Protein 6EM7 (pdb70)

Organism: Cricetulus griseus (NCBI:txid10029)

Structure (mmCIF, N/CA/C/O backbone):
data_6EM7
#
_entry.id   6EM7
#
_cell.length_a   64.481
_cell.length_b   80.009
_cell.length_c   84.301
_cell.angle_alpha   90.00
_cell.angle_beta   90.00
_cell.angle_gamma   90.00
#
_symmetry.space_group_name_H-M   'P 21 21 21'
#
loop_
_entity.id
_entity.type
_entity.pdbx_description
1 polymer 'cAMP-dependent protein kinase catalytic subunit alpha'
2 polymer 'UPF0418 protein FAM164A'
3 non-polymer (4S)-2-METHYL-2,4-PENTANEDIOL
4 non-polymer "ADENOSINE-5'-DIPHOSPHATE"
5 non-polymer beta-D-ribopyranose
6 water water
#
loop_
_atom_site.group_PDB
_atom_site.id
_atom_site.type_symbol
_atom_site.label_atom_id
_atom_site.label_alt_id
_atom_site.label_comp_id
_atom_site.label_asym_id
_atom_site.label_entity_id
_atom_site.label_seq_id
_atom_site.pdbx_PDB_ins_code
_atom_site.Cartn_x
_atom_site.Cartn_y
_atom_site.Cartn_z
_atom_site.occupancy
_atom_site.B_iso_or_equiv
_atom_site.auth_seq_id
_atom_site.auth_comp_id
_atom_site.auth_asym_id
_atom_site.auth_atom_id
_atom_site.pdbx_PDB_model_num
ATOM 1 N N . SER A 1 13 ? -9.146 -7.523 -13.032 1.00 38.19 10 SER A N 1
ATOM 2 C CA . SER A 1 13 ? -7.921 -7.984 -12.371 1.00 36.60 10 SER A CA 1
ATOM 3 C C . SER A 1 13 ? -8.187 -8.736 -11.052 1.00 33.78 10 SER A C 1
ATOM 4 O O . SER A 1 13 ? -9.018 -8.333 -10.203 1.00 33.10 10 SER A O 1
ATOM 7 N N . GLU A 1 14 ? -7.461 -9.847 -10.898 1.00 32.29 11 GLU A N 1
ATOM 8 C CA . GLU A 1 14 ? -7.641 -10.710 -9.741 1.00 30.21 11 GLU A CA 1
ATOM 9 C C . GLU A 1 14 ? -7.311 -9.962 -8.458 1.00 27.29 11 GLU A C 1
ATOM 10 O O . GLU A 1 14 ? -8.040 -10.068 -7.461 1.00 25.70 11 GLU A O 1
ATOM 14 N N . GLN A 1 15 ? -6.233 -9.173 -8.475 1.00 25.72 12 GLN A N 1
ATOM 15 C CA . GLN A 1 15 ? -5.816 -8.459 -7.273 1.00 24.67 12 GLN A CA 1
ATOM 16 C C . GLN A 1 15 ? -6.866 -7.433 -6.856 1.00 22.24 12 GLN A C 1
ATOM 17 O O . GLN A 1 15 ? -7.148 -7.269 -5.665 1.00 20.71 12 GLN A O 1
ATOM 21 N N . GLU A 1 16 ? -7.472 -6.738 -7.818 1.00 21.83 13 GLU A N 1
ATOM 22 C CA . GLU A 1 16 ? -8.535 -5.802 -7.466 1.00 23.07 13 GLU A CA 1
ATOM 23 C C . GLU A 1 16 ? -9.736 -6.527 -6.881 1.00 19.84 13 GLU A C 1
ATOM 24 O O . GLU A 1 16 ? -10.386 -6.021 -5.954 1.00 18.78 13 GLU A O 1
ATOM 36 N N . SER A 1 17 ? -10.046 -7.718 -7.396 1.00 18.84 14 SER A N 1
ATOM 37 C CA . SER A 1 17 ? -11.185 -8.450 -6.855 1.00 18.81 14 SER A CA 1
ATOM 38 C C . SER A 1 17 ? -10.946 -8.807 -5.400 1.00 16.36 14 SER A C 1
ATOM 39 O O . SER A 1 17 ? -11.881 -8.776 -4.593 1.00 15.99 14 SER A O 1
ATOM 47 N N . VAL A 1 18 ? -9.702 -9.148 -5.041 1.00 15.60 15 VAL A N 1
ATOM 48 C CA . VAL A 1 18 ? -9.380 -9.447 -3.642 1.00 14.59 15 VAL A CA 1
ATOM 49 C C . VAL A 1 18 ? -9.482 -8.191 -2.772 1.00 13.33 15 VAL A C 1
ATOM 50 O O . VAL A 1 18 ? -10.050 -8.222 -1.674 1.00 12.13 15 VAL A O 1
ATOM 63 N N . LYS A 1 19 ? -8.927 -7.070 -3.241 1.00 13.93 16 LYS A N 1
ATOM 64 C CA . LYS A 1 19 ? -9.057 -5.821 -2.494 1.00 14.36 16 LYS A CA 1
ATOM 65 C C . LYS A 1 19 ? -10.528 -5.478 -2.250 1.00 12.91 16 LYS A C 1
ATOM 66 O O . LYS A 1 19 ? -10.904 -5.053 -1.151 1.00 13.05 16 LYS A O 1
ATOM 76 N N . GLU A 1 20 ? -11.380 -5.646 -3.276 1.00 12.80 17 GLU A N 1
ATOM 77 C CA . GLU A 1 20 ? -12.802 -5.323 -3.128 1.00 12.55 17 GLU A CA 1
ATOM 78 C C . GLU A 1 20 ? -13.469 -6.263 -2.144 1.00 10.92 17 GLU A C 1
ATOM 79 O O . GLU A 1 20 ? -14.307 -5.830 -1.324 1.00 10.88 17 GLU A O 1
ATOM 91 N N . PHE A 1 21 ? -13.114 -7.559 -2.198 1.00 10.99 18 PHE A N 1
ATOM 92 C CA . PHE A 1 21 ? -13.657 -8.526 -1.241 1.00 10.52 18 PHE A CA 1
ATOM 93 C C . PHE A 1 21 ? -13.335 -8.068 0.170 1.00 9.42 18 PHE A C 1
ATOM 94 O O . PHE A 1 21 ? -14.197 -8.067 1.042 1.00 9.17 18 PHE A O 1
ATOM 111 N N . LEU A 1 22 ? -12.073 -7.697 0.419 1.00 9.58 19 LEU A N 1
ATOM 112 C CA . LEU A 1 22 ? -11.658 -7.381 1.778 1.00 9.64 19 LEU A CA 1
ATOM 113 C C . LEU A 1 22 ? -12.267 -6.054 2.240 1.00 9.25 19 LEU A C 1
ATOM 114 O O . LEU A 1 22 ? -12.642 -5.913 3.408 1.00 10.29 19 LEU A O 1
ATOM 130 N N . ALA A 1 23 ? -12.409 -5.087 1.338 1.00 9.54 20 ALA A N 1
ATOM 131 C CA . ALA A 1 23 ? -13.011 -3.813 1.717 1.00 10.34 20 ALA A CA 1
ATOM 132 C C . ALA A 1 23 ? -14.474 -3.994 2.136 1.00 8.95 20 ALA A C 1
ATOM 133 O O . ALA A 1 23 ? -14.921 -3.445 3.157 1.00 9.74 20 ALA A O 1
ATOM 140 N N . LYS A 1 24 ? -15.235 -4.783 1.371 1.00 8.92 21 LYS A N 1
ATOM 141 C CA . LYS A 1 24 ? -16.616 -5.045 1.745 1.00 8.73 21 LYS A CA 1
ATOM 142 C C . LYS A 1 24 ? -16.704 -5.850 3.037 1.00 8.67 21 LYS A C 1
ATOM 143 O O . LYS A 1 24 ? -17.561 -5.562 3.895 1.00 8.65 21 LYS A O 1
ATOM 162 N N . ALA A 1 25 ? -15.827 -6.861 3.196 1.00 8.44 22 ALA A N 1
ATOM 163 C CA . ALA A 1 25 ? -15.814 -7.646 4.428 1.00 8.96 22 ALA A CA 1
ATOM 164 C C . ALA A 1 25 ? -15.511 -6.769 5.650 1.00 9.06 22 ALA A C 1
ATOM 165 O O . ALA A 1 25 ? -16.025 -7.014 6.752 1.00 9.11 22 ALA A O 1
ATOM 172 N N . LYS A 1 26 ? -14.664 -5.757 5.492 1.00 9.27 23 LYS A N 1
ATOM 173 C CA . LYS A 1 26 ? -14.378 -4.849 6.600 1.00 9.49 23 LYS A CA 1
ATOM 174 C C . LYS A 1 26 ? -15.584 -3.980 6.928 1.00 9.61 23 LYS A C 1
ATOM 175 O O . LYS A 1 26 ? -15.892 -3.767 8.105 1.00 10.68 23 LYS A O 1
ATOM 194 N N . GLU A 1 27 ? -16.259 -3.453 5.909 1.00 9.36 24 GLU A N 1
ATOM 195 C CA . GLU A 1 27 ? -17.487 -2.700 6.152 1.00 10.39 24 GLU A CA 1
ATOM 196 C C . GLU A 1 27 ? -18.489 -3.538 6.950 1.00 9.19 24 GLU A C 1
ATOM 197 O O . GLU A 1 27 ? -19.099 -3.063 7.924 1.00 10.90 24 GLU A O 1
ATOM 209 N N . GLU A 1 28 ? -18.665 -4.798 6.550 1.00 9.00 25 GLU A N 1
ATOM 210 C CA . GLU A 1 28 ? -19.600 -5.695 7.221 1.00 8.53 25 GLU A CA 1
ATOM 211 C C . GLU A 1 28 ? -19.190 -5.951 8.675 1.00 8.77 25 GLU A C 1
ATOM 212 O O . GLU A 1 28 ? -20.026 -5.904 9.606 1.00 9.17 25 GLU A O 1
ATOM 224 N N . PHE A 1 29 ? -17.909 -6.251 8.879 1.00 8.50 26 PHE A N 1
ATOM 225 C CA . PHE A 1 29 ? -17.381 -6.483 10.221 1.00 9.05 26 PHE A CA 1
ATOM 226 C C . PHE A 1 29 ? -17.578 -5.265 11.113 1.00 8.96 26 PHE A C 1
ATOM 227 O O . PHE A 1 29 ? -17.983 -5.392 12.276 1.00 9.82 26 PHE A O 1
ATOM 244 N N . LEU A 1 30 ? -17.247 -4.076 10.611 1.00 9.71 27 LEU A N 1
ATOM 245 C CA . LEU A 1 30 ? -17.237 -2.903 11.478 1.00 9.87 27 LEU A CA 1
ATOM 246 C C . LEU A 1 30 ? -18.630 -2.583 11.996 1.00 10.85 27 LEU A C 1
ATOM 247 O O . LEU A 1 30 ? -18.782 -2.140 13.136 1.00 10.84 27 LEU A O 1
ATOM 263 N N A LYS A 1 31 ? -19.667 -2.811 11.191 0.54 10.09 28 LYS A N 1
ATOM 264 N N B LYS A 1 31 ? -19.668 -2.825 11.195 0.46 10.62 28 LYS A N 1
ATOM 265 C CA A LYS A 1 31 ? -21.019 -2.573 11.690 0.54 10.86 28 LYS A CA 1
ATOM 266 C CA B LYS A 1 31 ? -21.020 -2.574 11.684 0.46 11.54 28 LYS A CA 1
ATOM 267 C C A LYS A 1 31 ? -21.292 -3.425 12.924 0.54 10.85 28 LYS A C 1
ATOM 268 C C B LYS A 1 31 ? -21.329 -3.437 12.902 0.46 11.21 28 LYS A C 1
ATOM 269 O O A LYS A 1 31 ? -21.845 -2.944 13.920 0.54 11.59 28 LYS A O 1
ATOM 270 O O B LYS A 1 31 ? -21.948 -2.969 13.865 0.46 11.84 28 LYS A O 1
ATOM 289 N N . LYS A 1 32 ? -20.926 -4.708 12.869 1.00 10.26 29 LYS A N 1
ATOM 290 C CA . LYS A 1 32 ? -21.158 -5.615 14.000 1.00 9.98 29 LYS A CA 1
ATOM 291 C C . LYS A 1 32 ? -20.208 -5.330 15.162 1.00 10.50 29 LYS A C 1
ATOM 292 O O . LYS A 1 32 ? -20.603 -5.446 16.329 1.00 10.87 29 LYS A O 1
ATOM 312 N N . TRP A 1 33 ? -18.960 -4.963 14.863 1.00 9.99 30 TRP A N 1
ATOM 313 C CA . TRP A 1 33 ? -17.987 -4.601 15.891 1.00 10.22 30 TRP A CA 1
ATOM 314 C C . TRP A 1 33 ? -18.470 -3.402 16.704 1.00 10.21 30 TRP A C 1
ATOM 315 O O . TRP A 1 33 ? -18.274 -3.347 17.928 1.00 10.81 30 TRP A O 1
ATOM 336 N N . GLU A 1 34 ? -19.080 -2.422 16.041 1.00 10.76 31 GLU A N 1
ATOM 337 C CA . GLU A 1 34 ? -19.531 -1.216 16.716 1.00 11.59 31 GLU A CA 1
ATOM 338 C C . GLU A 1 34 ? -20.864 -1.380 17.431 1.00 12.99 31 GLU A C 1
ATOM 339 O O . GLU A 1 34 ? -21.140 -0.611 18.358 1.00 15.34 31 GLU A O 1
ATOM 351 N N . SER A 1 35 ? -21.685 -2.346 17.032 1.00 12.99 32 SER A N 1
ATOM 352 C CA . SER A 1 35 ? -22.990 -2.587 17.643 1.00 13.36 32 SER A CA 1
ATOM 353 C C . SER A 1 35 ? -23.153 -4.081 17.891 1.00 12.04 32 SER A C 1
ATOM 354 O O . SER A 1 35 ? -23.918 -4.761 17.198 1.00 13.37 32 SER A O 1
ATOM 362 N N . PRO A 1 36 ? -22.475 -4.625 18.904 1.00 11.83 33 PRO A N 1
ATOM 363 C CA . PRO A 1 36 ? -22.497 -6.082 19.092 1.00 12.12 33 PRO A CA 1
ATOM 364 C C . PRO A 1 36 ? -23.864 -6.601 19.514 1.00 13.13 33 PRO A C 1
ATOM 365 O O . PRO A 1 36 ? -24.623 -5.937 20.228 1.00 14.74 33 PRO A O 1
ATOM 376 N N . SER A 1 37 ? -24.163 -7.830 19.092 1.00 13.29 34 SER A N 1
ATOM 377 C CA . SER A 1 37 ? -25.335 -8.516 19.633 1.00 15.67 34 SER A CA 1
ATOM 378 C C . SER A 1 37 ? -25.089 -8.894 21.095 1.00 14.70 34 SER A C 1
ATOM 379 O O . SER A 1 37 ? -23.949 -9.063 21.543 1.00 15.72 34 SER A O 1
ATOM 387 N N . GLN A 1 38 ? -26.184 -9.040 21.836 1.00 14.98 35 GLN A N 1
ATOM 388 C CA . GLN A 1 38 ? -26.127 -9.308 23.263 1.00 16.09 35 GLN A CA 1
ATOM 389 C C . GLN A 1 38 ? -27.394 -10.042 23.654 1.00 16.13 35 GLN A C 1
ATOM 390 O O . GLN A 1 38 ? -28.476 -9.712 23.164 1.00 17.10 35 GLN A O 1
ATOM 404 N N . ASN A 1 39 ? -27.265 -11.018 24.559 1.00 15.26 36 ASN A N 1
ATOM 405 C CA . ASN A 1 39 ? -28.425 -11.606 25.246 1.00 15.99 36 ASN A CA 1
ATOM 406 C C . ASN A 1 39 ? -29.420 -12.241 24.271 1.00 16.30 36 ASN A C 1
ATOM 407 O O . ASN A 1 39 ? -30.613 -11.927 24.275 1.00 18.18 36 ASN A O 1
ATOM 418 N N . THR A 1 40 ? -28.920 -13.152 23.435 1.00 15.97 37 THR A N 1
ATOM 419 C CA . THR A 1 40 ? -29.721 -13.703 22.346 1.00 16.48 37 THR A CA 1
ATOM 420 C C . THR A 1 40 ? -30.273 -15.105 22.622 1.00 17.87 37 THR A C 1
ATOM 421 O O . THR A 1 40 ? -30.927 -15.677 21.744 1.00 19.21 37 THR A O 1
ATOM 432 N N . ALA A 1 41 ? -30.041 -15.662 23.807 1.00 17.75 38 ALA A N 1
ATOM 433 C CA . ALA A 1 41 ? -30.688 -16.900 24.251 1.00 17.97 38 ALA A CA 1
ATOM 434 C C . ALA A 1 41 ? -30.609 -16.921 25.774 1.00 18.07 38 ALA A C 1
ATOM 435 O O . ALA A 1 41 ? -30.187 -15.939 26.395 1.00 18.29 38 ALA A O 1
ATOM 442 N N . GLN A 1 42 ? -31.010 -18.035 26.382 1.00 19.64 39 GLN A N 1
ATOM 443 C CA . GLN A 1 42 ? -30.888 -18.211 27.824 1.00 20.33 39 GLN A CA 1
ATOM 444 C C . GLN A 1 42 ? -30.657 -19.691 28.114 1.00 20.65 39 GLN A C 1
ATOM 445 O O . GLN A 1 42 ? -30.881 -20.553 27.261 1.00 21.21 39 GLN A O 1
ATOM 459 N N . LEU A 1 43 ? -30.193 -19.983 29.329 1.00 21.24 40 LEU A N 1
ATOM 460 C CA . LEU A 1 43 ? -29.694 -21.328 29.613 1.00 21.92 40 LEU A CA 1
ATOM 461 C C . LEU A 1 43 ? -30.789 -22.383 29.496 1.00 22.27 40 LEU A C 1
ATOM 462 O O . LEU A 1 43 ? -30.540 -23.482 28.986 1.00 22.74 40 LEU A O 1
ATOM 478 N N . ASP A 1 44 ? -32.002 -22.075 29.950 1.00 22.74 41 ASP A N 1
ATOM 479 C CA . ASP A 1 44 ? -33.051 -23.090 29.942 1.00 23.55 41 ASP A CA 1
ATOM 480 C C . ASP A 1 44 ? -33.629 -23.349 28.555 1.00 22.91 41 ASP A C 1
ATOM 481 O O . ASP A 1 44 ? -34.543 -24.177 28.420 1.00 24.41 41 ASP A O 1
ATOM 490 N N . HIS A 1 45 ? -33.102 -22.690 27.524 1.00 22.95 42 HIS A N 1
ATOM 491 C CA . HIS A 1 45 ? -33.426 -23.056 26.159 1.00 23.31 42 HIS A CA 1
ATOM 492 C C . HIS A 1 45 ? -32.721 -24.334 25.715 1.00 22.99 42 HIS A C 1
ATOM 493 O O . HIS A 1 45 ? -33.024 -24.840 24.629 1.00 23.63 42 HIS A O 1
ATOM 507 N N . PHE A 1 46 ? -31.795 -24.861 26.513 1.00 22.83 43 PHE A N 1
ATOM 508 C CA . PHE A 1 46 ? -30.919 -25.945 26.080 1.00 22.97 43 PHE A CA 1
ATOM 509 C C . PHE A 1 46 ? -30.865 -27.023 27.150 1.00 24.53 43 PHE A C 1
ATOM 510 O O . PHE A 1 46 ? -30.935 -26.738 28.346 1.00 26.16 43 PHE A O 1
ATOM 527 N N . ASP A 1 47 ? -30.722 -28.266 26.707 1.00 24.43 44 ASP A N 1
ATOM 528 C CA . ASP A 1 47 ? -30.308 -29.359 27.574 1.00 25.58 44 ASP A CA 1
ATOM 529 C C . ASP A 1 47 ? -28.827 -29.627 27.373 1.00 24.80 44 ASP A C 1
ATOM 530 O O . ASP A 1 47 ? -28.355 -29.722 26.233 1.00 25.10 44 ASP A O 1
ATOM 539 N N . ARG A 1 48 ? -28.102 -29.761 28.480 1.00 25.93 45 ARG A N 1
ATOM 540 C CA . ARG A 1 48 ? -26.675 -30.036 28.428 1.00 26.96 45 ARG A CA 1
ATOM 541 C C . ARG A 1 48 ? -26.445 -31.540 28.351 1.00 26.29 45 ARG A C 1
ATOM 542 O O . ARG A 1 48 ? -27.033 -32.309 29.118 1.00 28.69 45 ARG A O 1
ATOM 563 N N A ILE A 1 49 ? -25.598 -31.958 27.415 0.49 25.05 46 ILE A N 1
ATOM 564 N N B ILE A 1 49 ? -25.604 -31.959 27.412 0.51 24.98 46 ILE A N 1
ATOM 565 C CA A ILE A 1 49 ? -25.412 -33.373 27.099 0.49 25.10 46 ILE A CA 1
ATOM 566 C CA B ILE A 1 49 ? -25.409 -33.376 27.106 0.51 25.14 46 ILE A CA 1
ATOM 567 C C A ILE A 1 49 ? -24.088 -33.904 27.637 0.49 25.54 46 ILE A C 1
ATOM 568 C C B ILE A 1 49 ? -24.086 -33.894 27.655 0.51 25.60 46 ILE A C 1
ATOM 569 O O A ILE A 1 49 ? -24.062 -34.877 28.389 0.49 26.50 46 ILE A O 1
ATOM 570 O O B ILE A 1 49 ? -24.059 -34.844 28.435 0.51 26.62 46 ILE A O 1
ATOM 601 N N . LYS A 1 50 ? -22.972 -33.289 27.247 1.00 24.18 47 LYS A N 1
ATOM 602 C CA . LYS A 1 50 ? -21.663 -33.881 27.489 1.00 24.36 47 LYS A CA 1
ATOM 603 C C . LYS A 1 50 ? -20.589 -32.844 27.195 1.00 21.75 47 LYS A C 1
ATOM 604 O O . LYS A 1 50 ? -20.765 -31.998 26.319 1.00 23.34 47 LYS A O 1
ATOM 624 N N . THR A 1 51 ? -19.463 -32.934 27.902 1.00 21.16 48 THR A N 1
ATOM 625 C CA . THR A 1 51 ? -18.311 -32.074 27.624 1.00 20.17 48 THR A CA 1
ATOM 626 C C . THR A 1 51 ? -17.541 -32.558 26.395 1.00 18.20 48 THR A C 1
ATOM 627 O O . THR A 1 51 ? -17.145 -33.730 26.312 1.00 18.89 48 THR A O 1
ATOM 638 N N . LEU A 1 52 ? -17.309 -31.631 25.462 1.00 16.91 49 LEU A N 1
ATOM 639 C CA . LEU A 1 52 ? -16.549 -31.870 24.232 1.00 15.63 49 LEU A CA 1
ATOM 640 C C . LEU A 1 52 ? -15.061 -31.605 24.365 1.00 16.03 49 LEU A C 1
ATOM 641 O O . LEU A 1 52 ? -14.270 -32.259 23.679 1.00 16.51 49 LEU A O 1
ATOM 657 N N . GLY A 1 53 ? -14.657 -30.645 25.189 1.00 15.56 50 GLY A N 1
ATOM 658 C CA . GLY A 1 53 ? -13.244 -30.330 25.332 1.00 16.26 50 GLY A CA 1
ATOM 659 C C . GLY A 1 53 ? -13.073 -29.227 26.344 1.00 17.02 50 GLY A C 1
ATOM 660 O O . GLY A 1 53 ? -14.037 -28.581 26.763 1.00 16.88 50 GLY A O 1
ATOM 664 N N . THR A 1 54 ? -11.814 -28.998 26.701 1.00 18.79 51 THR A N 1
ATOM 665 C CA . THR A 1 54 ? -11.442 -28.060 27.744 1.00 20.79 51 THR A CA 1
ATOM 666 C C . THR A 1 54 ? -10.321 -27.155 27.250 1.00 21.20 51 THR A C 1
ATOM 667 O O . THR A 1 54 ? -9.552 -27.488 26.341 1.00 19.53 51 THR A O 1
ATOM 678 N N . GLY A 1 55 ? -10.219 -26.007 27.893 1.00 23.51 52 GLY A N 1
ATOM 679 C CA . GLY A 1 55 ? -9.067 -25.147 27.740 1.00 25.22 52 GLY A CA 1
ATOM 680 C C . GLY A 1 55 ? -8.680 -24.584 29.091 1.00 27.36 52 GLY A C 1
ATOM 681 O O . GLY A 1 55 ? -9.268 -24.948 30.112 1.00 28.05 52 GLY A O 1
ATOM 685 N N A SER A 1 56 ? -7.707 -23.671 29.095 0.46 29.34 53 SER A N 1
ATOM 686 N N B SER A 1 56 ? -7.694 -23.689 29.123 0.54 28.75 53 SER A N 1
ATOM 687 C CA A SER A 1 56 ? -7.181 -23.128 30.341 0.46 30.82 53 SER A CA 1
ATOM 688 C CA B SER A 1 56 ? -7.212 -23.178 30.400 0.54 29.63 53 SER A CA 1
ATOM 689 C C A SER A 1 56 ? -8.216 -22.330 31.118 0.46 31.66 53 SER A C 1
ATOM 690 C C B SER A 1 56 ? -8.279 -22.407 31.159 0.54 30.92 53 SER A C 1
ATOM 691 O O A SER A 1 56 ? -8.033 -22.112 32.320 0.46 33.42 53 SER A O 1
ATOM 692 O O B SER A 1 56 ? -8.189 -22.292 32.387 0.54 32.55 53 SER A O 1
ATOM 707 N N . PHE A 1 57 ? -9.294 -21.888 30.467 1.00 31.09 54 PHE A N 1
ATOM 708 C CA . PHE A 1 57 ? -10.243 -20.972 31.082 1.00 32.70 54 PHE A CA 1
ATOM 709 C C . PHE A 1 57 ? -11.630 -21.553 31.299 1.00 32.50 54 PHE A C 1
ATOM 710 O O . PHE A 1 57 ? -12.407 -20.970 32.058 1.00 34.82 54 PHE A O 1
ATOM 715 N N . GLY A 1 58 ? -11.971 -22.653 30.653 1.00 30.38 55 GLY A N 1
ATOM 716 C CA . GLY A 1 58 ? -13.324 -23.156 30.754 1.00 28.36 55 GLY A CA 1
ATOM 717 C C . GLY A 1 58 ? -13.493 -24.457 30.010 1.00 26.53 55 GLY A C 1
ATOM 718 O O . GLY A 1 58 ? -12.520 -25.145 29.683 1.00 25.64 55 GLY A O 1
ATOM 722 N N . ARG A 1 59 ? -14.753 -24.781 29.741 1.00 24.88 56 ARG A N 1
ATOM 723 C CA . ARG A 1 59 ? -15.112 -25.999 29.037 1.00 22.57 56 ARG A CA 1
ATOM 724 C C . ARG A 1 59 ? -16.134 -25.677 27.965 1.00 18.93 56 ARG A C 1
ATOM 725 O O . ARG A 1 59 ? -16.816 -24.649 28.005 1.00 19.60 56 ARG A O 1
ATOM 729 N N . VAL A 1 60 ? -16.230 -26.588 27.007 1.00 16.75 57 VAL A N 1
ATOM 730 C CA . VAL A 1 60 ? -17.183 -26.509 25.915 1.00 16.13 57 VAL A CA 1
ATOM 731 C C . VAL A 1 60 ? -18.033 -27.772 25.961 1.00 16.05 57 VAL A C 1
ATOM 732 O O . VAL A 1 60 ? -17.497 -28.891 25.966 1.00 16.60 57 VAL A O 1
ATOM 745 N N . MET A 1 61 ? -19.349 -27.590 26.029 1.00 17.28 58 MET A N 1
ATOM 746 C CA . MET A 1 61 ? -20.300 -28.680 26.171 1.00 18.34 58 MET A CA 1
ATOM 747 C C . MET A 1 61 ? -21.170 -28.844 24.931 1.00 17.29 58 MET A C 1
ATOM 748 O O . MET A 1 61 ? -21.645 -27.864 24.351 1.00 19.04 58 MET A O 1
ATOM 762 N N . LEU A 1 62 ? -21.437 -30.093 24.566 1.00 17.58 59 LEU A N 1
ATOM 763 C CA . LEU A 1 62 ? -22.513 -30.373 23.623 1.00 18.07 59 LEU A CA 1
ATOM 764 C C . LEU A 1 62 ? -23.845 -30.113 24.305 1.00 18.56 59 LEU A C 1
ATOM 765 O O . LEU A 1 62 ? -24.082 -30.602 25.413 1.00 20.25 59 LEU A O 1
ATOM 781 N N . VAL A 1 63 ? -24.705 -29.337 23.641 1.00 18.25 60 VAL A N 1
ATOM 782 C CA . VAL A 1 63 ? -26.042 -29.023 24.131 1.00 18.59 60 VAL A CA 1
ATOM 783 C C . VAL A 1 63 ? -27.046 -29.238 23.010 1.00 19.97 60 VAL A C 1
ATOM 784 O O . VAL A 1 63 ? -26.710 -29.219 21.825 1.00 19.48 60 VAL A O 1
ATOM 797 N N . LYS A 1 64 ? -28.307 -29.437 23.407 1.00 20.79 61 LYS A N 1
ATOM 798 C CA . LYS A 1 64 ? -29.411 -29.603 22.475 1.00 22.60 61 LYS A CA 1
ATOM 799 C C . LYS A 1 64 ? -30.446 -28.521 22.740 1.00 24.01 61 LYS A C 1
ATOM 800 O O . LYS A 1 64 ? -30.893 -28.348 23.878 1.00 24.63 61 LYS A O 1
ATOM 810 N N . HIS A 1 65 ? -30.789 -27.778 21.694 1.00 26.01 62 HIS A N 1
ATOM 811 C CA . HIS A 1 65 ? -31.806 -26.743 21.792 1.00 29.59 62 HIS A CA 1
ATOM 812 C C . HIS A 1 65 ? -33.181 -27.397 21.896 1.00 30.00 62 HIS A C 1
ATOM 813 O O . HIS A 1 65 ? -33.555 -28.213 21.049 1.00 31.12 62 HIS A O 1
ATOM 827 N N . LYS A 1 66 ? -33.932 -27.044 22.945 1.00 29.90 63 LYS A N 1
ATOM 828 C CA . LYS A 1 66 ? -35.167 -27.771 23.244 1.00 32.48 63 LYS A CA 1
ATOM 829 C C . LYS A 1 66 ? -36.204 -27.594 22.145 1.00 35.81 63 LYS A C 1
ATOM 830 O O . LYS A 1 66 ? -36.875 -28.558 21.766 1.00 38.04 63 LYS A O 1
ATOM 849 N N . GLU A 1 67 ? -36.350 -26.380 21.615 1.00 38.29 64 GLU A N 1
ATOM 850 C CA . GLU A 1 67 ? -37.448 -26.128 20.687 1.00 41.83 64 GLU A CA 1
ATOM 851 C C . GLU A 1 67 ? -37.162 -26.704 19.304 1.00 43.35 64 GLU A C 1
ATOM 852 O O . GLU A 1 67 ? -38.042 -27.322 18.696 1.00 44.76 64 GLU A O 1
ATOM 856 N N . THR A 1 68 ? -35.939 -26.540 18.798 1.00 42.93 65 THR A N 1
ATOM 857 C CA . THR A 1 68 ? -35.623 -26.993 17.450 1.00 42.78 65 THR A CA 1
ATOM 858 C C . THR A 1 68 ? -35.012 -28.384 17.408 1.00 41.04 65 THR A C 1
ATOM 859 O O . THR A 1 68 ? -35.065 -29.034 16.360 1.00 41.47 65 THR A O 1
ATOM 865 N N . GLY A 1 69 ? -34.450 -28.865 18.510 1.00 38.40 66 GLY A N 1
ATOM 866 C CA . GLY A 1 69 ? -33.705 -30.105 18.489 1.00 36.49 66 GLY A CA 1
ATOM 867 C C . GLY A 1 69 ? -32.303 -30.007 17.921 1.00 33.62 66 GLY A C 1
ATOM 868 O O . GLY A 1 69 ? -31.601 -31.026 17.877 1.00 33.62 66 GLY A O 1
ATOM 872 N N . ASN A 1 70 ? -31.865 -28.824 17.491 1.00 31.04 67 ASN A N 1
ATOM 873 C CA . ASN A 1 70 ? -30.519 -28.675 16.955 1.00 29.47 67 ASN A CA 1
ATOM 874 C C . ASN A 1 70 ? -29.482 -28.826 18.059 1.00 25.97 67 ASN A C 1
ATOM 875 O O . ASN A 1 70 ? -29.686 -28.382 19.191 1.00 25.79 67 ASN A O 1
ATOM 886 N N . HIS A 1 71 ? -28.348 -29.429 17.720 1.00 23.17 68 HIS A N 1
ATOM 887 C CA . HIS A 1 71 ? -27.222 -29.469 18.641 1.00 21.23 68 HIS A CA 1
ATOM 888 C C . HIS A 1 71 ? -26.294 -28.289 18.396 1.00 19.61 68 HIS A C 1
ATOM 889 O O . HIS A 1 71 ? -26.160 -27.810 17.266 1.00 20.85 68 HIS A O 1
ATOM 903 N N . TYR A 1 72 ? -25.644 -27.834 19.475 1.00 17.61 69 TYR A N 1
ATOM 904 C CA . TYR A 1 72 ? -24.675 -26.740 19.457 1.00 16.14 69 TYR A CA 1
ATOM 905 C C . TYR A 1 72 ? -23.542 -27.070 20.426 1.00 15.81 69 TYR A C 1
ATOM 906 O O . TYR A 1 72 ? -23.637 -28.004 21.225 1.00 16.90 69 TYR A O 1
ATOM 924 N N . ALA A 1 73 ? -22.458 -26.289 20.353 1.00 15.17 70 ALA A N 1
ATOM 925 C CA . ALA A 1 73 ? -21.334 -26.389 21.286 1.00 14.90 70 ALA A CA 1
ATOM 926 C C . ALA A 1 73 ? -21.278 -25.116 22.129 1.00 15.14 70 ALA A C 1
ATOM 927 O O . ALA A 1 73 ? -21.082 -24.019 21.594 1.00 15.86 70 ALA A O 1
ATOM 934 N N . MET A 1 74 ? -21.432 -25.262 23.443 1.00 14.98 71 MET A N 1
ATOM 935 C CA . MET A 1 74 ? -21.588 -24.135 24.355 1.00 15.72 71 MET A CA 1
ATOM 936 C C . MET A 1 74 ? -20.332 -23.995 25.209 1.00 14.75 71 MET A C 1
ATOM 937 O O . MET A 1 74 ? -20.043 -24.862 26.036 1.00 15.26 71 MET A O 1
ATOM 951 N N . LYS A 1 75 ? -19.604 -22.895 25.014 1.00 14.72 72 LYS A N 1
ATOM 952 C CA . LYS A 1 75 ? -18.488 -22.534 25.874 1.00 15.02 72 LYS A CA 1
ATOM 953 C C . LYS A 1 75 ? -19.014 -21.830 27.119 1.00 15.29 72 LYS A C 1
ATOM 954 O O . LYS A 1 75 ? -19.810 -20.885 27.030 1.00 15.48 72 LYS A O 1
ATOM 973 N N . ILE A 1 76 ? -18.576 -22.303 28.282 1.00 16.75 73 ILE A N 1
ATOM 974 C CA . ILE A 1 76 ? -19.030 -21.800 29.574 1.00 17.01 73 ILE A CA 1
ATOM 975 C C . ILE A 1 76 ? -17.817 -21.261 30.318 1.00 17.45 73 ILE A C 1
ATOM 976 O O . ILE A 1 76 ? -16.822 -21.977 30.476 1.00 18.41 73 ILE A O 1
ATOM 992 N N . LEU A 1 77 ? -17.905 -20.015 30.790 1.00 17.97 74 LEU A N 1
ATOM 993 C CA . LEU A 1 77 ? -16.868 -19.399 31.611 1.00 18.32 74 LEU A CA 1
ATOM 994 C C . LEU A 1 77 ? -17.462 -18.936 32.934 1.00 20.07 74 LEU A C 1
ATOM 995 O O . LEU A 1 77 ? -18.511 -18.282 32.951 1.00 21.08 74 LEU A O 1
ATOM 1011 N N . ASP A 1 78 ? -16.781 -19.261 34.031 1.00 21.46 75 ASP A N 1
ATOM 1012 C CA . ASP A 1 78 ? -17.148 -18.800 35.366 1.00 22.79 75 ASP A CA 1
ATOM 1013 C C . ASP A 1 78 ? -16.608 -17.382 35.554 1.00 22.19 75 ASP A C 1
ATOM 1014 O O . ASP A 1 78 ? -15.392 -17.173 35.520 1.00 21.95 75 ASP A O 1
ATOM 1023 N N . LYS A 1 79 ? -17.505 -16.405 35.762 1.00 22.98 76 LYS A N 1
ATOM 1024 C CA . LYS A 1 79 ? -17.079 -15.004 35.835 1.00 23.53 76 LYS A CA 1
ATOM 1025 C C . LYS A 1 79 ? -16.045 -14.780 36.934 1.00 24.95 76 LYS A C 1
ATOM 1026 O O . LYS A 1 79 ? -15.086 -14.021 36.749 1.00 25.22 76 LYS A O 1
ATOM 1045 N N . GLN A 1 80 ? -16.216 -15.424 38.084 1.00 25.71 77 GLN A N 1
ATOM 1046 C CA . GLN A 1 80 ? -15.278 -15.206 39.180 1.00 28.29 77 GLN A CA 1
ATOM 1047 C C . GLN A 1 80 ? -13.899 -15.765 38.849 1.00 28.69 77 GLN A C 1
ATOM 1048 O O . GLN A 1 80 ? -12.877 -15.169 39.210 1.00 30.02 77 GLN A O 1
ATOM 1062 N N . LYS A 1 81 ? -13.846 -16.902 38.154 1.00 28.90 78 LYS A N 1
ATOM 1063 C CA . LYS A 1 81 ? -12.560 -17.442 37.729 1.00 28.53 78 LYS A CA 1
ATOM 1064 C C . LYS A 1 81 ? -11.904 -16.539 36.692 1.00 26.20 78 LYS A C 1
ATOM 1065 O O . LYS A 1 81 ? -10.704 -16.275 36.774 1.00 27.44 78 LYS A O 1
ATOM 1069 N N . VAL A 1 82 ? -12.674 -16.047 35.713 1.00 24.01 79 VAL A N 1
ATOM 1070 C CA . VAL A 1 82 ? -12.131 -15.115 34.719 1.00 23.51 79 VAL A CA 1
ATOM 1071 C C . VAL A 1 82 ? -11.491 -13.917 35.409 1.00 24.96 79 VAL A C 1
ATOM 1072 O O . VAL A 1 82 ? -10.378 -13.499 35.065 1.00 24.85 79 VAL A O 1
ATOM 1085 N N . VAL A 1 83 ? -12.179 -13.358 36.412 1.00 26.33 80 VAL A N 1
ATOM 1086 C CA . VAL A 1 83 ? -11.643 -12.212 37.147 1.00 27.55 80 VAL A CA 1
ATOM 1087 C C . VAL A 1 83 ? -10.364 -12.598 37.876 1.00 29.44 80 VAL A C 1
ATOM 1088 O O . VAL A 1 83 ? -9.348 -11.900 37.792 1.00 30.25 80 VAL A O 1
ATOM 1101 N N . LYS A 1 84 ? -10.402 -13.716 38.611 1.00 30.77 81 LYS A N 1
ATOM 1102 C CA . LYS A 1 84 ? -9.236 -14.164 39.365 1.00 32.57 81 LYS A CA 1
ATOM 1103 C C . LYS A 1 84 ? -8.026 -14.380 38.459 1.00 32.73 81 LYS A C 1
ATOM 1104 O O . LYS A 1 84 ? -6.888 -14.086 38.848 1.00 34.34 81 LYS A O 1
ATOM 1108 N N . LEU A 1 85 ? -8.245 -14.896 37.252 1.00 32.27 82 LEU A N 1
ATOM 1109 C CA . LEU A 1 85 ? -7.161 -15.168 36.318 1.00 32.15 82 LEU A CA 1
ATOM 1110 C C . LEU A 1 85 ? -6.817 -13.974 35.440 1.00 30.92 82 LEU A C 1
ATOM 1111 O O . LEU A 1 85 ? -6.004 -14.118 34.524 1.00 31.79 82 LEU A O 1
ATOM 1127 N N . LYS A 1 86 ? -7.409 -12.806 35.701 1.00 29.67 83 LYS A N 1
ATOM 1128 C CA . LYS A 1 86 ? -7.083 -11.571 34.980 1.00 28.16 83 LYS A CA 1
ATOM 1129 C C . LYS A 1 86 ? -7.349 -11.696 33.473 1.00 25.45 83 LYS A C 1
ATOM 1130 O O . LYS A 1 86 ? -6.591 -11.198 32.637 1.00 26.52 83 LYS A O 1
ATOM 1137 N N . GLN A 1 87 ? -8.456 -12.352 33.123 1.00 21.71 84 GLN A N 1
ATOM 1138 C CA . GLN A 1 87 ? -8.836 -12.563 31.733 1.00 19.47 84 GLN A CA 1
ATOM 1139 C C . GLN A 1 87 ? -10.088 -11.784 31.337 1.00 16.70 84 GLN A C 1
ATOM 1140 O O . GLN A 1 87 ? -10.746 -12.138 30.346 1.00 15.68 84 GLN A O 1
ATOM 1154 N N . ILE A 1 88 ? -10.450 -10.738 32.082 1.00 17.32 85 ILE A N 1
ATOM 1155 C CA . ILE A 1 88 ? -11.693 -10.025 31.783 1.00 16.42 85 ILE A CA 1
ATOM 1156 C C . ILE A 1 88 ? -11.653 -9.455 30.371 1.00 14.76 85 ILE A C 1
ATOM 1157 O O . ILE A 1 88 ? -12.528 -9.734 29.540 1.00 14.08 85 ILE A O 1
ATOM 1173 N N . GLU A 1 89 ? -10.645 -8.629 30.078 1.00 13.88 86 GLU A N 1
ATOM 1174 C CA . GLU A 1 89 ? -10.611 -7.965 28.779 1.00 13.06 86 GLU A CA 1
ATOM 1175 C C . GLU A 1 89 ? -10.475 -8.975 27.636 1.00 11.87 86 GLU A C 1
ATOM 1176 O O . GLU A 1 89 ? -11.073 -8.806 26.569 1.00 11.39 86 GLU A O 1
ATOM 1188 N N . HIS A 1 90 ? -9.698 -10.035 27.848 1.00 11.27 87 HIS A N 1
ATOM 1189 C CA . HIS A 1 90 ? -9.563 -11.071 26.821 1.00 10.90 87 HIS A CA 1
ATOM 1190 C C . HIS A 1 90 ? -10.901 -11.733 26.523 1.00 10.37 87 HIS A C 1
ATOM 1191 O O . HIS A 1 90 ? -11.210 -12.021 25.360 1.00 10.73 87 HIS A O 1
ATOM 1206 N N . THR A 1 91 ? -11.714 -11.968 27.560 1.00 11.31 88 THR A N 1
ATOM 1207 C CA . THR A 1 91 ? -13.012 -12.595 27.342 1.00 11.77 88 THR A CA 1
ATOM 1208 C C . THR A 1 91 ? -13.975 -11.646 26.621 1.00 10.90 88 THR A C 1
ATOM 1209 O O . THR A 1 91 ? -14.764 -12.080 25.776 1.00 10.85 88 THR A O 1
ATOM 1220 N N . LEU A 1 92 ? -13.941 -10.357 26.959 1.00 10.22 89 LEU A N 1
ATOM 1221 C CA . LEU A 1 92 ? -14.732 -9.369 26.217 1.00 10.18 89 LEU A CA 1
ATOM 1222 C C . LEU A 1 92 ? -14.286 -9.299 24.756 1.00 10.04 89 LEU A C 1
ATOM 1223 O O . LEU A 1 92 ? -15.119 -9.197 23.841 1.00 10.33 89 LEU A O 1
ATOM 1239 N N . ASN A 1 93 ? -12.971 -9.343 24.518 1.00 10.20 90 ASN A N 1
ATOM 1240 C CA . ASN A 1 93 ? -12.458 -9.428 23.148 1.00 9.41 90 ASN A CA 1
ATOM 1241 C C . ASN A 1 93 ? -13.047 -10.629 22.413 1.00 9.47 90 ASN A C 1
ATOM 1242 O O . ASN A 1 93 ? -13.500 -10.523 21.269 1.00 9.35 90 ASN A O 1
ATOM 1253 N N . GLU A 1 94 ? -12.952 -11.806 23.033 1.00 9.60 91 GLU A N 1
ATOM 1254 C CA . GLU A 1 94 ? -13.368 -13.050 22.392 1.00 9.25 91 GLU A CA 1
ATOM 1255 C C . GLU A 1 94 ? -14.793 -12.935 21.865 1.00 9.32 91 GLU A C 1
ATOM 1256 O O . GLU A 1 94 ? -15.071 -13.229 20.698 1.00 9.98 91 GLU A O 1
ATOM 1268 N N . LYS A 1 95 ? -15.712 -12.522 22.729 1.00 9.80 92 LYS A N 1
ATOM 1269 C CA . LYS A 1 95 ? -17.112 -12.482 22.344 1.00 10.49 92 LYS A CA 1
ATOM 1270 C C . LYS A 1 95 ? -17.386 -11.357 21.348 1.00 9.70 92 LYS A C 1
ATOM 1271 O O . LYS A 1 95 ? -18.137 -11.545 20.385 1.00 10.14 92 LYS A O 1
ATOM 1290 N N . ARG A 1 96 ? -16.791 -10.176 21.539 1.00 9.39 93 ARG A N 1
ATOM 1291 C CA . ARG A 1 96 ? -17.049 -9.059 20.627 1.00 9.13 93 ARG A CA 1
ATOM 1292 C C . ARG A 1 96 ? -16.550 -9.383 19.220 1.00 9.03 93 ARG A C 1
ATOM 1293 O O . ARG A 1 96 ? -17.186 -9.034 18.211 1.00 9.59 93 ARG A O 1
ATOM 1314 N N . ILE A 1 97 ? -15.386 -10.023 19.134 1.00 8.66 94 ILE A N 1
ATOM 1315 C CA . ILE A 1 97 ? -14.828 -10.390 17.833 1.00 9.09 94 ILE A CA 1
ATOM 1316 C C . ILE A 1 97 ? -15.647 -11.508 17.186 1.00 9.18 94 ILE A C 1
ATOM 1317 O O . ILE A 1 97 ? -16.021 -11.424 16.004 1.00 9.11 94 ILE A O 1
ATOM 1333 N N A LEU A 1 98 ? -15.916 -12.582 17.928 0.56 9.21 95 LEU A N 1
ATOM 1334 N N B LEU A 1 98 ? -15.895 -12.591 17.925 0.44 9.99 95 LEU A N 1
ATOM 1335 C CA A LEU A 1 98 ? -16.566 -13.733 17.306 0.56 10.10 95 LEU A CA 1
ATOM 1336 C CA B LEU A 1 98 ? -16.599 -13.729 17.338 0.44 11.43 95 LEU A CA 1
ATOM 1337 C C A LEU A 1 98 ? -17.982 -13.411 16.831 0.56 10.60 95 LEU A C 1
ATOM 1338 C C B LEU A 1 98 ? -17.948 -13.321 16.775 0.44 10.66 95 LEU A C 1
ATOM 1339 O O A LEU A 1 98 ? -18.424 -13.964 15.823 0.56 11.58 95 LEU A O 1
ATOM 1340 O O B LEU A 1 98 ? -18.316 -13.735 15.674 0.44 10.28 95 LEU A O 1
ATOM 1371 N N . GLN A 1 99 ? -18.703 -12.515 17.510 1.00 10.48 96 GLN A N 1
ATOM 1372 C CA . GLN A 1 99 ? -20.027 -12.146 17.009 1.00 10.83 96 GLN A CA 1
ATOM 1373 C C . GLN A 1 99 ? -19.953 -11.262 15.770 1.00 10.17 96 GLN A C 1
ATOM 1374 O O . GLN A 1 99 ? -20.965 -11.129 15.073 1.00 11.82 96 GLN A O 1
ATOM 1389 N N . ALA A 1 100 ? -18.790 -10.687 15.457 1.00 9.44 97 ALA A N 1
ATOM 1390 C CA . ALA A 1 100 ? -18.661 -9.769 14.325 1.00 9.91 97 ALA A CA 1
ATOM 1391 C C . ALA A 1 100 ? -18.059 -10.371 13.058 1.00 9.58 97 ALA A C 1
ATOM 1392 O O . ALA A 1 100 ? -18.181 -9.753 11.999 1.00 10.46 97 A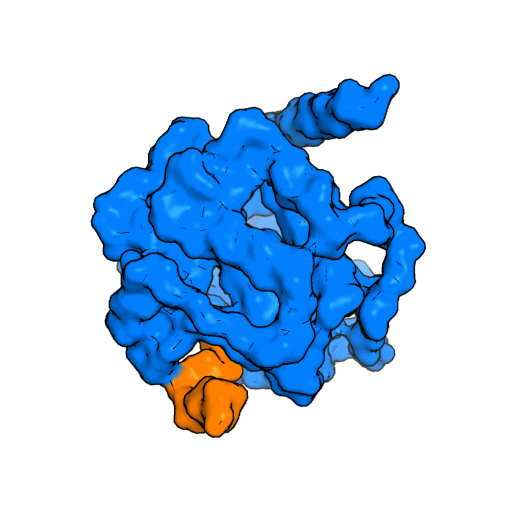LA A O 1
ATOM 1399 N N . VAL A 1 101 ? -17.405 -11.525 13.130 1.00 9.17 98 VAL A N 1
ATOM 1400 C CA . VAL A 1 101 ? -16.725 -12.101 11.980 1.00 8.38 98 VAL A CA 1
ATOM 1401 C C . VAL A 1 101 ? -17.652 -13.015 11.179 1.00 8.70 98 VAL A C 1
ATOM 1402 O O . VAL A 1 101 ? -18.676 -13.505 11.663 1.00 9.84 98 VAL A O 1
ATOM 1415 N N . ASN A 1 102 ? -17.248 -13.295 9.939 1.00 8.08 99 ASN A N 1
ATOM 1416 C CA . ASN A 1 102 ? -18.015 -14.131 9.005 1.00 8.59 99 ASN A CA 1
ATOM 1417 C C . ASN A 1 102 ? -17.018 -14.653 7.968 1.00 8.65 99 ASN A C 1
ATOM 1418 O O . ASN A 1 102 ? -16.568 -13.890 7.117 1.00 9.83 99 ASN A O 1
ATOM 1429 N N . PHE A 1 103 ? -16.631 -15.917 8.072 1.00 8.74 100 PHE A N 1
ATOM 1430 C CA . PHE A 1 103 ? -15.642 -16.472 7.146 1.00 8.73 100 PHE A CA 1
ATOM 1431 C C . PHE A 1 103 ? -15.852 -17.977 7.037 1.00 8.50 100 PHE A C 1
ATOM 1432 O O . PHE A 1 103 ? -16.250 -18.608 8.021 1.00 9.87 100 PHE A O 1
ATOM 1449 N N . PRO A 1 104 ? -15.547 -18.598 5.890 1.00 8.96 101 PRO A N 1
ATOM 1450 C CA . PRO A 1 104 ? -15.864 -20.031 5.763 1.00 9.26 101 PRO A CA 1
ATOM 1451 C C . PRO A 1 104 ? -15.176 -20.915 6.781 1.00 9.39 101 PRO A C 1
ATOM 1452 O O . PRO A 1 104 ? -15.689 -21.989 7.075 1.00 13.34 101 PRO A O 1
ATOM 1463 N N . PHE A 1 105 ? -14.017 -20.514 7.302 1.00 8.41 102 PHE A N 1
ATOM 1464 C CA . PHE A 1 105 ? -13.198 -21.362 8.158 1.00 8.69 102 PHE A CA 1
ATOM 1465 C C . PHE A 1 105 ? -13.184 -20.886 9.608 1.00 8.78 102 PHE A C 1
ATOM 1466 O O . PHE A 1 105 ? -12.340 -21.332 10.389 1.00 9.32 102 PHE A O 1
ATOM 1483 N N . LEU A 1 106 ? -14.117 -20.004 9.987 1.00 8.57 103 LEU A N 1
ATOM 1484 C CA . LEU A 1 106 ? -14.276 -19.580 11.374 1.00 9.37 103 LEU A CA 1
ATOM 1485 C C . LEU A 1 106 ? -15.577 -20.141 11.913 1.00 10.50 103 LEU A C 1
ATOM 1486 O O . LEU A 1 106 ? -16.627 -20.010 11.275 1.00 11.76 103 LEU A O 1
ATOM 1502 N N . VAL A 1 107 ? -15.535 -20.724 13.112 1.00 10.57 104 VAL A N 1
ATOM 1503 C CA . VAL A 1 107 ? -16.767 -21.240 13.702 1.00 11.53 104 VAL A CA 1
ATOM 1504 C C . VAL A 1 107 ? -17.779 -20.125 13.900 1.00 11.41 104 VAL A C 1
ATOM 1505 O O . VAL A 1 107 ? -17.428 -19.003 14.259 1.00 12.65 104 VAL A O 1
ATOM 1518 N N . LYS A 1 108 ? -19.049 -20.450 13.696 1.00 12.80 105 LYS A N 1
ATOM 1519 C CA . LYS A 1 108 ? -20.154 -19.505 13.840 1.00 13.57 105 LYS A CA 1
ATOM 1520 C C . LYS A 1 108 ? -20.617 -19.423 15.288 1.00 12.15 105 LYS A C 1
ATOM 1521 O O . LYS A 1 108 ? -20.986 -20.438 15.892 1.00 14.55 105 LYS A O 1
ATOM 1528 N N . LEU A 1 109 ? -20.632 -18.219 15.832 1.00 12.37 106 LEU A N 1
ATOM 1529 C CA . LEU A 1 109 ? -21.317 -17.967 17.095 1.00 12.29 106 LEU A CA 1
ATOM 1530 C C . LEU A 1 109 ? -22.806 -17.753 16.836 1.00 13.45 106 LEU A C 1
ATOM 1531 O O . LEU A 1 109 ? -23.196 -16.815 16.136 1.00 16.98 106 LEU A O 1
ATOM 1547 N N . GLU A 1 110 ? -23.625 -18.651 17.362 1.00 12.54 107 GLU A N 1
ATOM 1548 C CA . GLU A 1 110 ? -25.067 -18.588 17.147 1.00 13.21 107 GLU A CA 1
ATOM 1549 C C . GLU A 1 110 ? -25.785 -17.752 18.201 1.00 13.82 107 GLU A C 1
ATOM 1550 O O . GLU A 1 110 ? -26.719 -17.018 17.864 1.00 16.09 107 GLU A O 1
ATOM 1562 N N . PHE A 1 111 ? -25.390 -17.857 19.467 1.00 12.93 108 PHE A N 1
ATOM 1563 C CA . PHE A 1 111 ? -26.041 -17.116 20.550 1.00 13.22 108 PHE A CA 1
ATOM 1564 C C . PHE A 1 111 ? -25.003 -16.781 21.618 1.00 12.58 108 PHE A C 1
ATOM 1565 O O . PHE A 1 111 ? -23.990 -17.470 21.750 1.00 13.34 108 PHE A O 1
ATOM 1582 N N . SER A 1 112 ? -25.288 -15.760 22.431 1.00 13.02 109 SER A N 1
ATOM 1583 C CA . SER A 1 112 ? -24.488 -15.527 23.625 1.00 13.08 109 SER A CA 1
ATOM 1584 C C . SER A 1 112 ? -25.382 -14.938 24.703 1.00 14.23 109 SER A C 1
ATOM 1585 O O . SER A 1 112 ? -26.401 -14.302 24.404 1.00 14.49 109 SER A O 1
ATOM 1593 N N . PHE A 1 113 ? -24.998 -15.153 25.964 1.00 13.93 110 PHE A N 1
ATOM 1594 C CA . PHE A 1 113 ? -25.756 -14.630 27.106 1.00 14.15 110 PHE A CA 1
ATOM 1595 C C . PHE A 1 113 ? -24.946 -14.856 28.377 1.00 14.45 110 PHE A C 1
ATOM 1596 O O . PHE A 1 113 ? -23.896 -15.512 28.353 1.00 15.14 110 PHE A O 1
ATOM 1613 N N . LYS A 1 114 ? -25.427 -14.295 29.487 1.00 16.20 111 LYS A N 1
ATOM 1614 C CA . LYS A 1 114 ? -24.774 -14.475 30.774 1.00 17.13 111 LYS A CA 1
ATOM 1615 C C . LYS A 1 114 ? -25.845 -14.632 31.844 1.00 17.97 111 LYS A C 1
ATOM 1616 O O . LYS A 1 114 ? -27.009 -14.276 31.640 1.00 18.36 111 LYS A O 1
ATOM 1635 N N . ASP A 1 115 ? -25.444 -15.157 33.001 1.00 20.02 112 ASP A N 1
ATOM 1636 C CA . ASP A 1 115 ? -26.347 -15.200 34.150 1.00 21.76 112 ASP A CA 1
ATOM 1637 C C . ASP A 1 115 ? -25.600 -14.751 35.404 1.00 22.96 112 ASP A C 1
ATOM 1638 O O . ASP A 1 115 ? -24.532 -14.145 35.305 1.00 21.97 112 ASP A O 1
ATOM 1647 N N . ASN A 1 116 ? -26.137 -15.025 36.591 1.00 24.32 113 ASN A N 1
ATOM 1648 C CA . ASN A 1 116 ? -25.474 -14.543 37.795 1.00 25.87 113 ASN A CA 1
ATOM 1649 C C . ASN A 1 116 ? -24.037 -15.031 37.903 1.00 25.19 113 ASN A C 1
ATOM 1650 O O . ASN A 1 116 ? -23.185 -14.307 38.422 1.00 25.90 113 ASN A O 1
ATOM 1661 N N . SER A 1 117 ? -23.741 -16.240 37.427 1.00 24.36 114 SER A N 1
ATOM 1662 C CA . SER A 1 117 ? -22.437 -16.863 37.653 1.00 24.94 114 SER A CA 1
ATOM 1663 C C . SER A 1 117 ? -21.542 -16.934 36.426 1.00 23.55 114 SER A C 1
ATOM 1664 O O . SER A 1 117 ? -20.325 -16.804 36.566 1.00 23.94 114 SER A O 1
ATOM 1672 N N . ASN A 1 118 ? -22.093 -17.153 35.232 1.00 22.18 115 ASN A N 1
ATOM 1673 C CA . ASN A 1 118 ? -21.313 -17.592 34.082 1.00 21.31 115 ASN A CA 1
ATOM 1674 C C . ASN A 1 118 ? -21.602 -16.757 32.842 1.00 18.51 115 ASN A C 1
ATOM 1675 O O . ASN A 1 118 ? -22.616 -16.054 32.740 1.00 18.51 115 ASN A O 1
ATOM 1686 N N . LEU A 1 119 ? -20.672 -16.873 31.894 1.00 17.02 116 LEU A N 1
ATOM 1687 C CA . LEU A 1 119 ? -20.792 -16.357 30.540 1.00 15.55 116 LEU A CA 1
ATOM 1688 C C . LEU A 1 119 ? -20.933 -17.548 29.602 1.00 15.87 116 LEU A C 1
ATOM 1689 O O . LEU A 1 119 ? -20.311 -18.592 29.824 1.00 16.48 116 LEU A O 1
ATOM 1705 N N . TYR A 1 120 ? -21.719 -17.388 28.541 1.00 14.71 117 TYR A N 1
ATOM 1706 C CA . TYR A 1 120 ? -22.018 -18.488 27.627 1.00 14.44 117 TYR A CA 1
ATOM 1707 C C . TYR A 1 120 ? -21.880 -18.029 26.182 1.00 13.97 117 TYR A C 1
ATOM 1708 O O . TYR A 1 120 ? -22.472 -17.019 25.787 1.00 14.03 117 TYR A O 1
ATOM 1726 N N . MET A 1 121 ? -21.129 -18.799 25.390 1.00 13.34 118 MET A N 1
ATOM 1727 C CA . MET A 1 121 ? -21.032 -18.589 23.943 1.00 13.83 118 MET A CA 1
ATOM 1728 C C . MET A 1 121 ? -21.474 -19.877 23.243 1.00 13.44 118 MET A C 1
ATOM 1729 O O . MET A 1 121 ? -20.803 -20.914 23.362 1.00 14.14 118 MET A O 1
ATOM 1743 N N . VAL A 1 122 ? -22.605 -19.824 22.528 1.00 13.54 119 VAL A N 1
ATOM 1744 C CA . VAL A 1 122 ? -23.187 -20.998 21.879 1.00 14.18 119 VAL A CA 1
ATOM 1745 C C . VAL A 1 122 ? -22.799 -20.977 20.403 1.00 13.29 119 VAL A C 1
ATOM 1746 O O . VAL A 1 122 ? -23.290 -20.146 19.639 1.00 13.38 119 VAL A O 1
ATOM 1759 N N . MET A 1 123 ? -21.946 -21.918 20.000 1.00 13.45 120 MET A N 1
ATOM 1760 C CA . MET A 1 123 ? -21.425 -22.033 18.646 1.00 12.86 120 MET A CA 1
ATOM 1761 C C . MET A 1 123 ? -22.119 -23.167 17.890 1.00 13.12 120 MET A C 1
ATOM 1762 O O . MET A 1 123 ? -22.665 -24.103 18.489 1.00 14.75 120 MET A O 1
ATOM 1776 N N . GLU A 1 124 ? -22.011 -23.132 16.554 1.00 13.02 121 GLU A N 1
ATOM 1777 C CA . GLU A 1 124 ? -22.304 -24.327 15.757 1.00 13.42 121 GLU A CA 1
ATOM 1778 C C . GLU A 1 124 ? -21.446 -25.489 16.256 1.00 13.96 121 GLU A C 1
ATOM 1779 O O . GLU A 1 124 ? -20.258 -25.324 16.543 1.00 13.92 121 GLU A O 1
ATOM 1791 N N . TYR A 1 125 ? -22.048 -26.667 16.389 1.00 14.10 122 TYR A N 1
ATOM 1792 C CA . TYR A 1 125 ? -21.311 -27.862 16.799 1.00 14.10 122 TYR A CA 1
ATOM 1793 C C . TYR A 1 125 ? -20.566 -28.421 15.589 1.00 13.92 122 TYR A C 1
ATOM 1794 O O . TYR A 1 125 ? -21.181 -28.705 14.549 1.00 14.74 122 TYR A O 1
ATOM 1812 N N . VAL A 1 126 ? -19.246 -28.542 15.700 1.00 13.02 123 VAL A N 1
ATOM 1813 C CA . VAL A 1 126 ? -18.422 -29.049 14.605 1.00 13.73 123 VAL A CA 1
ATOM 1814 C C . VAL A 1 126 ? -18.097 -30.505 14.930 1.00 14.15 123 VAL A C 1
ATOM 1815 O O . VAL A 1 126 ? -17.317 -30.761 15.866 1.00 14.87 123 VAL A O 1
ATOM 1828 N N . PRO A 1 127 ? -18.685 -31.478 14.229 1.00 15.47 124 PRO A N 1
ATOM 1829 C CA . PRO A 1 127 ? -18.744 -32.843 14.777 1.00 14.98 124 PRO A CA 1
ATOM 1830 C C . PRO A 1 127 ? -17.526 -33.719 14.496 1.00 14.74 124 PRO A C 1
ATOM 1831 O O . PRO A 1 127 ? -17.445 -34.826 15.051 1.00 15.83 124 PRO A O 1
ATOM 1842 N N . GLY A 1 128 ? -16.622 -33.303 13.622 1.00 14.42 125 GLY A N 1
ATOM 1843 C CA . GLY A 1 128 ? -15.566 -34.199 13.205 1.00 14.15 125 GLY A CA 1
ATOM 1844 C C . GLY A 1 128 ? -14.369 -34.270 14.119 1.00 13.17 125 GLY A C 1
ATOM 1845 O O . GLY A 1 128 ? -13.446 -35.030 13.826 1.00 13.56 125 GLY A O 1
ATOM 1849 N N . GLY A 1 129 ? -14.371 -33.534 15.232 1.00 12.09 126 GLY A N 1
ATOM 1850 C CA . GLY A 1 129 ? -13.284 -33.576 16.194 1.00 11.40 126 GLY A CA 1
ATOM 1851 C C . GLY A 1 129 ? -12.186 -32.566 15.887 1.00 10.53 126 GLY A C 1
ATOM 1852 O O . GLY A 1 129 ? -12.204 -31.854 14.886 1.00 11.26 126 GLY A O 1
ATOM 1856 N N . GLU A 1 130 ? -11.216 -32.506 16.794 1.00 10.14 127 GLU A N 1
ATOM 1857 C CA . GLU A 1 130 ? -10.036 -31.659 16.620 1.00 9.49 127 GLU A CA 1
ATOM 1858 C C . GLU A 1 130 ? -9.116 -32.255 15.563 1.00 9.46 127 GLU A C 1
ATOM 1859 O O . GLU A 1 130 ? -8.888 -33.465 15.533 1.00 9.90 127 GLU A O 1
ATOM 1871 N N . MET A 1 131 ? -8.513 -31.401 14.739 1.00 10.02 128 MET A N 1
ATOM 1872 C CA . MET A 1 131 ? -7.433 -31.871 13.883 1.00 9.08 128 MET A CA 1
ATOM 1873 C C . MET A 1 131 ? -6.409 -32.635 14.692 1.00 9.33 128 MET A C 1
ATOM 1874 O O . MET A 1 131 ? -5.880 -33.648 14.231 1.00 9.57 128 MET A O 1
ATOM 1888 N N . PHE A 1 132 ? -6.131 -32.151 15.904 1.00 9.20 129 PHE A N 1
ATOM 1889 C CA . PHE A 1 132 ? -5.168 -32.765 16.815 1.00 9.53 129 PHE A CA 1
ATOM 1890 C C . PHE A 1 132 ? -5.339 -34.279 16.908 1.00 9.27 129 PHE A C 1
ATOM 1891 O O . PHE A 1 132 ? -4.370 -35.037 16.837 1.00 9.85 129 PHE A O 1
ATOM 1908 N N A SER A 1 133 ? -6.568 -34.729 17.146 0.71 10.01 130 SER A N 1
ATOM 1909 N N B SER A 1 133 ? -6.565 -34.752 17.121 0.29 9.92 130 SER A N 1
ATOM 1910 C CA A SER A 1 133 ? -6.829 -36.149 17.346 0.71 10.07 130 SER A CA 1
ATOM 1911 C CA B SER A 1 133 ? -6.731 -36.181 17.371 0.29 10.49 130 SER A CA 1
ATOM 1912 C C A SER A 1 133 ? -6.452 -36.954 16.111 0.71 9.96 130 SER A C 1
ATOM 1913 C C B SER A 1 133 ? -6.492 -37.004 16.106 0.29 10.33 130 SER A C 1
ATOM 1914 O O A SER A 1 133 ? -5.821 -38.017 16.205 0.71 10.93 130 SER A O 1
ATOM 1915 O O B SER A 1 133 ? -5.968 -38.120 16.177 0.29 10.41 130 SER A O 1
ATOM 1930 N N . HIS A 1 134 ? -6.874 -36.476 14.940 1.00 10.79 131 HIS A N 1
ATOM 1931 C CA . HIS A 1 134 ? -6.617 -37.174 13.687 1.00 10.27 131 HIS A CA 1
ATOM 1932 C C . HIS A 1 134 ? -5.136 -37.186 13.365 1.00 10.16 131 HIS A C 1
ATOM 1933 O O . HIS A 1 134 ? -4.612 -38.196 12.885 1.00 10.29 131 HIS A O 1
ATOM 1948 N N . LEU A 1 135 ? -4.453 -36.068 13.619 1.00 9.89 132 LEU A N 1
ATOM 1949 C CA . LEU A 1 135 ? -3.025 -35.939 13.337 1.00 9.35 132 LEU A CA 1
ATOM 1950 C C . LEU A 1 135 ? -2.203 -36.873 14.217 1.00 9.40 132 LEU A C 1
ATOM 1951 O O . LEU A 1 135 ? -1.312 -37.586 13.730 1.00 10.12 132 LEU A O 1
ATOM 1967 N N . ARG A 1 136 ? -2.499 -36.906 15.515 1.00 9.56 133 ARG A N 1
ATOM 1968 C CA . ARG A 1 136 ? -1.776 -37.814 16.396 1.00 9.41 133 ARG A CA 1
ATOM 1969 C C . ARG A 1 136 ? -2.016 -39.263 15.985 1.00 9.99 133 ARG A C 1
ATOM 1970 O O . ARG A 1 136 ? -1.080 -40.068 15.934 1.00 11.06 133 ARG A O 1
ATOM 1991 N N . ARG A 1 137 ? -3.265 -39.625 15.695 1.00 9.94 134 ARG A N 1
ATOM 1992 C CA . ARG A 1 137 ? -3.558 -41.016 15.362 1.00 10.10 134 ARG A CA 1
ATOM 1993 C C . ARG A 1 137 ? -2.862 -41.468 14.078 1.00 10.40 134 ARG A C 1
ATOM 1994 O O . ARG A 1 137 ? -2.266 -42.551 14.040 1.00 11.32 134 ARG A O 1
ATOM 2015 N N . ILE A 1 138 ? -2.942 -40.669 13.004 1.00 10.30 135 ILE A N 1
ATOM 2016 C CA . ILE A 1 138 ? -2.337 -41.069 11.731 1.00 12.17 135 ILE A CA 1
ATOM 2017 C C . ILE A 1 138 ? -0.828 -40.893 11.725 1.00 12.40 135 ILE A C 1
ATOM 2018 O O . ILE A 1 138 ? -0.150 -41.478 10.873 1.00 15.38 135 ILE A O 1
ATOM 2034 N N . GLY A 1 139 ? -0.280 -40.138 12.664 1.00 11.43 136 GLY A N 1
ATOM 2035 C CA . GLY A 1 139 ? 1.150 -39.895 12.748 1.00 11.74 136 GLY A CA 1
ATOM 2036 C C . GLY A 1 139 ? 1.528 -38.568 12.119 1.00 10.31 136 GLY A C 1
ATOM 2037 O O . GLY A 1 139 ? 1.929 -37.638 12.818 1.00 12.97 136 GLY A O 1
ATOM 2041 N N . ARG A 1 140 ? 1.424 -38.480 10.801 1.00 10.09 137 ARG A N 1
ATOM 2042 C CA . ARG A 1 140 ? 1.672 -37.254 10.052 1.00 9.54 137 ARG A CA 1
ATOM 2043 C C . ARG A 1 140 ? 0.763 -37.242 8.833 1.00 9.58 137 ARG A C 1
ATOM 2044 O O . ARG A 1 140 ? 0.283 -38.285 8.377 1.00 10.98 137 ARG A O 1
ATOM 2065 N N . PHE A 1 141 ? 0.529 -36.039 8.306 1.00 9.07 138 PHE A N 1
ATOM 2066 C CA . PHE A 1 141 ? -0.193 -35.845 7.055 1.00 8.45 138 PHE A CA 1
ATOM 2067 C C . PHE A 1 141 ? 0.765 -35.789 5.877 1.00 8.01 138 PHE A C 1
ATOM 2068 O O . PHE A 1 141 ? 1.872 -35.284 6.010 1.00 9.27 138 PHE A O 1
ATOM 2099 N N . GLU A 1 143 ? 2.136 -34.229 2.354 1.00 7.97 140 GLU A N 1
ATOM 2100 C CA . GLU A 1 143 ? 2.252 -32.807 1.982 1.00 7.87 140 GLU A CA 1
ATOM 2101 C C . GLU A 1 143 ? 0.975 -32.292 1.277 1.00 7.53 140 GLU A C 1
ATOM 2102 O O . GLU A 1 143 ? 0.532 -31.190 1.619 1.00 8.17 140 GLU A O 1
ATOM 2114 N N . PRO A 1 144 ? 0.362 -33.038 0.339 1.00 8.12 141 PRO A N 1
ATOM 2115 C CA . PRO A 1 144 ? -0.892 -32.506 -0.235 1.00 8.80 141 PRO A CA 1
ATOM 2116 C C . PRO A 1 144 ? -1.967 -32.283 0.818 1.00 7.93 141 PRO A C 1
ATOM 2117 O O . PRO A 1 144 ? -2.749 -31.325 0.734 1.00 9.05 141 PRO A O 1
ATOM 2128 N N . HIS A 1 145 ? -2.078 -33.189 1.776 1.00 8.59 142 HIS A N 1
ATOM 2129 C CA . HIS A 1 145 ? -3.093 -33.034 2.819 1.00 9.10 142 HIS A CA 1
ATOM 2130 C C . HIS A 1 145 ? -2.780 -31.870 3.754 1.00 8.04 142 HIS A C 1
ATOM 2131 O O . HIS A 1 145 ? -3.661 -31.054 4.061 1.00 8.30 142 HIS A O 1
ATOM 2145 N N . ALA A 1 146 ? -1.520 -31.744 4.172 1.00 7.86 143 ALA A N 1
ATOM 2146 C CA . ALA A 1 146 ? -1.107 -30.593 4.959 1.00 7.46 143 ALA A CA 1
ATOM 2147 C C . ALA A 1 146 ? -1.371 -29.289 4.204 1.00 7.22 143 ALA A C 1
ATOM 2148 O O . ALA A 1 146 ? -1.783 -28.289 4.805 1.00 7.98 143 ALA A O 1
ATOM 2155 N N . ARG A 1 147 ? -1.116 -29.279 2.890 1.00 7.12 144 ARG A N 1
ATOM 2156 C CA . ARG A 1 147 ? -1.307 -28.086 2.071 1.00 7.20 144 ARG A CA 1
ATOM 2157 C C . ARG A 1 147 ? -2.780 -27.668 2.013 1.00 7.03 144 ARG A C 1
ATOM 2158 O O . ARG A 1 147 ? -3.092 -26.471 2.071 1.00 7.88 144 ARG A O 1
ATOM 2179 N N . PHE A 1 148 ? -3.691 -28.640 1.868 1.00 7.35 145 PHE A N 1
ATOM 2180 C CA . PHE A 1 148 ? -5.134 -28.387 1.890 1.00 7.80 145 PHE A CA 1
ATOM 2181 C C . PHE A 1 148 ? -5.537 -27.635 3.157 1.00 7.45 145 PHE A C 1
ATOM 2182 O O . PHE A 1 148 ? -6.256 -26.634 3.092 1.00 7.55 145 PHE A O 1
ATOM 2199 N N . TYR A 1 149 ? -5.100 -28.114 4.322 1.00 7.48 146 TYR A N 1
ATOM 2200 C CA . TYR A 1 149 ? -5.425 -27.446 5.585 1.00 7.35 146 TYR A CA 1
ATOM 2201 C C . TYR A 1 149 ? -4.728 -26.090 5.692 1.00 7.11 146 TYR A C 1
ATOM 2202 O O . TYR A 1 149 ? -5.333 -25.090 6.118 1.00 7.62 146 TYR A O 1
ATOM 2220 N N . ALA A 1 150 ? -3.441 -26.041 5.330 1.00 6.80 147 ALA A N 1
ATOM 2221 C CA . ALA A 1 150 ? -2.672 -24.811 5.442 1.00 6.75 147 ALA A CA 1
ATOM 2222 C C . ALA A 1 150 ? -3.303 -23.703 4.629 1.00 7.00 147 ALA A C 1
ATOM 2223 O O . ALA A 1 150 ? -3.324 -22.544 5.067 1.00 7.23 147 ALA A O 1
ATOM 2230 N N . ALA A 1 151 ? -3.787 -24.027 3.421 1.00 7.08 148 ALA A N 1
ATOM 2231 C CA . ALA A 1 151 ? -4.366 -22.989 2.569 1.00 6.94 148 ALA A CA 1
ATOM 2232 C C . ALA A 1 151 ? -5.552 -22.307 3.256 1.00 6.83 148 ALA A C 1
ATOM 2233 O O . ALA A 1 151 ? -5.759 -21.092 3.105 1.00 7.01 148 ALA A O 1
ATOM 2240 N N . GLN A 1 152 ? -6.350 -23.079 4.000 1.00 6.85 149 GLN A N 1
ATOM 2241 C CA . GLN A 1 152 ? -7.493 -22.518 4.714 1.00 7.08 149 GLN A CA 1
ATOM 2242 C C . GLN A 1 152 ? -7.030 -21.539 5.781 1.00 7.60 149 GLN A C 1
ATOM 2243 O O . GLN A 1 152 ? -7.657 -20.488 5.988 1.00 7.72 149 GLN A O 1
ATOM 2257 N N . ILE A 1 153 ? -5.944 -21.867 6.487 1.00 6.98 150 ILE A N 1
ATOM 2258 C CA . ILE A 1 153 ? -5.405 -20.952 7.495 1.00 6.75 150 ILE A CA 1
ATOM 2259 C C . ILE A 1 153 ? -4.827 -19.696 6.867 1.00 6.59 150 ILE A C 1
ATOM 2260 O O . ILE A 1 153 ? -5.014 -18.600 7.396 1.00 7.09 150 ILE A O 1
ATOM 2276 N N . VAL A 1 154 ? -4.133 -19.825 5.731 1.00 6.74 151 VAL A N 1
ATOM 2277 C CA . VAL A 1 154 ? -3.619 -18.642 5.032 1.00 6.67 151 VAL A CA 1
ATOM 2278 C C . VAL A 1 154 ? -4.745 -17.672 4.714 1.00 6.74 151 VAL A C 1
ATOM 2279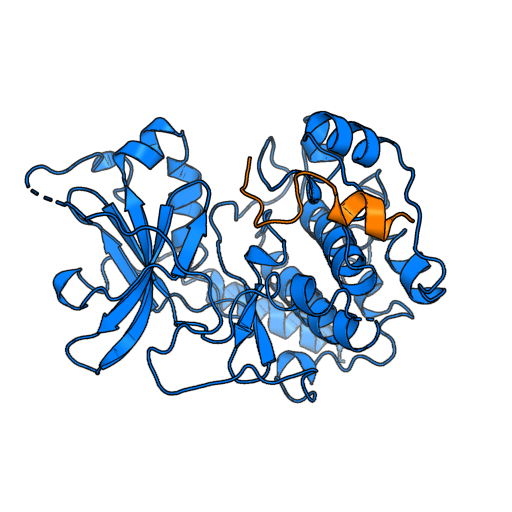 O O . VAL A 1 154 ? -4.639 -16.473 4.969 1.00 6.87 151 VAL A O 1
ATOM 2292 N N . LEU A 1 155 ? -5.842 -18.182 4.141 1.00 6.90 152 LEU A N 1
ATOM 2293 C CA . LEU A 1 155 ? -6.990 -17.322 3.811 1.00 6.90 152 LEU A CA 1
ATOM 2294 C C . LEU A 1 155 ? -7.617 -16.723 5.059 1.00 6.98 152 LEU A C 1
ATOM 2295 O O . LEU A 1 155 ? -8.028 -15.549 5.068 1.00 7.40 152 LEU A O 1
ATOM 2311 N N . THR A 1 156 ? -7.718 -17.518 6.120 1.00 6.68 153 THR A N 1
ATOM 2312 C CA . THR A 1 156 ? -8.309 -17.042 7.373 1.00 7.28 153 THR A CA 1
ATOM 2313 C C . THR A 1 156 ? -7.493 -15.902 7.971 1.00 7.11 153 THR A C 1
ATOM 2314 O O . THR A 1 156 ? -8.066 -14.915 8.446 1.00 7.40 153 THR A O 1
ATOM 2325 N N . PHE A 1 157 ? -6.167 -16.036 7.991 1.00 6.74 154 PHE A N 1
ATOM 2326 C CA . PHE A 1 157 ? -5.323 -14.968 8.503 1.00 7.19 154 PHE A CA 1
ATOM 2327 C C . PHE A 1 157 ? -5.336 -13.750 7.574 1.00 7.18 154 PHE A C 1
ATOM 2328 O O . PHE A 1 157 ? -5.290 -12.609 8.054 1.00 7.90 154 PHE A O 1
ATOM 2345 N N . GLU A 1 158 ? -5.397 -13.943 6.254 1.00 7.13 155 GLU A N 1
ATOM 2346 C CA . GLU A 1 158 ? -5.561 -12.801 5.353 1.00 7.60 155 GLU A CA 1
ATOM 2347 C C . GLU A 1 158 ? -6.800 -12.000 5.753 1.00 7.57 155 GLU A C 1
ATOM 2348 O O . GLU A 1 158 ? -6.757 -10.765 5.876 1.00 8.28 155 GLU A O 1
ATOM 2360 N N . TYR A 1 159 ? -7.927 -12.697 5.956 1.00 7.45 156 TYR A N 1
ATOM 2361 C CA . TYR A 1 159 ? -9.166 -12.072 6.403 1.00 7.67 156 TYR A CA 1
ATOM 2362 C C . TYR A 1 159 ? -9.007 -11.387 7.764 1.00 7.50 156 TYR A C 1
ATOM 2363 O O . TYR A 1 159 ? -9.281 -10.181 7.891 1.00 8.02 156 TYR A O 1
ATOM 2381 N N . LEU A 1 160 ? -8.582 -12.137 8.792 1.00 7.27 157 LEU A N 1
ATOM 2382 C CA . LEU A 1 160 ? -8.496 -11.570 10.130 1.00 7.65 157 LEU A CA 1
ATOM 2383 C C . LEU A 1 160 ? -7.564 -10.363 10.174 1.00 7.19 157 LEU A C 1
ATOM 2384 O O . LEU A 1 160 ? -7.902 -9.314 10.748 1.00 7.82 157 LEU A O 1
ATOM 2400 N N . HIS A 1 161 ? -6.367 -10.489 9.607 1.00 7.63 158 HIS A N 1
ATOM 2401 C CA . HIS A 1 161 ? -5.398 -9.411 9.671 1.00 7.81 158 HIS A CA 1
ATOM 2402 C C . HIS A 1 161 ? -5.903 -8.169 8.962 1.00 7.92 158 HIS A C 1
ATOM 2403 O O . HIS A 1 161 ? -5.610 -7.046 9.395 1.00 8.65 158 HIS A O 1
ATOM 2417 N N A SER A 1 162 ? -6.672 -8.335 7.877 0.73 7.72 159 SER A N 1
ATOM 2418 N N B SER A 1 162 ? -6.673 -8.339 7.885 0.27 8.75 159 SER A N 1
ATOM 2419 C CA A SER A 1 162 ? -7.231 -7.183 7.164 0.73 7.95 159 SER A CA 1
ATOM 2420 C CA B SER A 1 162 ? -7.228 -7.191 7.175 0.27 9.47 159 SER A CA 1
ATOM 2421 C C A SER A 1 162 ? -8.224 -6.408 8.020 0.73 8.25 159 SER A C 1
ATOM 2422 C C B SER A 1 162 ? -8.183 -6.395 8.059 0.27 9.19 159 SER A C 1
ATOM 2423 O O A SER A 1 162 ? -8.447 -5.218 7.753 0.73 9.30 159 SER A O 1
ATOM 2424 O O B SER A 1 162 ? -8.342 -5.184 7.869 0.27 9.62 159 SER A O 1
ATOM 2439 N N . LEU A 1 163 ? -8.819 -7.057 9.022 1.00 8.72 160 LEU A N 1
ATOM 2440 C CA . LEU A 1 163 ? -9.734 -6.439 9.981 1.00 8.98 160 LEU A CA 1
ATOM 2441 C C . LEU A 1 163 ? -9.014 -5.929 11.222 1.00 8.97 160 LEU A C 1
ATOM 2442 O O . LEU A 1 163 ? -9.667 -5.545 12.196 1.00 10.02 160 LEU A O 1
ATOM 2459 N N . ASP A 1 164 ? -7.695 -5.957 11.204 1.00 8.97 161 ASP A N 1
ATOM 2460 C CA . ASP A 1 164 ? -6.841 -5.560 12.329 1.00 9.36 161 ASP A CA 1
ATOM 2461 C C . ASP A 1 164 ? -6.876 -6.559 13.480 1.00 8.78 161 ASP A C 1
ATOM 2462 O O . ASP A 1 164 ? -6.551 -6.199 14.622 1.00 10.74 161 ASP A O 1
ATOM 2471 N N . LEU A 1 165 ? -7.267 -7.807 13.201 1.00 8.34 162 LEU A N 1
ATOM 2472 C CA . LEU A 1 165 ? -7.375 -8.837 14.227 1.00 8.85 162 LEU A CA 1
ATOM 2473 C C . LEU A 1 165 ? -6.162 -9.750 14.198 1.00 9.59 162 LEU A C 1
ATOM 2474 O O . LEU A 1 165 ? -5.764 -10.212 13.126 1.00 12.18 162 LEU A O 1
ATOM 2490 N N A ILE A 1 166 ? -5.608 -10.032 15.370 0.57 9.10 163 ILE A N 1
ATOM 2491 N N B ILE A 1 166 ? -5.568 -9.982 15.382 0.43 8.78 163 ILE A N 1
ATOM 2492 C CA A ILE A 1 166 ? -4.579 -11.053 15.539 0.57 9.51 163 ILE A CA 1
ATOM 2493 C CA B ILE A 1 166 ? -4.561 -11.022 15.616 0.43 8.85 163 ILE A CA 1
ATOM 2494 C C A ILE A 1 166 ? -5.163 -12.180 16.378 0.57 9.12 163 ILE A C 1
ATOM 2495 C C B ILE A 1 166 ? -5.256 -12.181 16.324 0.43 8.53 163 ILE A C 1
ATOM 2496 O O A ILE A 1 166 ? -5.867 -11.937 17.363 0.57 9.71 163 ILE A O 1
ATOM 2497 O O B ILE A 1 166 ? -6.131 -11.967 17.171 0.43 8.58 163 ILE A O 1
ATOM 2516 N N . TYR A 1 167 ? -4.886 -13.411 15.971 1.00 8.45 164 TYR A N 1
ATOM 2517 C CA . TYR A 1 167 ? -5.561 -14.590 16.511 1.00 8.47 164 TYR A CA 1
ATOM 2518 C C . TYR A 1 167 ? -4.869 -15.155 17.757 1.00 8.49 164 TYR A C 1
ATOM 2519 O O . TYR A 1 167 ? -5.515 -15.363 18.798 1.00 9.27 164 TYR A O 1
ATOM 2538 N N . ARG A 1 168 ? -3.568 -15.443 17.661 1.00 8.34 165 ARG A N 1
ATOM 2539 C CA . ARG A 1 168 ? -2.683 -15.694 18.822 1.00 9.06 165 ARG A CA 1
ATOM 2540 C C . ARG A 1 168 ? -2.870 -17.053 19.491 1.00 9.99 165 ARG A C 1
ATOM 2541 O O . ARG A 1 168 ? -2.318 -17.256 20.578 1.00 12.51 165 ARG A O 1
ATOM 2562 N N . ASP A 1 169 ? -3.617 -17.998 18.930 1.00 9.05 166 ASP A N 1
ATOM 2563 C CA . ASP A 1 169 ? -3.651 -19.325 19.541 1.00 9.89 166 ASP A CA 1
ATOM 2564 C C . ASP A 1 169 ? -3.795 -20.432 18.503 1.00 8.26 166 ASP A C 1
ATOM 2565 O O . ASP A 1 169 ? -4.491 -21.425 18.732 1.00 9.50 166 ASP A O 1
ATOM 2574 N N . LEU A 1 170 ? -3.096 -20.315 17.379 1.00 8.15 167 LEU A N 1
ATOM 2575 C CA . LEU A 1 170 ? -3.146 -21.378 16.389 1.00 7.85 167 LEU A CA 1
ATOM 2576 C C . LEU A 1 170 ? -2.495 -22.647 16.924 1.00 8.38 167 LEU A C 1
ATOM 2577 O O . LEU A 1 170 ? -1.368 -22.619 17.407 1.00 10.16 167 LEU A O 1
ATOM 2593 N N . LYS A 1 171 ? -3.188 -23.765 16.772 1.00 8.33 168 LYS A N 1
ATOM 2594 C CA . LYS A 1 171 ? -2.684 -25.097 17.105 1.00 8.07 168 LYS A CA 1
ATOM 2595 C C . LYS A 1 171 ? -3.742 -26.112 16.667 1.00 8.15 168 LYS A C 1
ATOM 2596 O O . LYS A 1 171 ? -4.932 -25.755 16.576 1.00 8.49 168 LYS A O 1
ATOM 2615 N N . PRO A 1 172 ? -3.352 -27.381 16.437 1.00 8.45 169 PRO A N 1
ATOM 2616 C CA . PRO A 1 172 ? -4.337 -28.381 15.976 1.00 8.24 169 PRO A CA 1
ATOM 2617 C C . PRO A 1 172 ? -5.523 -28.581 16.905 1.00 8.60 169 PRO A C 1
ATOM 2618 O O . PRO A 1 172 ? -6.604 -28.993 16.447 1.00 9.52 169 PRO A O 1
ATOM 2629 N N . GLU A 1 173 ? -5.336 -28.349 18.208 1.00 8.74 170 GLU A N 1
ATOM 2630 C CA . GLU A 1 173 ? -6.418 -28.495 19.183 1.00 9.61 170 GLU A CA 1
ATOM 2631 C C . GLU A 1 173 ? -7.567 -27.522 18.932 1.00 10.05 170 GLU A C 1
ATOM 2632 O O . GLU A 1 173 ? -8.694 -27.779 19.372 1.00 10.88 170 GLU A O 1
ATOM 2644 N N . ASN A 1 174 ? -7.297 -26.413 18.251 1.00 9.78 171 ASN A N 1
ATOM 2645 C CA . ASN A 1 174 ? -8.267 -25.360 17.973 1.00 9.79 171 ASN A CA 1
ATOM 2646 C C . ASN A 1 174 ? -8.800 -25.411 16.549 1.00 9.46 171 ASN A C 1
ATOM 2647 O O . ASN A 1 174 ? -9.568 -24.515 16.154 1.00 11.06 171 ASN A O 1
ATOM 2658 N N . LEU A 1 175 ? -8.418 -26.415 15.766 1.00 9.26 172 LEU A N 1
ATOM 2659 C CA . LEU A 1 175 ? -8.847 -26.519 14.364 1.00 10.03 172 LEU A CA 1
ATOM 2660 C C . LEU A 1 175 ? -9.785 -27.715 14.259 1.00 10.00 172 LEU A C 1
ATOM 2661 O O . LEU A 1 175 ? -9.343 -28.867 14.254 1.00 13.10 172 LEU A O 1
ATOM 2677 N N . LEU A 1 176 ? -11.079 -27.471 14.181 1.00 9.38 173 LEU A N 1
ATOM 2678 C CA . LEU A 1 176 ? -12.069 -28.539 14.151 1.00 9.50 173 LEU A CA 1
ATOM 2679 C C . LEU A 1 176 ? -12.362 -28.931 12.713 1.00 9.63 173 LEU A C 1
ATOM 2680 O O . LEU A 1 176 ? -12.317 -28.090 11.821 1.00 10.85 173 LEU A O 1
ATOM 2696 N N . ILE A 1 177 ? -12.643 -30.213 12.492 1.00 10.01 174 ILE A N 1
ATOM 2697 C CA . ILE A 1 177 ? -12.925 -30.725 11.152 1.00 9.89 174 ILE A CA 1
ATOM 2698 C C . ILE A 1 177 ? -14.435 -30.877 10.993 1.00 10.18 174 ILE A C 1
ATOM 2699 O O . ILE A 1 177 ? -15.077 -31.586 11.779 1.00 11.60 174 ILE A O 1
ATOM 2715 N N . ASP A 1 178 ? -15.000 -30.235 9.972 1.00 10.34 175 ASP A N 1
ATOM 2716 C CA . ASP A 1 178 ? -16.438 -30.264 9.735 1.00 10.67 175 ASP A CA 1
ATOM 2717 C C . ASP A 1 178 ? -16.841 -31.472 8.886 1.00 11.95 175 ASP A C 1
ATOM 2718 O O . ASP A 1 178 ? -16.008 -32.281 8.481 1.00 12.20 175 ASP A O 1
ATOM 2727 N N . GLN A 1 179 ? -18.146 -31.600 8.632 1.00 12.59 176 GLN A N 1
ATOM 2728 C CA . GLN A 1 179 ? -18.643 -32.775 7.929 1.00 14.79 176 GLN A CA 1
ATOM 2729 C C . GLN A 1 179 ? -18.231 -32.824 6.459 1.00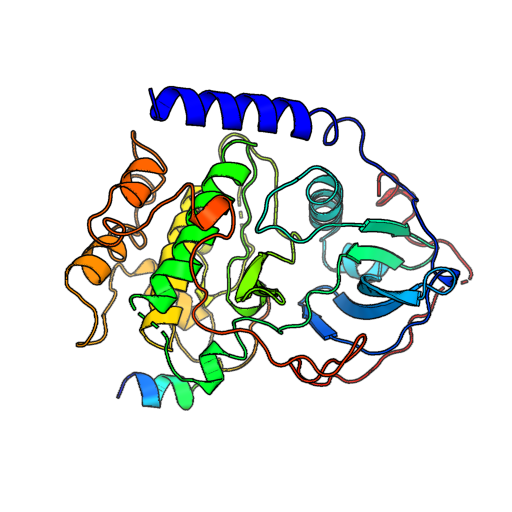 15.43 176 GLN A C 1
ATOM 2730 O O . GLN A 1 179 ? -18.384 -33.868 5.822 1.00 19.05 176 GLN A O 1
ATOM 2737 N N . GLN A 1 180 ? -17.713 -31.734 5.905 1.00 12.94 177 GLN A N 1
ATOM 2738 C CA . GLN A 1 180 ? -17.149 -31.716 4.565 1.00 14.40 177 GLN A CA 1
ATOM 2739 C C . GLN A 1 180 ? -15.636 -31.879 4.579 1.00 12.72 177 GLN A C 1
ATOM 2740 O O . GLN A 1 180 ? -15.009 -31.829 3.516 1.00 12.97 177 GLN A O 1
ATOM 2754 N N . GLY A 1 181 ? -15.036 -32.086 5.755 1.00 11.35 178 GLY A N 1
ATOM 2755 C CA . GLY A 1 181 ? -13.590 -32.247 5.854 1.00 10.33 178 GLY A CA 1
ATOM 2756 C C . GLY A 1 181 ? -12.799 -30.956 5.879 1.00 9.17 178 GLY A C 1
ATOM 2757 O O . GLY A 1 181 ? -11.566 -30.991 5.766 1.00 10.04 178 GLY A O 1
ATOM 2761 N N . TYR A 1 182 ? -13.465 -29.810 5.981 1.00 9.14 179 TYR A N 1
ATOM 2762 C CA . TYR A 1 182 ? -12.822 -28.501 6.066 1.00 9.02 179 TYR A CA 1
ATOM 2763 C C . TYR A 1 182 ? -12.672 -28.050 7.524 1.00 9.57 179 TYR A C 1
ATOM 2764 O O . TYR A 1 182 ? -13.281 -28.603 8.438 1.00 11.33 179 TYR A O 1
ATOM 2782 N N . ILE A 1 183 ? -11.820 -27.055 7.728 1.00 9.53 180 ILE A N 1
ATOM 2783 C CA . ILE A 1 183 ? -11.521 -26.529 9.056 1.00 9.20 180 ILE A CA 1
ATOM 2784 C C . ILE A 1 183 ? -12.527 -25.490 9.508 1.00 9.52 180 ILE A C 1
ATOM 2785 O O . ILE A 1 183 ? -12.963 -24.619 8.734 1.00 10.67 180 ILE A O 1
ATOM 2801 N N . GLN A 1 184 ? -12.806 -25.525 10.814 1.00 9.80 181 GLN A N 1
ATOM 2802 C CA . GLN A 1 184 ? -13.429 -24.422 11.536 1.00 11.05 181 GLN A CA 1
ATOM 2803 C C . GLN A 1 184 ? -12.529 -24.078 12.717 1.00 9.09 181 GLN A C 1
ATOM 2804 O O . GLN A 1 184 ? -12.313 -24.917 13.602 1.00 10.76 181 GLN A O 1
ATOM 2818 N N . VAL A 1 185 ? -11.998 -22.853 12.724 1.00 8.92 182 VAL A N 1
ATOM 2819 C CA . VAL A 1 185 ? -11.166 -22.349 13.818 1.00 9.06 182 VAL A CA 1
ATOM 2820 C C . VAL A 1 185 ? -12.067 -21.979 14.981 1.00 8.99 182 VAL A C 1
ATOM 2821 O O . VAL A 1 185 ? -13.059 -21.260 14.806 1.00 10.45 182 VAL A O 1
ATOM 2834 N N . THR A 1 186 ? -11.741 -22.489 16.164 1.00 9.41 183 THR A N 1
ATOM 2835 C CA . THR A 1 186 ? -12.444 -22.154 17.397 1.00 9.28 183 THR A CA 1
ATOM 2836 C C . THR A 1 186 ? -11.481 -21.494 18.390 1.00 10.25 183 THR A C 1
ATOM 2837 O O . THR A 1 186 ? -10.268 -21.482 18.204 1.00 13.24 183 THR A O 1
ATOM 2848 N N . ASP A 1 187 ? -12.019 -21.010 19.499 1.00 9.94 184 ASP A N 1
ATOM 2849 C CA . ASP A 1 187 ? -11.271 -20.436 20.631 1.00 10.65 184 ASP A CA 1
ATOM 2850 C C . ASP A 1 187 ? -10.606 -19.116 20.283 1.00 10.16 184 ASP A C 1
ATOM 2851 O O . ASP A 1 187 ? -9.422 -19.050 19.933 1.00 12.44 184 ASP A O 1
ATOM 2860 N N . PHE A 1 188 ? -11.372 -18.047 20.407 1.00 10.56 185 PHE A N 1
ATOM 2861 C CA . PHE A 1 188 ? -10.921 -16.686 20.187 1.00 9.61 185 PHE A CA 1
ATOM 2862 C C . PHE A 1 188 ? -10.525 -16.005 21.497 1.00 10.15 185 PHE A C 1
ATOM 2863 O O . PHE A 1 188 ? -10.472 -14.779 21.563 1.00 10.17 185 PHE A O 1
ATOM 2880 N N . GLY A 1 189 ? -10.175 -16.782 22.526 1.00 10.96 186 GLY A N 1
ATOM 2881 C CA . GLY A 1 189 ? -9.856 -16.212 23.831 1.00 11.53 186 GLY A CA 1
ATOM 2882 C C . GLY A 1 189 ? -8.700 -15.234 23.856 1.00 11.92 186 GLY A C 1
ATOM 2883 O O . GLY A 1 189 ? -8.666 -14.337 24.701 1.00 14.24 186 GLY A O 1
ATOM 2887 N N . PHE A 1 190 ? -7.743 -15.378 22.954 1.00 10.20 187 PHE A N 1
ATOM 2888 C CA . PHE A 1 190 ? -6.619 -14.452 22.848 1.00 10.60 187 PHE A CA 1
ATOM 2889 C C . PHE A 1 190 ? -6.699 -13.550 21.623 1.00 10.18 187 PHE A C 1
ATOM 2890 O O . PHE A 1 190 ? -5.766 -12.774 21.379 1.00 11.01 187 PHE A O 1
ATOM 2907 N N . ALA A 1 191 ? -7.789 -13.594 20.863 1.00 9.64 188 ALA A N 1
ATOM 2908 C CA . ALA A 1 191 ? -7.893 -12.733 19.702 1.00 9.63 188 ALA A CA 1
ATOM 2909 C C . ALA A 1 191 ? -8.068 -11.282 20.139 1.00 9.04 188 ALA A C 1
ATOM 2910 O O . ALA A 1 191 ? -8.708 -10.993 21.152 1.00 9.74 188 ALA A O 1
ATOM 2917 N N . LYS A 1 192 ? -7.517 -10.357 19.361 1.00 9.04 189 LYS A N 1
ATOM 2918 C CA . LYS A 1 192 ? -7.491 -8.960 19.749 1.00 9.73 189 LYS A CA 1
ATOM 2919 C C . LYS A 1 192 ? -7.457 -8.069 18.521 1.00 9.24 189 LYS A C 1
ATOM 2920 O O . LYS A 1 192 ? -6.781 -8.380 17.538 1.00 9.91 189 LYS A O 1
ATOM 2939 N N . ARG A 1 193 ? -8.215 -6.976 18.572 1.00 9.07 190 ARG A N 1
ATOM 2940 C CA . ARG A 1 193 ? -8.220 -5.985 17.499 1.00 8.84 190 ARG A CA 1
ATOM 2941 C C . ARG A 1 193 ? -7.212 -4.894 17.835 1.00 9.16 190 ARG A C 1
ATOM 2942 O O . ARG A 1 193 ? -7.360 -4.162 18.814 1.00 10.31 190 ARG A O 1
ATOM 2963 N N . VAL A 1 194 ? -6.155 -4.793 17.040 1.00 10.21 191 VAL A N 1
ATOM 2964 C CA . VAL A 1 194 ? -5.041 -3.904 17.372 1.00 11.22 191 VAL A CA 1
ATOM 2965 C C . VAL A 1 194 ? -4.416 -3.389 16.083 1.00 11.35 191 VAL A C 1
ATOM 2966 O O . VAL A 1 194 ? -4.154 -4.150 15.144 1.00 13.40 191 VAL A O 1
ATOM 2979 N N A LYS A 1 195 ? -4.229 -2.081 16.020 0.46 11.19 192 LYS A N 1
ATOM 2980 N N B LYS A 1 195 ? -4.186 -2.081 16.032 0.54 10.70 192 LYS A N 1
ATOM 2981 C CA A LYS A 1 195 ? -3.405 -1.464 14.992 0.46 12.70 192 LYS A CA 1
ATOM 2982 C CA B LYS A 1 195 ? -3.422 -1.446 14.959 0.54 12.20 192 LYS A CA 1
ATOM 2983 C C A LYS A 1 195 ? -2.043 -1.189 15.613 0.46 15.06 192 LYS A C 1
ATOM 2984 C C B LYS A 1 195 ? -2.053 -1.075 15.532 0.54 14.65 192 LYS A C 1
ATOM 2985 O O A LYS A 1 195 ? -1.962 -0.660 16.723 0.46 16.38 192 LYS A O 1
ATOM 2986 O O B LYS A 1 195 ? -1.972 -0.335 16.517 0.54 15.16 192 LYS A O 1
ATOM 3023 N N . GLY A 1 196 ? -0.984 -1.590 14.928 1.00 16.47 193 GLY A N 1
ATOM 3024 C CA . GLY A 1 196 ? 0.334 -1.493 15.530 1.00 18.70 193 GLY A CA 1
ATOM 3025 C C . GLY A 1 196 ? 0.565 -2.650 16.498 1.00 19.60 193 GLY A C 1
ATOM 3026 O O . GLY A 1 196 ? -0.058 -3.705 16.401 1.00 24.09 193 GLY A O 1
ATOM 3031 N N . ARG A 1 197 ? 1.389 -2.443 17.504 1.00 15.90 194 ARG A N 1
ATOM 3032 C CA . ARG A 1 197 ? 1.965 -3.536 18.280 1.00 13.75 194 ARG A CA 1
ATOM 3033 C C . ARG A 1 197 ? 1.224 -3.747 19.595 1.00 12.48 194 ARG A C 1
ATOM 3034 O O . ARG A 1 197 ? 0.488 -2.873 20.056 1.00 13.59 194 ARG A O 1
ATOM 3055 N N . THR A 1 198 ? 1.425 -4.938 20.182 1.00 12.13 195 THR A N 1
ATOM 3056 C CA . THR A 1 198 ? 0.907 -5.297 21.491 1.00 11.92 195 THR A CA 1
ATOM 3057 C C . THR A 1 198 ? 1.961 -6.128 22.226 1.00 11.93 195 THR A C 1
ATOM 3058 O O . THR A 1 198 ? 3.010 -6.451 21.670 1.00 12.61 195 THR A O 1
ATOM 3069 N N . TRP A 1 199 ? 1.684 -6.474 23.490 1.00 12.53 196 TRP A N 1
ATOM 3070 C CA . TRP A 1 199 ? 2.717 -7.041 24.389 1.00 13.25 196 TRP A CA 1
ATOM 3071 C C . TRP A 1 199 ? 2.334 -8.244 25.229 1.00 13.07 196 TRP A C 1
ATOM 3072 O O . TRP A 1 199 ? 3.191 -8.794 25.892 1.00 14.69 196 TRP A O 1
ATOM 3110 N N . LEU A 1 201 ? 1.910 -11.603 27.088 1.00 12.71 198 LEU A N 1
ATOM 3111 C CA . LEU A 1 201 ? 2.457 -12.946 27.035 1.00 13.05 198 LEU A CA 1
ATOM 3112 C C . LEU A 1 201 ? 1.302 -13.940 27.038 1.00 13.16 198 LEU A C 1
ATOM 3113 O O . LEU A 1 201 ? 0.700 -14.199 28.063 1.00 16.38 198 LEU A O 1
ATOM 3129 N N . CYS A 1 202 ? 0.970 -14.462 25.863 1.00 12.06 199 CYS A N 1
ATOM 3130 C CA . CYS A 1 202 ? -0.128 -15.412 25.721 1.00 12.60 199 CYS A CA 1
ATOM 3131 C C . CYS A 1 202 ? 0.149 -16.300 24.520 1.00 12.80 199 CYS A C 1
ATOM 3132 O O . CYS A 1 202 ? 0.897 -15.931 23.617 1.00 12.70 199 CYS A O 1
ATOM 3140 N N . GLY A 1 203 ? -0.514 -17.449 24.502 1.00 13.34 200 GLY A N 1
ATOM 3141 C CA . GLY A 1 203 ? -0.410 -18.465 23.476 1.00 13.43 200 GLY A CA 1
ATOM 3142 C C . GLY A 1 203 ? -0.122 -19.825 24.083 1.00 14.33 200 GLY A C 1
ATOM 3143 O O . GLY A 1 203 ? -0.328 -20.049 25.280 1.00 18.28 200 GLY A O 1
ATOM 3147 N N . THR A 1 204 ? 0.381 -20.739 23.254 1.00 12.47 201 THR A N 1
ATOM 3148 C CA . THR A 1 204 ? 0.733 -22.086 23.689 1.00 12.81 201 THR A CA 1
ATOM 3149 C C . THR A 1 204 ? 2.227 -22.304 23.446 1.00 12.02 201 THR A C 1
ATOM 3150 O O . THR A 1 204 ? 2.734 -21.880 22.401 1.00 12.28 201 THR A O 1
ATOM 3161 N N . PRO A 1 205 ? 2.967 -22.923 24.385 1.00 12.52 202 PRO A N 1
ATOM 3162 C CA . PRO A 1 205 ? 4.446 -22.857 24.305 1.00 12.94 202 PRO A CA 1
ATOM 3163 C C . PRO A 1 205 ? 5.050 -23.202 22.954 1.00 11.83 202 PRO A C 1
ATOM 3164 O O . PRO A 1 205 ? 5.879 -22.448 22.440 1.00 11.95 202 PRO A O 1
ATOM 3175 N N . GLU A 1 206 ? 4.663 -24.337 22.374 1.00 10.68 203 GLU A N 1
ATOM 3176 C CA . GLU A 1 206 ? 5.243 -24.796 21.110 1.00 10.93 203 GLU A CA 1
ATOM 3177 C C . GLU A 1 206 ? 5.046 -23.800 19.969 1.00 9.54 203 GLU A C 1
ATOM 3178 O O . GLU A 1 206 ? 5.787 -23.856 18.981 1.00 8.89 203 GLU A O 1
ATOM 3190 N N . TYR A 1 207 ? 4.041 -22.921 20.070 1.00 9.17 204 TYR A N 1
ATOM 3191 C CA . TYR A 1 207 ? 3.624 -22.056 18.991 1.00 8.90 204 TYR A CA 1
ATOM 3192 C C . TYR A 1 207 ? 4.028 -20.596 19.188 1.00 9.64 204 TYR A C 1
ATOM 3193 O O . TYR A 1 207 ? 3.785 -19.777 18.280 1.00 10.85 204 TYR A O 1
ATOM 3211 N N . LEU A 1 208 ? 4.678 -20.253 20.310 1.00 10.03 205 LEU A N 1
ATOM 3212 C CA . LEU A 1 208 ? 5.056 -18.864 20.573 1.00 10.43 205 LEU A CA 1
ATOM 3213 C C . LEU A 1 208 ? 6.196 -18.403 19.666 1.00 10.19 205 LEU A C 1
ATOM 3214 O O . LEU A 1 208 ? 7.247 -19.042 19.588 1.00 10.75 205 LEU A O 1
ATOM 3230 N N . ALA A 1 209 ? 6.026 -17.231 19.074 1.00 11.02 206 ALA A N 1
ATOM 3231 C CA . ALA A 1 209 ? 7.081 -16.613 18.304 1.00 11.10 206 ALA A CA 1
ATOM 3232 C C . ALA A 1 209 ? 8.177 -16.089 19.230 1.00 11.03 206 ALA A C 1
ATOM 3233 O O . ALA A 1 209 ? 7.905 -15.739 20.383 1.00 11.27 206 ALA A O 1
ATOM 3240 N N . PRO A 1 210 ? 9.413 -15.969 18.722 1.00 11.17 207 PRO A N 1
ATOM 3241 C CA . PRO A 1 210 ? 10.508 -15.475 19.569 1.00 12.00 207 PRO A CA 1
ATOM 3242 C C . PRO A 1 210 ? 10.224 -14.132 20.210 1.00 11.57 207 PRO A C 1
ATOM 3243 O O . PRO A 1 210 ? 10.589 -13.915 21.380 1.00 12.65 207 PRO A O 1
ATOM 3254 N N . GLU A 1 211 ? 9.611 -13.206 19.463 1.00 10.98 208 GLU A N 1
ATOM 3255 C CA . GLU A 1 211 ? 9.376 -11.869 20.021 1.00 12.09 208 GLU A CA 1
ATOM 3256 C C . GLU A 1 211 ? 8.408 -11.896 21.201 1.00 12.63 208 GLU A C 1
ATOM 3257 O O . GLU A 1 211 ? 8.479 -11.017 22.062 1.00 14.01 208 GLU A O 1
ATOM 3269 N N . ILE A 1 212 ? 7.502 -12.882 21.271 1.00 11.36 209 ILE A N 1
ATOM 3270 C CA . ILE A 1 212 ? 6.668 -13.027 22.469 1.00 12.27 209 ILE A CA 1
ATOM 3271 C C . ILE A 1 212 ? 7.517 -13.510 23.652 1.00 13.68 209 ILE A C 1
ATOM 3272 O O . ILE A 1 212 ? 7.460 -12.955 24.758 1.00 15.84 209 ILE A O 1
ATOM 3288 N N . ILE A 1 213 ? 8.322 -14.550 23.434 1.00 13.92 210 ILE A N 1
ATOM 3289 C CA . ILE A 1 213 ? 9.152 -15.124 24.492 1.00 15.53 210 ILE A CA 1
ATOM 3290 C C . ILE A 1 213 ? 10.093 -14.079 25.053 1.00 17.06 210 ILE A C 1
ATOM 3291 O O . ILE A 1 213 ? 10.369 -14.056 26.261 1.00 18.88 210 ILE A O 1
ATOM 3307 N N . LEU A 1 214 ? 10.641 -13.232 24.185 1.00 16.45 211 LEU A N 1
ATOM 3308 C CA . LEU A 1 214 ? 11.648 -12.246 24.562 1.00 18.40 211 LEU A CA 1
ATOM 3309 C C . LEU A 1 214 ? 11.028 -10.952 25.053 1.00 18.45 211 LEU A C 1
ATOM 3310 O O . LEU A 1 214 ? 11.748 -9.964 25.288 1.00 19.28 211 LEU A O 1
ATOM 3326 N N A SER A 1 215 ? 9.708 -10.929 25.246 0.50 19.29 212 SER A N 1
ATOM 3327 N N B SER A 1 215 ? 9.704 -10.922 25.200 0.50 19.14 212 SER A N 1
ATOM 3328 C CA A SER A 1 215 ? 9.044 -9.783 25.866 0.50 20.07 212 SER A CA 1
ATOM 3329 C CA B SER A 1 215 ? 9.041 -9.809 25.865 0.50 20.09 212 SER A CA 1
ATOM 3330 C C A SER A 1 215 ? 9.270 -8.522 25.048 0.50 20.06 212 SER A C 1
ATOM 3331 C C B SER A 1 215 ? 9.211 -8.527 25.057 0.50 20.09 212 SER A C 1
ATOM 3332 O O A SER A 1 215 ? 9.551 -7.446 25.581 0.50 21.68 212 SER A O 1
ATOM 3333 O O B SER A 1 215 ? 9.396 -7.439 25.607 0.50 21.55 212 SER A O 1
ATOM 3348 N N . LYS A 1 216 ? 9.170 -8.667 23.740 1.00 20.17 213 LYS A N 1
ATOM 3349 C CA . LYS A 1 216 ? 9.177 -7.549 22.829 1.00 20.81 213 LYS A CA 1
ATOM 3350 C C . LYS A 1 216 ? 7.746 -7.245 22.412 1.00 18.03 213 LYS A C 1
ATOM 3351 O O . LYS A 1 216 ? 6.823 -8.071 22.528 1.00 19.98 213 LYS A O 1
ATOM 3362 N N . GLY A 1 217 ? 7.567 -6.028 21.938 1.00 17.84 214 GLY A N 1
ATOM 3363 C CA . GLY A 1 217 ? 6.364 -5.711 21.217 1.00 15.81 214 GLY A CA 1
ATOM 3364 C C . GLY A 1 217 ? 6.247 -6.582 19.982 1.00 14.53 214 GLY A C 1
ATOM 3365 O O . GLY A 1 217 ? 7.244 -6.971 19.370 1.00 17.10 214 GLY A O 1
ATOM 3369 N N . TYR A 1 218 ? 5.012 -6.879 19.596 1.00 12.52 215 TYR A N 1
ATOM 3370 C CA . TYR A 1 218 ? 4.790 -7.783 18.484 1.00 11.72 215 TYR A CA 1
ATOM 3371 C C . TYR A 1 218 ? 3.499 -7.431 17.762 1.00 11.49 215 TYR A C 1
ATOM 3372 O O . TYR A 1 218 ? 2.706 -6.603 18.223 1.00 12.36 215 TY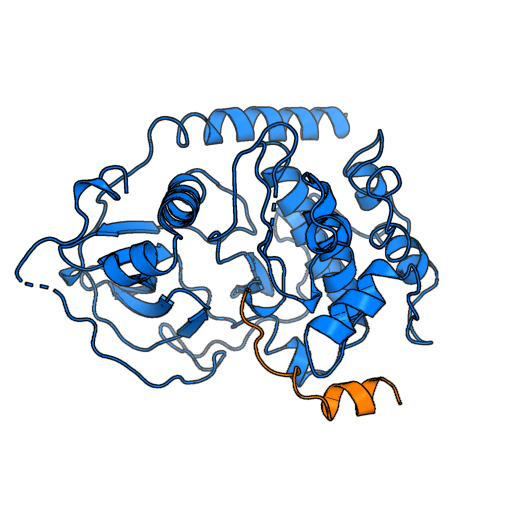R A O 1
ATOM 3390 N N . ASN A 1 219 ? 3.319 -8.045 16.597 1.00 11.52 216 ASN A N 1
ATOM 3391 C CA . ASN A 1 219 ? 2.214 -7.723 15.703 1.00 12.01 216 ASN A CA 1
ATOM 3392 C C . ASN A 1 219 ? 1.702 -9.009 15.047 1.00 10.31 216 ASN A C 1
ATOM 3393 O O . ASN A 1 219 ? 1.928 -10.127 15.526 1.00 10.41 216 ASN A O 1
ATOM 3404 N N . LYS A 1 220 ? 0.993 -8.871 13.925 1.00 10.42 217 LYS A N 1
ATOM 3405 C CA . LYS A 1 220 ? 0.393 -10.012 13.241 1.00 10.71 217 LYS A CA 1
ATOM 3406 C C . LYS A 1 220 ? 1.421 -11.023 12.766 1.00 9.14 217 LYS A C 1
ATOM 3407 O O . LYS A 1 220 ? 1.048 -12.160 12.462 1.00 9.82 217 LYS A O 1
ATOM 3414 N N . ALA A 1 221 ? 2.702 -10.668 12.725 1.00 9.38 218 ALA A N 1
ATOM 3415 C CA . ALA A 1 221 ? 3.705 -11.641 12.306 1.00 10.13 218 ALA A CA 1
ATOM 3416 C C . ALA A 1 221 ? 3.752 -12.842 13.229 1.00 9.05 218 ALA A C 1
ATOM 3417 O O . ALA A 1 221 ? 4.245 -13.902 12.814 1.00 9.29 218 ALA A O 1
ATOM 3424 N N . VAL A 1 222 ? 3.263 -12.726 14.473 1.00 8.51 219 VAL A N 1
ATOM 3425 C CA . VAL A 1 222 ? 3.256 -13.903 15.338 1.00 8.22 219 VAL A CA 1
ATOM 3426 C C . VAL A 1 222 ? 2.326 -14.987 14.805 1.00 7.75 219 VAL A C 1
ATOM 3427 O O . VAL A 1 222 ? 2.577 -16.171 15.039 1.00 8.65 219 VAL A O 1
ATOM 3440 N N . ASP A 1 223 ? 1.237 -14.611 14.114 1.00 7.54 220 ASP A N 1
ATOM 3441 C CA . ASP A 1 223 ? 0.337 -15.607 13.542 1.00 8.03 220 ASP A CA 1
ATOM 3442 C C . ASP A 1 223 ? 1.021 -16.341 12.386 1.00 7.25 220 ASP A C 1
ATOM 3443 O O . ASP A 1 223 ? 0.813 -17.541 12.206 1.00 7.60 220 ASP A O 1
ATOM 3452 N N . TRP A 1 224 ? 1.828 -15.628 11.590 1.00 7.24 221 TRP A N 1
ATOM 3453 C CA . TRP A 1 224 ? 2.544 -16.269 10.487 1.00 7.28 221 TRP A CA 1
ATOM 3454 C C . TRP A 1 224 ? 3.619 -17.223 10.991 1.00 6.63 221 TRP A C 1
ATOM 3455 O O . TRP A 1 224 ? 3.799 -18.306 10.423 1.00 7.09 221 TRP A O 1
ATOM 3476 N N . TRP A 1 225 ? 4.330 -16.847 12.066 1.00 7.05 222 TRP A N 1
ATOM 3477 C CA . TRP A 1 225 ? 5.232 -17.782 12.733 1.00 7.51 222 TRP A CA 1
ATOM 3478 C C . TRP A 1 225 ? 4.474 -19.036 13.162 1.00 7.39 222 TRP A C 1
ATOM 3479 O O . TRP A 1 225 ? 4.895 -20.174 12.891 1.00 7.41 222 TRP A O 1
ATOM 3500 N N . ALA A 1 226 ? 3.320 -18.851 13.811 1.00 7.06 223 ALA A N 1
ATOM 3501 C CA . ALA A 1 226 ? 2.551 -19.999 14.263 1.00 7.52 223 ALA A CA 1
ATOM 3502 C C . ALA A 1 226 ? 2.085 -20.879 13.109 1.00 6.76 223 ALA A C 1
ATOM 3503 O O . ALA A 1 226 ? 2.019 -22.098 13.260 1.00 7.57 223 ALA A O 1
ATOM 3510 N N . LEU A 1 227 ? 1.769 -20.291 11.946 1.00 7.12 224 LEU A N 1
ATOM 3511 C CA . LEU A 1 227 ? 1.455 -21.091 10.767 1.00 7.02 224 LEU A CA 1
ATOM 3512 C C . LEU A 1 227 ? 2.645 -21.975 10.387 1.00 6.55 224 LEU A C 1
ATOM 3513 O O . LEU A 1 227 ? 2.474 -23.139 10.001 1.00 7.57 224 LEU A O 1
ATOM 3529 N N . GLY A 1 228 ? 3.871 -21.430 10.425 1.00 6.83 225 GLY A N 1
ATOM 3530 C CA . GLY A 1 228 ? 5.052 -22.265 10.196 1.00 6.85 225 GLY A CA 1
ATOM 3531 C C . GLY A 1 228 ? 5.118 -23.460 11.130 1.00 6.94 225 GLY A C 1
ATOM 3532 O O . GLY A 1 228 ? 5.413 -24.593 10.696 1.00 7.34 225 GLY A O 1
ATOM 3536 N N . VAL A 1 229 ? 4.874 -23.231 12.424 1.00 6.78 226 VAL A N 1
ATOM 3537 C CA . VAL A 1 229 ? 4.857 -24.335 13.389 1.00 6.98 226 VAL A CA 1
ATOM 3538 C C . VAL A 1 229 ? 3.789 -25.362 13.015 1.00 7.05 226 VAL A C 1
ATOM 3539 O O . VAL A 1 229 ? 4.036 -26.578 13.049 1.00 7.74 226 VAL A O 1
ATOM 3552 N N . LEU A 1 230 ? 2.577 -24.889 12.674 1.00 6.87 227 LEU A N 1
ATOM 3553 C CA . LEU A 1 230 ? 1.468 -25.781 12.344 1.00 7.13 227 LEU A CA 1
ATOM 3554 C C . LEU A 1 230 ? 1.786 -26.633 11.120 1.00 6.30 227 LEU A C 1
ATOM 3555 O O . LEU A 1 230 ? 1.532 -27.845 11.111 1.00 6.88 227 LEU A O 1
ATOM 3571 N N . ILE A 1 231 ? 2.263 -26.002 10.044 1.00 6.63 228 ILE A N 1
ATOM 3572 C CA . ILE A 1 231 ? 2.556 -26.757 8.829 1.00 6.67 228 ILE A CA 1
ATOM 3573 C C . ILE A 1 231 ? 3.633 -27.803 9.117 1.00 6.80 228 ILE A C 1
ATOM 3574 O O . ILE A 1 231 ? 3.521 -28.973 8.703 1.00 7.12 228 ILE A O 1
ATOM 3590 N N . TYR A 1 232 ? 4.695 -27.403 9.834 1.00 6.96 229 TYR A N 1
ATOM 3591 C CA . TYR A 1 232 ? 5.725 -28.357 10.231 1.00 7.26 229 TYR A CA 1
ATOM 3592 C C . TYR A 1 232 ? 5.112 -29.522 11.000 1.00 7.50 229 TYR A C 1
ATOM 3593 O O . TYR A 1 232 ? 5.378 -30.696 10.695 1.00 7.65 229 TYR A O 1
ATOM 3611 N N . GLU A 1 233 ? 4.307 -29.229 12.021 1.00 7.75 230 GLU A N 1
ATOM 3612 C CA . GLU A 1 233 ? 3.730 -30.300 12.844 1.00 8.16 230 GLU A CA 1
ATOM 3613 C C . GLU A 1 233 ? 2.829 -31.223 12.018 1.00 7.85 230 GLU A C 1
ATOM 3614 O O . GLU A 1 233 ? 2.867 -32.457 12.190 1.00 8.35 230 GLU A O 1
ATOM 3626 N N . MET A 1 234 ? 2.014 -30.657 11.125 1.00 7.96 231 MET A N 1
ATOM 3627 C CA . MET A 1 234 ? 1.171 -31.479 10.261 1.00 8.07 231 MET A CA 1
ATOM 3628 C C . MET A 1 234 ? 1.998 -32.430 9.402 1.00 7.53 231 MET A C 1
ATOM 3629 O O . MET A 1 234 ? 1.639 -33.603 9.252 1.00 8.78 231 MET A O 1
ATOM 3643 N N . ALA A 1 235 ? 3.084 -31.929 8.805 1.00 7.63 232 ALA A N 1
ATOM 3644 C CA . ALA A 1 235 ? 3.839 -32.715 7.834 1.00 7.84 232 ALA A CA 1
ATOM 3645 C C . ALA A 1 235 ? 4.874 -33.638 8.491 1.00 7.93 232 ALA A C 1
ATOM 3646 O O . ALA A 1 235 ? 5.252 -34.650 7.898 1.00 8.85 232 ALA A O 1
ATOM 3653 N N . ALA A 1 236 ? 5.355 -33.297 9.690 1.00 8.03 233 ALA A N 1
ATOM 3654 C CA . ALA A 1 236 ? 6.343 -34.112 10.407 1.00 8.17 233 ALA A CA 1
ATOM 3655 C C . ALA A 1 236 ? 5.710 -35.092 11.377 1.00 8.90 233 ALA A C 1
ATOM 3656 O O . ALA A 1 236 ? 6.252 -36.176 11.590 1.00 9.87 233 ALA A O 1
ATOM 3663 N N . GLY A 1 237 ? 4.601 -34.704 11.985 1.00 8.98 234 GLY A N 1
ATOM 3664 C CA . GLY A 1 237 ? 3.986 -35.447 13.058 1.00 10.04 234 GLY A CA 1
ATOM 3665 C C . GLY A 1 237 ? 4.447 -35.037 14.433 1.00 9.95 234 GLY A C 1
ATOM 3666 O O . GLY A 1 237 ? 3.947 -35.582 15.436 1.00 11.45 234 GLY A O 1
ATOM 3670 N N . TYR A 1 238 ? 5.370 -34.083 14.519 1.00 10.20 235 TYR A N 1
ATOM 3671 C CA . TYR A 1 238 ? 5.857 -33.530 15.774 1.00 9.97 235 TYR A CA 1
ATOM 3672 C C . TYR A 1 238 ? 6.205 -32.074 15.522 1.00 9.56 235 TYR A C 1
ATOM 3673 O O . TYR A 1 238 ? 6.448 -31.690 14.375 1.00 9.02 235 TYR A O 1
ATOM 3691 N N . PRO A 1 239 ? 6.241 -31.235 16.565 1.00 10.93 236 PRO A N 1
ATOM 3692 C CA . PRO A 1 239 ? 6.515 -29.807 16.358 1.00 10.86 236 PRO A CA 1
ATOM 3693 C C . PRO A 1 239 ? 7.993 -29.561 16.088 1.00 9.19 236 PRO A C 1
ATOM 3694 O O . PRO A 1 239 ? 8.852 -30.388 16.424 1.00 10.24 236 PRO A O 1
ATOM 3705 N N . PRO A 1 240 ? 8.334 -28.393 15.521 1.00 8.82 237 PRO A N 1
ATOM 3706 C CA . PRO A 1 240 ? 9.751 -28.077 15.245 1.00 8.97 237 PRO A CA 1
ATOM 3707 C C . PRO A 1 240 ? 10.554 -27.848 16.495 1.00 9.86 237 PRO A C 1
ATOM 3708 O O . PRO A 1 240 ? 11.770 -28.060 16.465 1.00 11.88 237 PRO A O 1
ATOM 3719 N N . PHE A 1 241 ? 9.917 -27.417 17.583 1.00 10.16 238 PHE A N 1
ATOM 3720 C CA . PHE A 1 241 ? 10.589 -27.134 18.851 1.00 10.61 238 PHE A CA 1
ATOM 3721 C C . PHE A 1 241 ? 9.801 -27.870 19.935 1.00 11.70 238 PHE A C 1
ATOM 3722 O O . PHE A 1 241 ? 8.690 -27.452 20.295 1.00 12.55 238 PHE A O 1
ATOM 3739 N N . PHE A 1 242 ? 10.353 -28.967 20.455 1.00 12.38 239 PHE A N 1
ATOM 3740 C CA . PHE A 1 242 ? 9.657 -29.738 21.480 1.00 13.52 239 PHE A CA 1
ATOM 3741 C C . PHE A 1 242 ? 10.631 -30.150 22.569 1.00 15.13 239 PHE A C 1
ATOM 3742 O O . PHE A 1 242 ? 11.828 -30.303 22.326 1.00 14.80 239 PHE A O 1
ATOM 3759 N N . ALA A 1 243 ? 10.096 -30.327 23.776 1.00 16.30 240 ALA A N 1
ATOM 3760 C CA . ALA A 1 243 ? 10.859 -30.749 24.940 1.00 17.93 240 ALA A CA 1
ATOM 3761 C C . ALA A 1 243 ? 9.854 -31.173 26.005 1.00 20.19 240 ALA A C 1
ATOM 3762 O O . ALA A 1 243 ? 8.638 -31.187 25.778 1.00 21.90 240 ALA A O 1
ATOM 3769 N N . ASP A 1 244 ? 10.362 -31.527 27.171 1.00 20.88 241 ASP A N 1
ATOM 3770 C CA . ASP A 1 244 ? 9.478 -31.963 28.240 1.00 23.12 241 AS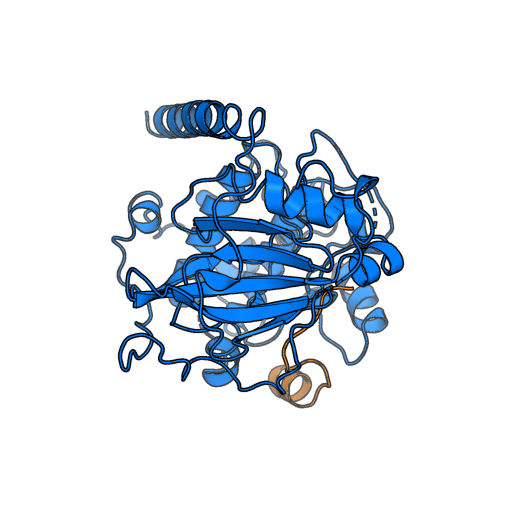P A CA 1
ATOM 3771 C C . ASP A 1 244 ? 8.923 -30.791 29.022 1.00 24.44 241 ASP A C 1
ATOM 3772 O O . ASP A 1 244 ? 7.862 -30.925 29.638 1.00 26.06 241 ASP A O 1
ATOM 3781 N N . GLN A 1 245 ? 9.593 -29.645 28.988 1.00 25.02 242 GLN A N 1
ATOM 3782 C CA . GLN A 1 245 ? 9.158 -28.496 29.764 1.00 25.34 242 GLN A CA 1
ATOM 3783 C C . GLN A 1 245 ? 9.223 -27.236 28.918 1.00 23.92 242 GLN A C 1
ATOM 3784 O O . GLN A 1 245 ? 10.102 -27.104 28.057 1.00 23.99 242 GLN A O 1
ATOM 3798 N N . PRO A 1 246 ? 8.318 -26.282 29.156 1.00 23.27 243 PRO A N 1
ATOM 3799 C CA . PRO A 1 246 ? 8.307 -25.066 28.327 1.00 22.42 243 PRO A CA 1
ATOM 3800 C C . PRO A 1 246 ? 9.639 -24.330 28.205 1.00 21.81 243 PRO A C 1
ATOM 3801 O O . PRO A 1 246 ? 9.956 -23.868 27.107 1.00 21.61 243 PRO A O 1
ATOM 3812 N N . ILE A 1 247 ? 10.428 -24.192 29.273 1.00 24.27 244 ILE A N 1
ATOM 3813 C CA . ILE A 1 247 ? 11.634 -23.376 29.169 1.00 25.21 244 ILE A CA 1
ATOM 3814 C C . ILE A 1 247 ? 12.598 -23.948 28.133 1.00 24.79 244 ILE A C 1
ATOM 3815 O O . ILE A 1 247 ? 13.272 -23.202 27.411 1.00 25.02 244 ILE A O 1
ATOM 3825 N N . GLN A 1 248 ? 12.698 -25.276 28.054 1.00 23.54 245 GLN A N 1
ATOM 3826 C CA . GLN A 1 248 ? 13.557 -25.887 27.044 1.00 23.67 245 GLN A CA 1
ATOM 3827 C C . GLN A 1 248 ? 13.015 -25.655 25.633 1.00 20.59 245 GLN A C 1
ATOM 3828 O O . GLN A 1 248 ? 13.795 -25.549 24.676 1.00 21.33 245 GLN A O 1
ATOM 3842 N N . ILE A 1 249 ? 11.690 -25.615 25.474 1.00 18.10 246 ILE A N 1
ATOM 3843 C CA . ILE A 1 249 ? 11.099 -25.259 24.180 1.00 15.77 246 ILE A CA 1
ATOM 3844 C C . ILE A 1 249 ? 11.507 -23.842 23.792 1.00 14.89 246 ILE A C 1
ATOM 3845 O O . ILE A 1 249 ? 11.910 -23.577 22.652 1.00 15.45 246 ILE A O 1
ATOM 3861 N N . TYR A 1 250 ? 11.409 -22.911 24.742 1.00 15.72 247 TYR A N 1
ATOM 3862 C CA . TYR A 1 250 ? 11.700 -21.512 24.457 1.00 16.64 247 TYR A CA 1
ATOM 3863 C C . TYR A 1 250 ? 13.146 -21.316 24.018 1.00 16.83 247 TYR A C 1
ATOM 3864 O O . TYR A 1 250 ? 13.423 -20.513 23.116 1.00 18.08 247 TYR A O 1
ATOM 3882 N N . GLU A 1 251 ? 14.083 -22.017 24.662 1.00 18.62 248 GLU A N 1
ATOM 3883 C CA . GLU A 1 251 ? 15.483 -21.944 24.256 1.00 20.45 248 GLU A CA 1
ATOM 3884 C C . GLU A 1 251 ? 15.661 -22.341 22.794 1.00 19.39 248 GLU A C 1
ATOM 3885 O O . GLU A 1 251 ? 16.432 -21.709 22.059 1.00 19.84 248 GLU A O 1
ATOM 3897 N N . LYS A 1 252 ? 14.958 -23.385 22.348 1.00 17.79 249 LYS A N 1
ATOM 3898 C CA . LYS A 1 252 ? 15.070 -23.809 20.959 1.00 16.88 249 LYS A CA 1
ATOM 3899 C C . LYS A 1 252 ? 14.439 -22.781 20.019 1.00 16.33 249 LYS A C 1
ATOM 3900 O O . LYS A 1 252 ? 15.001 -22.460 18.968 1.00 16.60 249 LYS A O 1
ATOM 3919 N N . ILE A 1 253 ? 13.272 -22.247 20.386 1.00 14.11 250 ILE A N 1
ATOM 3920 C CA . ILE A 1 253 ? 12.573 -21.281 19.537 1.00 14.13 250 ILE A CA 1
ATOM 3921 C C . ILE A 1 253 ? 13.465 -20.083 19.239 1.00 15.13 250 ILE A C 1
ATOM 3922 O O . ILE A 1 253 ? 13.574 -19.628 18.093 1.00 16.16 250 ILE A O 1
ATOM 3938 N N . VAL A 1 254 ? 14.087 -19.520 20.271 1.00 15.99 251 VAL A N 1
ATOM 3939 C CA . VAL A 1 254 ? 14.844 -18.286 20.064 1.00 18.63 251 VAL A CA 1
ATOM 3940 C C . VAL A 1 254 ? 16.195 -18.521 19.399 1.00 19.31 251 VAL A C 1
ATOM 3941 O O . VAL A 1 254 ? 16.827 -17.556 18.954 1.00 20.08 251 VAL A O 1
ATOM 3954 N N . SER A 1 255 ? 16.640 -19.778 19.268 1.00 18.81 252 SER A N 1
ATOM 3955 C CA . SER A 1 255 ? 18.001 -20.077 18.823 1.00 19.79 252 SER A CA 1
ATOM 3956 C C . SER A 1 255 ? 18.257 -19.735 17.355 1.00 21.06 252 SER A C 1
ATOM 3957 O O . SER A 1 255 ? 19.417 -19.512 16.970 1.00 23.36 252 SER A O 1
ATOM 3965 N N . GLY A 1 256 ? 17.230 -19.716 16.521 1.00 21.54 253 GLY A N 1
ATOM 3966 C CA . GLY A 1 256 ? 17.430 -19.580 15.092 1.00 22.63 253 GLY A CA 1
ATOM 3967 C C . GLY A 1 256 ? 17.731 -20.876 14.376 1.00 22.88 253 GLY A C 1
ATOM 3968 O O . GLY A 1 256 ? 17.907 -20.862 13.146 1.00 26.08 253 GLY A O 1
ATOM 3972 N N . LYS A 1 257 ? 17.795 -21.995 15.099 1.00 22.35 254 LYS A N 1
ATOM 3973 C CA . LYS A 1 257 ? 18.044 -23.312 14.524 1.00 21.89 254 LYS A CA 1
ATOM 3974 C C . LYS A 1 257 ? 16.727 -24.057 14.373 1.00 20.61 254 LYS A C 1
ATOM 3975 O O . LYS A 1 257 ? 15.888 -24.023 15.272 1.00 21.62 254 LYS A O 1
ATOM 3979 N N . VAL A 1 258 ? 16.549 -24.707 13.227 1.00 16.72 255 VAL A N 1
ATOM 3980 C CA . VAL A 1 258 ? 15.430 -25.614 12.973 1.00 15.62 255 VAL A CA 1
ATOM 3981 C C . VAL A 1 258 ? 15.952 -26.734 12.082 1.00 14.23 255 VAL A C 1
ATOM 3982 O O . VAL A 1 258 ? 16.734 -26.482 11.162 1.00 16.16 255 VAL A O 1
ATOM 3995 N N . ARG A 1 259 ? 15.540 -27.967 12.384 1.00 12.62 256 ARG A N 1
ATOM 3996 C CA . ARG A 1 259 ? 15.901 -29.171 11.636 1.00 12.59 256 ARG A CA 1
ATOM 3997 C C . ARG A 1 259 ? 14.629 -29.736 11.020 1.00 11.21 256 ARG A C 1
ATOM 3998 O O . ARG A 1 259 ? 13.572 -29.694 11.649 1.00 12.89 256 ARG A O 1
ATOM 4002 N N . PHE A 1 260 ? 14.728 -30.269 9.803 1.00 10.49 257 PHE A N 1
ATOM 4003 C CA . PHE A 1 260 ? 13.576 -30.802 9.075 1.00 9.89 257 PHE A CA 1
ATOM 4004 C C . PHE A 1 260 ? 13.707 -32.303 8.850 1.00 10.14 257 PHE A C 1
ATOM 4005 O O . PHE A 1 260 ? 14.806 -32.778 8.553 1.00 11.07 257 PHE A O 1
ATOM 4022 N N . PRO A 1 261 ? 12.598 -33.058 8.895 1.00 9.82 258 PRO A N 1
ATOM 4023 C CA . PRO A 1 261 ? 12.640 -34.465 8.482 1.00 10.22 258 PRO A CA 1
ATOM 4024 C C . PRO A 1 261 ? 13.219 -34.633 7.090 1.00 9.67 258 PRO A C 1
ATOM 4025 O O . PRO A 1 261 ? 13.024 -33.806 6.211 1.00 9.37 258 PRO A O 1
ATOM 4036 N N . SER A 1 262 ? 13.906 -35.757 6.881 1.00 10.68 259 SER A N 1
ATOM 4037 C CA . SER A 1 262 ? 14.533 -36.019 5.587 1.00 11.11 259 SER A CA 1
ATOM 4038 C C . SER A 1 262 ? 13.503 -36.091 4.461 1.00 10.06 259 SER A C 1
ATOM 4039 O O . SER A 1 262 ? 13.829 -35.788 3.309 1.00 11.18 259 SER A O 1
ATOM 4047 N N . HIS A 1 263 ? 12.253 -36.443 4.770 1.00 9.09 260 HIS A N 1
ATOM 4048 C CA . HIS A 1 263 ? 11.222 -36.571 3.751 1.00 9.70 260 HIS A CA 1
ATOM 4049 C C . HIS A 1 263 ? 10.587 -35.248 3.332 1.00 9.13 260 HIS A C 1
ATOM 4050 O O . HIS A 1 263 ? 9.841 -35.234 2.340 1.00 9.65 260 HIS A O 1
ATOM 4064 N N . PHE A 1 264 ? 10.839 -34.133 4.033 1.00 8.09 261 PHE A N 1
ATOM 4065 C CA . PHE A 1 264 ? 10.247 -32.867 3.611 1.00 7.31 261 PHE A CA 1
ATOM 4066 C C . PHE A 1 264 ? 10.772 -32.465 2.227 1.00 7.48 261 PHE A C 1
ATOM 4067 O O . PHE A 1 264 ? 11.980 -32.526 1.958 1.00 8.32 261 PHE A O 1
ATOM 4084 N N . SER A 1 265 ? 9.858 -32.016 1.357 1.00 7.46 262 SER A N 1
ATOM 4085 C CA . SER A 1 265 ? 10.245 -31.533 0.042 1.00 7.25 262 SER A CA 1
ATOM 4086 C C . SER A 1 265 ? 11.137 -30.283 0.127 1.00 7.78 262 SER A C 1
ATOM 4087 O O . SER A 1 265 ? 11.201 -29.580 1.155 1.00 8.05 262 SER A O 1
ATOM 4095 N N . SER A 1 266 ? 11.823 -29.981 -0.981 1.00 7.34 263 SER A N 1
ATOM 4096 C CA . SER A 1 266 ? 12.608 -28.750 -1.035 1.00 7.46 263 SER A CA 1
ATOM 4097 C C . SER A 1 266 ? 11.725 -27.535 -0.825 1.00 7.24 263 SER A C 1
ATOM 4098 O O . SER A 1 266 ? 12.070 -26.616 -0.071 1.00 7.63 263 SER A O 1
ATOM 4106 N N . ASP A 1 267 ? 10.589 -27.488 -1.512 1.00 6.84 264 ASP A N 1
ATOM 4107 C CA . ASP A 1 267 ? 9.729 -26.315 -1.420 1.00 7.30 264 ASP A CA 1
ATOM 4108 C C . ASP A 1 267 ? 9.151 -26.158 -0.020 1.00 6.96 264 ASP A C 1
ATOM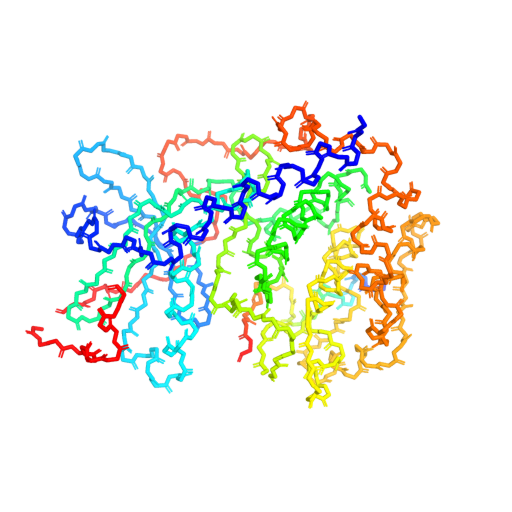 4109 O O . ASP A 1 267 ? 8.986 -25.029 0.458 1.00 7.62 264 ASP A O 1
ATOM 4118 N N . LEU A 1 268 ? 8.807 -27.275 0.648 1.00 7.08 265 LEU A N 1
ATOM 4119 C CA . LEU A 1 268 ? 8.299 -27.172 2.023 1.00 7.36 265 LEU A CA 1
ATOM 4120 C C . LEU A 1 268 ? 9.349 -26.576 2.960 1.00 7.23 265 LEU A C 1
ATOM 4121 O O . LEU A 1 268 ? 9.049 -25.690 3.763 1.00 7.63 265 LEU A O 1
ATOM 4137 N N . LYS A 1 269 ? 10.587 -27.075 2.898 1.00 7.55 266 LYS A N 1
ATOM 4138 C CA . LYS A 1 269 ? 11.640 -26.518 3.752 1.00 7.65 266 LYS A CA 1
ATOM 4139 C C . LYS A 1 269 ? 11.824 -25.023 3.504 1.00 7.55 266 LYS A C 1
ATOM 4140 O O . LYS A 1 269 ? 12.029 -24.252 4.454 1.00 8.08 266 LYS A O 1
ATOM 4159 N N . ASP A 1 270 ? 11.795 -24.611 2.232 1.00 7.28 267 ASP A N 1
ATOM 4160 C CA . ASP A 1 270 ? 11.984 -23.208 1.891 1.00 7.57 267 ASP A CA 1
ATOM 4161 C C . ASP A 1 270 ? 10.870 -22.347 2.510 1.00 7.35 267 ASP A C 1
ATOM 4162 O O . ASP A 1 270 ? 11.136 -21.297 3.125 1.00 8.05 267 ASP A O 1
ATOM 4171 N N . LEU A 1 271 ? 9.617 -22.774 2.354 1.00 6.89 268 LEU A N 1
ATOM 4172 C CA . LEU A 1 271 ? 8.499 -22.045 2.936 1.00 7.11 268 LEU A CA 1
ATOM 4173 C C . LEU A 1 271 ? 8.642 -21.969 4.453 1.00 6.94 268 LEU A C 1
ATOM 4174 O O . LEU A 1 271 ? 8.432 -20.904 5.065 1.00 7.16 268 LEU A O 1
ATOM 4190 N N . LEU A 1 272 ? 8.948 -23.105 5.087 1.00 7.05 269 LEU A N 1
ATOM 4191 C CA . LEU A 1 272 ? 9.035 -23.143 6.541 1.00 6.81 269 LEU A CA 1
ATOM 4192 C C . LEU A 1 272 ? 10.145 -22.258 7.089 1.00 7.14 269 LEU A C 1
ATOM 4193 O O . LEU A 1 272 ? 9.949 -21.578 8.092 1.00 7.78 269 LEU A O 1
ATOM 4209 N N A ARG A 1 273 ? 11.317 -22.240 6.449 0.47 7.56 270 ARG A N 1
ATOM 4210 N N B ARG A 1 273 ? 11.323 -22.251 6.464 0.53 7.38 270 ARG A N 1
ATOM 4211 C CA A ARG A 1 273 ? 12.364 -21.336 6.921 0.47 8.07 270 ARG A CA 1
ATOM 4212 C CA B ARG A 1 273 ? 12.352 -21.333 6.942 0.53 7.90 270 ARG A CA 1
ATOM 4213 C C A ARG A 1 273 ? 11.951 -19.877 6.784 0.47 7.87 270 ARG A C 1
ATOM 4214 C C B ARG A 1 273 ? 11.887 -19.886 6.834 0.53 7.87 270 ARG A C 1
ATOM 4215 O O A ARG A 1 273 ? 12.393 -19.032 7.571 0.47 8.82 270 ARG A O 1
ATOM 4216 O O B ARG A 1 273 ? 12.192 -19.064 7.706 0.53 9.03 270 ARG A O 1
ATOM 4257 N N . ASN A 1 274 ? 11.130 -19.566 5.782 1.00 7.68 271 ASN A N 1
ATOM 4258 C CA . ASN A 1 274 ? 10.624 -18.213 5.606 1.00 7.55 271 ASN A CA 1
ATOM 4259 C C . ASN A 1 274 ? 9.575 -17.817 6.654 1.00 7.67 271 ASN A C 1
ATOM 4260 O O . ASN A 1 274 ? 9.509 -16.635 7.026 1.00 8.91 271 ASN A O 1
ATOM 4272 N N . LEU A 1 275 ? 8.741 -18.760 7.107 1.00 7.20 272 LEU A N 1
ATOM 4273 C CA . LEU A 1 275 ? 7.763 -18.497 8.174 1.00 7.73 272 LEU A CA 1
ATOM 4274 C C . LEU A 1 275 ? 8.389 -18.542 9.562 1.00 7.63 272 LEU A C 1
ATOM 4275 O O . LEU A 1 275 ? 7.974 -17.782 10.451 1.00 9.10 272 LEU A O 1
ATOM 4291 N N . LEU A 1 276 ? 9.410 -19.376 9.748 1.00 8.55 273 LEU A N 1
ATOM 4292 C CA . LEU A 1 276 ? 10.105 -19.540 11.023 1.00 8.51 273 LEU A CA 1
ATOM 4293 C C . LEU A 1 276 ? 11.359 -18.669 11.104 1.00 9.68 273 LEU A C 1
ATOM 4294 O O . LEU A 1 276 ? 12.344 -19.035 11.733 1.00 12.98 273 LEU A O 1
ATOM 4310 N N A GLN A 1 277 ? 11.311 -17.478 10.536 0.47 10.24 274 GLN A N 1
ATOM 4311 N N B GLN A 1 277 ? 11.331 -17.495 10.469 0.53 10.15 274 GLN A N 1
ATOM 4312 C CA A GLN A 1 277 ? 12.420 -16.541 10.608 0.47 10.05 274 GLN A CA 1
ATOM 4313 C CA B GLN A 1 277 ? 12.384 -16.503 10.648 0.53 9.25 274 GLN A CA 1
ATOM 4314 C C A GLN A 1 277 ? 12.327 -15.798 11.938 0.47 10.55 274 GLN A C 1
ATOM 4315 C C B GLN A 1 277 ? 12.266 -15.907 12.034 0.53 10.11 274 GLN A C 1
ATOM 4316 O O A GLN A 1 277 ? 11.300 -15.169 12.225 0.47 10.79 274 GLN A O 1
ATOM 4317 O O B GLN A 1 277 ? 11.194 -15.434 12.430 0.53 10.37 274 GLN A O 1
ATOM 4344 N N . VAL A 1 278 ? 13.369 -15.912 12.773 1.00 11.33 275 VAL A N 1
ATOM 4345 C CA . VAL A 1 278 ? 13.316 -15.368 14.127 1.00 13.15 275 VAL A CA 1
ATOM 4346 C C . VAL A 1 278 ? 13.202 -13.851 14.146 1.00 13.44 275 VAL A C 1
ATOM 4347 O O . VAL A 1 278 ? 12.634 -13.295 15.091 1.00 15.97 275 VAL A O 1
ATOM 4361 N N . ASP A 1 279 ? 13.696 -13.162 13.118 1.00 13.81 276 ASP A N 1
ATOM 4362 C CA . ASP A 1 279 ? 13.565 -11.707 12.993 1.00 14.40 276 ASP A CA 1
ATOM 4363 C C . ASP A 1 279 ? 12.253 -11.405 12.277 1.00 12.30 276 ASP A C 1
ATOM 4364 O O . ASP A 1 279 ? 12.101 -11.686 11.078 1.00 11.81 276 ASP A O 1
ATOM 4373 N N . LEU A 1 280 ? 11.289 -10.865 13.022 1.00 12.64 277 LEU A N 1
ATOM 4374 C CA . LEU A 1 280 ? 9.961 -10.636 12.462 1.00 13.17 277 LEU A CA 1
ATOM 4375 C C . LEU A 1 280 ? 10.009 -9.726 11.238 1.00 12.94 277 LEU A C 1
ATOM 4376 O O . LEU A 1 280 ? 9.119 -9.784 10.387 1.00 13.28 277 LEU A O 1
ATOM 4392 N N . THR A 1 281 ? 11.022 -8.861 11.124 1.00 13.99 278 THR A N 1
ATOM 4393 C CA . THR A 1 281 ? 11.077 -7.945 9.990 1.00 15.64 278 THR A CA 1
ATOM 4394 C C . THR A 1 281 ? 11.463 -8.647 8.696 1.00 15.16 278 THR A C 1
ATOM 4395 O O . THR A 1 281 ? 11.314 -8.050 7.628 1.00 17.54 278 THR A O 1
ATOM 4406 N N . LYS A 1 282 ? 11.899 -9.905 8.781 1.00 13.45 279 LYS A N 1
ATOM 4407 C CA . LYS A 1 282 ? 12.288 -10.720 7.637 1.00 13.70 279 LYS A CA 1
ATOM 4408 C C . LYS A 1 282 ? 11.337 -11.890 7.400 1.00 11.80 279 LYS A C 1
ATOM 4409 O O . LYS A 1 282 ? 11.621 -12.741 6.555 1.00 12.45 279 LYS A O 1
ATOM 4428 N N . ARG A 1 283 ? 10.217 -11.964 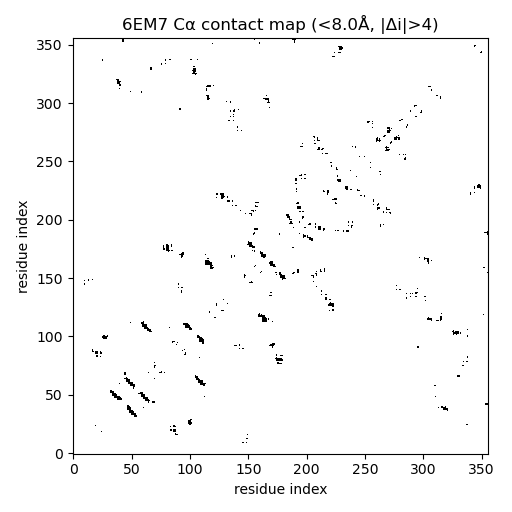8.128 1.00 10.38 280 ARG A N 1
ATOM 4429 C CA . ARG A 1 283 ? 9.346 -13.132 8.117 1.00 9.18 280 ARG A CA 1
ATOM 4430 C C . ARG A 1 283 ? 8.274 -13.031 7.032 1.00 9.62 280 ARG A C 1
ATOM 4431 O O . ARG A 1 283 ? 7.625 -11.987 6.876 1.00 10.27 280 ARG A O 1
ATOM 4452 N N . PHE A 1 284 ? 8.068 -14.136 6.304 1.00 9.36 281 PHE A N 1
ATOM 4453 C CA . PHE A 1 284 ? 6.971 -14.168 5.334 1.00 9.20 281 PHE A CA 1
ATOM 4454 C C . PHE A 1 284 ? 5.639 -13.867 6.015 1.00 9.58 281 PHE A C 1
ATOM 4455 O O . PHE A 1 284 ? 5.359 -14.326 7.126 1.00 9.91 281 PHE A O 1
ATOM 4472 N N . GLY A 1 285 ? 4.804 -13.126 5.306 1.00 9.98 282 GLY A N 1
ATOM 4473 C CA . GLY A 1 285 ? 3.586 -12.576 5.828 1.00 11.63 282 GLY A CA 1
ATOM 4474 C C . GLY A 1 285 ? 3.744 -11.176 6.371 1.00 13.52 282 GLY A C 1
ATOM 4475 O O . GLY A 1 285 ? 2.739 -10.465 6.524 1.00 16.90 282 GLY A O 1
ATOM 4479 N N . ASN A 1 286 ? 4.984 -10.758 6.645 1.00 13.01 283 ASN A N 1
ATOM 4480 C CA . ASN A 1 286 ? 5.268 -9.454 7.236 1.00 14.01 283 ASN A CA 1
ATOM 4481 C C . ASN A 1 286 ? 6.195 -8.608 6.368 1.00 15.35 283 ASN A C 1
ATOM 4482 O O . ASN A 1 286 ? 6.714 -7.600 6.858 1.00 16.69 283 ASN A O 1
ATOM 4493 N N . LEU A 1 287 ? 6.440 -8.995 5.111 1.00 15.75 284 LEU A N 1
ATOM 4494 C CA . LEU A 1 287 ? 7.251 -8.210 4.185 1.00 16.05 284 LEU A CA 1
ATOM 4495 C C . LEU A 1 287 ? 6.341 -7.309 3.352 1.00 17.45 284 LEU A C 1
ATOM 4496 O O . LEU A 1 287 ? 5.129 -7.263 3.540 1.00 17.28 284 LEU A O 1
ATOM 4512 N N . LYS A 1 288 ? 6.939 -6.566 2.419 1.00 19.58 285 LYS A N 1
ATOM 4513 C CA . LYS A 1 288 ? 6.178 -5.579 1.653 1.00 20.54 285 LYS A CA 1
ATOM 4514 C C . LYS A 1 288 ? 4.964 -6.192 0.950 1.00 19.62 285 LYS A C 1
ATOM 4515 O O . LYS A 1 288 ? 3.903 -5.562 0.867 1.00 21.87 285 LYS A O 1
ATOM 4522 N N . ASN A 1 289 ? 5.114 -7.396 0.395 1.00 18.55 286 ASN A N 1
ATOM 4523 C CA . ASN A 1 289 ? 4.052 -8.063 -0.345 1.00 18.50 286 ASN A CA 1
ATOM 4524 C C . ASN A 1 289 ? 3.072 -8.804 0.566 1.00 15.10 286 ASN A C 1
ATOM 4525 O O . ASN A 1 289 ? 2.155 -9.462 0.057 1.00 15.67 286 ASN A O 1
ATOM 4536 N N . GLY A 1 290 ? 3.250 -8.750 1.882 1.00 13.98 287 GLY A N 1
ATOM 4537 C CA . GLY A 1 290 ? 2.268 -9.328 2.788 1.00 14.68 287 GLY A CA 1
ATOM 4538 C C . GLY A 1 290 ? 1.979 -10.791 2.511 1.00 13.20 287 GLY A C 1
ATOM 4539 O O . GLY A 1 290 ? 2.883 -11.612 2.287 1.00 12.61 287 GLY A O 1
ATOM 4543 N N . VAL A 1 291 ? 0.690 -11.137 2.552 1.00 12.36 288 VAL A N 1
ATOM 4544 C CA . VAL A 1 291 ? 0.271 -12.527 2.411 1.00 10.76 288 VAL A CA 1
ATOM 4545 C C . VAL A 1 291 ? 0.630 -13.077 1.039 1.00 10.04 288 VAL A C 1
ATOM 4546 O O . VAL A 1 291 ? 0.723 -14.299 0.869 1.00 9.75 288 VAL A O 1
ATOM 4559 N N . ASN A 1 292 ? 0.855 -12.210 0.044 1.00 10.91 289 ASN A N 1
ATOM 4560 C CA . ASN A 1 292 ? 1.115 -12.712 -1.302 1.00 11.36 289 ASN A CA 1
ATOM 4561 C C . ASN A 1 292 ? 2.446 -13.451 -1.401 1.00 11.03 289 ASN A C 1
ATOM 4562 O O . ASN A 1 292 ? 2.594 -14.326 -2.252 1.00 11.87 289 ASN A O 1
ATOM 4573 N N . ASP A 1 293 ? 3.414 -13.158 -0.534 1.00 10.78 290 ASP A N 1
ATOM 4574 C CA . ASP A 1 293 ? 4.635 -13.952 -0.551 1.00 11.04 290 ASP A CA 1
ATOM 4575 C C . ASP A 1 293 ? 4.341 -15.403 -0.210 1.00 10.28 290 ASP A C 1
ATOM 4576 O O . ASP A 1 293 ? 5.042 -16.313 -0.685 1.00 11.82 290 ASP A O 1
ATOM 4585 N N . ILE A 1 294 ? 3.362 -15.635 0.673 1.00 8.94 291 ILE A N 1
ATOM 4586 C CA . ILE A 1 294 ? 2.951 -16.998 1.004 1.00 9.00 291 ILE A CA 1
ATOM 4587 C C . ILE A 1 294 ? 2.114 -17.597 -0.121 1.00 8.71 291 ILE A C 1
ATOM 4588 O O . ILE A 1 294 ? 2.377 -18.710 -0.585 1.00 9.31 291 ILE A O 1
ATOM 4604 N N . LYS A 1 295 ? 1.089 -16.868 -0.581 1.00 9.52 292 LYS A N 1
ATOM 4605 C CA . LYS A 1 295 ? 0.169 -17.429 -1.579 1.00 9.92 292 LYS A CA 1
ATOM 4606 C C . LYS A 1 295 ? 0.875 -17.748 -2.886 1.00 10.98 292 LYS A C 1
ATOM 4607 O O . LYS A 1 295 ? 0.468 -18.673 -3.596 1.00 11.81 292 LYS A O 1
ATOM 4626 N N . ASN A 1 296 ? 1.947 -17.007 -3.210 1.00 10.38 293 ASN A N 1
ATOM 4627 C CA . ASN A 1 296 ? 2.700 -17.201 -4.454 1.00 11.59 293 ASN A CA 1
ATOM 4628 C C . ASN A 1 296 ? 3.919 -18.104 -4.296 1.00 11.02 293 ASN A C 1
ATOM 4629 O O . ASN A 1 296 ? 4.669 -18.302 -5.258 1.00 12.25 293 ASN A O 1
ATOM 4640 N N . HIS A 1 297 ? 4.135 -18.668 -3.122 1.00 9.89 294 HIS A N 1
ATOM 4641 C CA . HIS A 1 297 ? 5.281 -19.541 -2.927 1.00 9.63 294 HIS A CA 1
ATOM 4642 C C . HIS A 1 297 ? 5.116 -20.833 -3.737 1.00 9.03 294 HIS A C 1
ATOM 4643 O O . HIS A 1 297 ? 4.010 -21.347 -3.901 1.00 9.35 294 HIS A O 1
ATOM 4657 N N . LYS A 1 298 ? 6.238 -21.387 -4.212 1.00 9.30 295 LYS A N 1
ATOM 4658 C CA . LYS A 1 298 ? 6.226 -22.630 -5.000 1.00 9.30 295 LYS A CA 1
ATOM 4659 C C . LYS A 1 298 ? 5.455 -23.769 -4.321 1.00 8.66 295 LYS A C 1
ATOM 4660 O O . LYS A 1 298 ? 4.829 -24.593 -5.008 1.00 9.44 295 LYS A O 1
ATOM 4679 N N . TRP A 1 299 ? 5.507 -23.873 -2.984 1.00 8.05 296 TRP A N 1
ATOM 4680 C CA . TRP A 1 299 ? 4.806 -24.978 -2.325 1.00 7.79 296 TRP A CA 1
ATOM 4681 C C . TRP A 1 299 ? 3.302 -24.899 -2.530 1.00 7.78 296 TRP A C 1
ATOM 4682 O O . TRP A 1 299 ? 2.630 -25.940 -2.486 1.00 8.67 296 TRP A O 1
ATOM 4703 N N . PHE A 1 300 ? 2.769 -23.696 -2.757 1.00 8.17 297 PHE A N 1
ATOM 4704 C CA . PHE A 1 300 ? 1.349 -23.478 -3.000 1.00 8.47 297 PHE A CA 1
ATOM 4705 C C . PHE A 1 300 ? 1.000 -23.328 -4.487 1.00 9.68 297 PHE A C 1
ATOM 4706 O O . PHE A 1 300 ? -0.131 -22.956 -4.810 1.00 10.25 297 PHE A O 1
ATOM 4723 N N . ALA A 1 301 ? 1.904 -23.673 -5.409 1.00 10.44 298 ALA A N 1
ATOM 4724 C CA . ALA A 1 301 ? 1.643 -23.388 -6.822 1.00 12.28 298 ALA A CA 1
ATOM 4725 C C . ALA A 1 301 ? 0.415 -24.121 -7.343 1.00 13.02 298 ALA A C 1
ATOM 4726 O O . ALA A 1 301 ? -0.246 -23.620 -8.262 1.00 15.27 298 ALA A O 1
ATOM 4733 N N . THR A 1 302 ? 0.095 -25.299 -6.802 1.00 13.06 299 THR A N 1
ATOM 4734 C CA . THR A 1 302 ? -1.084 -26.058 -7.243 1.00 14.36 299 THR A CA 1
ATOM 4735 C C . THR A 1 302 ? -2.370 -25.665 -6.528 1.00 13.86 299 THR A C 1
ATOM 4736 O O . THR A 1 302 ? -3.427 -26.218 -6.837 1.00 16.40 299 THR A O 1
ATOM 4747 N N . THR A 1 303 ? -2.326 -24.720 -5.603 1.00 11.96 300 THR A N 1
ATOM 4748 C CA . THR A 1 303 ? -3.511 -24.361 -4.828 1.00 10.66 300 THR A CA 1
ATOM 4749 C C . THR A 1 303 ? -4.384 -23.388 -5.601 1.00 10.93 300 THR A C 1
ATOM 4750 O O . THR A 1 303 ? -3.921 -22.326 -6.028 1.00 12.72 300 THR A O 1
ATOM 4761 N N . ASP A 1 304 ? -5.665 -23.726 -5.732 1.00 10.72 301 ASP A N 1
ATOM 4762 C CA . ASP A 1 304 ? -6.675 -22.847 -6.320 1.00 11.48 301 ASP A CA 1
ATOM 4763 C C . ASP A 1 304 ? -7.360 -22.144 -5.145 1.00 10.26 301 ASP A C 1
ATOM 4764 O O . ASP A 1 304 ? -8.233 -22.722 -4.485 1.00 9.79 301 ASP A O 1
ATOM 4773 N N . TRP A 1 305 ? -6.920 -20.907 -4.855 1.00 10.00 302 TRP A N 1
ATOM 4774 C CA . TRP A 1 305 ? -7.357 -20.207 -3.643 1.00 8.94 302 TRP A CA 1
ATOM 4775 C C . TRP A 1 305 ? -8.868 -19.999 -3.605 1.00 8.99 302 TRP A C 1
ATOM 4776 O O . TRP A 1 305 ? -9.485 -20.163 -2.541 1.00 9.39 302 TRP A O 1
ATOM 4797 N N A ILE A 1 306 ? -9.474 -19.626 -4.735 0.33 9.72 303 ILE A N 1
ATOM 4798 N N B ILE A 1 306 ? -9.481 -19.639 -4.740 0.67 9.41 303 ILE A N 1
ATOM 4799 C CA A ILE A 1 306 ? -10.924 -19.455 -4.768 0.33 10.40 303 ILE A CA 1
ATOM 4800 C CA B ILE A 1 306 ? -10.932 -19.445 -4.751 0.67 9.77 303 ILE A CA 1
ATOM 4801 C C A ILE A 1 306 ? -11.619 -20.782 -4.486 0.33 9.91 303 ILE A C 1
ATOM 4802 C C B ILE A 1 306 ? -11.663 -20.769 -4.537 0.67 9.01 303 ILE A C 1
ATOM 4803 O O A ILE A 1 306 ? -12.561 -20.851 -3.684 0.33 10.45 303 ILE A O 1
ATOM 4804 O O B ILE A 1 306 ? -12.706 -20.812 -3.866 0.67 9.20 303 ILE A O 1
ATOM 4835 N N . ALA A 1 307 ? -11.169 -21.855 -5.143 1.00 9.51 304 ALA A N 1
ATOM 4836 C CA . ALA A 1 307 ? -11.792 -23.159 -4.932 1.00 9.79 304 ALA A CA 1
ATOM 4837 C C . ALA A 1 307 ? -11.718 -23.603 -3.477 1.00 9.36 304 ALA A C 1
ATOM 4838 O O . ALA A 1 307 ? -12.666 -24.198 -2.962 1.00 10.21 304 ALA A O 1
ATOM 4846 N N . ILE A 1 308 ? -10.608 -23.298 -2.792 1.00 8.97 305 ILE A N 1
ATOM 4847 C CA . ILE A 1 308 ? -10.519 -23.601 -1.368 1.00 8.53 305 ILE A CA 1
ATOM 4848 C C . ILE A 1 308 ? -11.565 -22.795 -0.598 1.00 8.10 305 ILE A C 1
ATOM 4849 O O . ILE A 1 308 ? -12.336 -23.337 0.207 1.00 8.39 305 ILE A O 1
ATOM 4865 N N . TYR A 1 309 ? -11.604 -21.484 -0.833 1.00 8.12 306 TYR A N 1
ATOM 4866 C CA . TYR A 1 309 ? -12.570 -20.607 -0.172 1.00 8.44 306 TYR A CA 1
ATOM 4867 C C . TYR A 1 309 ? -13.992 -21.107 -0.330 1.00 8.31 306 TYR A C 1
ATOM 4868 O O . TYR A 1 309 ? -14.783 -21.071 0.625 1.00 8.58 306 TYR A O 1
ATOM 4886 N N . GLN A 1 310 ? -14.341 -21.539 -1.544 1.00 8.32 307 GLN A N 1
ATOM 4887 C CA . GLN A 1 310 ? -15.676 -22.013 -1.875 1.00 8.21 307 GLN A CA 1
ATOM 4888 C C . GLN A 1 310 ? -15.914 -23.463 -1.475 1.00 8.46 307 GLN A C 1
ATOM 4889 O O . GLN A 1 310 ? -17.018 -23.991 -1.725 1.00 9.38 307 GLN A O 1
ATOM 4903 N N . ARG A 1 311 ? -14.916 -24.133 -0.889 1.00 9.04 308 ARG A N 1
ATOM 4904 C CA . ARG A 1 311 ? -15.040 -25.506 -0.412 1.00 9.63 308 ARG A CA 1
ATOM 4905 C C . ARG A 1 311 ? -15.306 -26.488 -1.551 1.00 10.22 308 ARG A C 1
ATOM 4906 O O . ARG A 1 311 ? -16.043 -27.453 -1.395 1.00 12.17 308 ARG A O 1
ATOM 4927 N N . LYS A 1 312 ? -14.662 -26.273 -2.697 1.00 10.19 309 LYS A N 1
ATOM 4928 C CA . LYS A 1 312 ? -14.851 -27.081 -3.901 1.00 10.76 309 LYS A CA 1
ATOM 4929 C C . LYS A 1 312 ? -13.715 -28.061 -4.146 1.00 12.84 309 LYS A C 1
ATOM 4930 O O . LYS A 1 312 ? -13.796 -28.854 -5.087 1.00 17.33 309 LYS A O 1
ATOM 4949 N N . VAL A 1 313 ? -12.695 -28.057 -3.329 1.00 11.02 310 VAL A N 1
ATOM 4950 C CA . VAL A 1 313 ? -11.588 -29.002 -3.435 1.00 11.44 310 VAL A CA 1
ATOM 4951 C C . VAL A 1 313 ? -11.918 -30.248 -2.627 1.00 11.57 310 VAL A C 1
ATOM 4952 O O . VAL A 1 313 ? -12.454 -30.184 -1.517 1.00 11.60 310 VAL A O 1
ATOM 4965 N N . GLU A 1 314 ? -11.609 -31.400 -3.199 1.00 13.37 311 GLU A N 1
ATOM 4966 C CA . GLU A 1 314 ? -11.856 -32.667 -2.511 1.00 14.49 311 GLU A CA 1
ATOM 4967 C C . GLU A 1 314 ? -11.037 -32.735 -1.225 1.00 13.15 311 GLU A C 1
ATOM 4968 O O . GLU A 1 314 ? -9.828 -32.486 -1.229 1.00 14.79 311 GLU A O 1
ATOM 4980 N N . ALA A 1 315 ? -11.709 -33.058 -0.106 1.00 12.65 312 ALA A N 1
ATOM 4981 C CA . ALA A 1 315 ? -11.020 -33.086 1.176 1.00 12.08 312 ALA A CA 1
ATOM 4982 C C . ALA A 1 315 ? -10.195 -34.367 1.344 1.00 12.81 312 ALA A C 1
ATOM 4983 O O . ALA A 1 315 ? -10.547 -35.422 0.810 1.00 13.59 312 ALA A O 1
ATOM 4990 N N . PRO A 1 316 ? -9.108 -34.300 2.132 1.00 12.63 313 PRO A N 1
ATOM 4991 C CA . PRO A 1 316 ? -8.346 -35.517 2.472 1.00 13.87 313 PRO A CA 1
ATOM 4992 C C . PRO A 1 316 ? -9.180 -36.623 3.085 1.00 13.77 313 PRO A C 1
ATOM 4993 O O . PRO A 1 316 ? -8.909 -37.800 2.819 1.00 15.78 313 PRO A O 1
ATOM 5004 N N . PHE A 1 317 ? -10.141 -36.298 3.939 1.00 15.04 314 PHE A N 1
ATOM 5005 C CA . PHE A 1 317 ? -11.067 -37.293 4.481 1.00 16.09 314 PHE A CA 1
ATOM 5006 C C . PHE A 1 317 ? -12.296 -36.583 5.034 1.00 16.00 314 PHE A C 1
ATOM 5007 O O . PHE A 1 317 ? -12.268 -35.382 5.354 1.00 15.29 314 PHE A O 1
ATOM 5024 N N . ILE A 1 318 ? -13.369 -37.354 5.151 1.00 18.19 315 ILE A N 1
ATOM 5025 C CA . ILE A 1 318 ? -14.637 -36.948 5.752 1.00 18.64 315 ILE A CA 1
ATOM 5026 C C . ILE A 1 318 ? -14.729 -37.645 7.109 1.00 17.91 315 ILE A C 1
ATOM 5027 O O . ILE A 1 318 ? -14.654 -38.882 7.158 1.00 18.85 315 ILE A O 1
ATOM 5043 N N . PRO A 1 319 ? -14.902 -36.925 8.220 1.00 19.43 316 PRO A N 1
ATOM 5044 C CA . PRO A 1 319 ? -15.019 -37.600 9.521 1.00 19.80 316 PRO A CA 1
ATOM 5045 C C . PRO A 1 319 ? -16.220 -38.526 9.534 1.00 20.38 316 PRO A C 1
ATOM 5046 O O . PRO A 1 319 ? -17.233 -38.276 8.872 1.00 21.28 316 PRO A O 1
ATOM 5057 N N . LYS A 1 320 ? -16.111 -39.580 10.337 1.00 20.69 317 LYS A N 1
ATOM 5058 C CA . LYS A 1 320 ? -17.219 -40.501 10.530 1.00 21.64 317 LYS A CA 1
ATOM 5059 C C . LYS A 1 320 ? -18.341 -39.800 11.273 1.00 22.35 317 LYS A C 1
ATOM 5060 O O . LYS A 1 320 ? -18.105 -39.014 12.190 1.00 22.29 317 LYS A O 1
ATOM 5067 N N . PHE A 1 321 ? -19.572 -40.088 10.865 1.00 23.45 318 PHE A N 1
ATOM 5068 C CA . PHE A 1 321 ? -20.760 -39.428 11.396 1.00 27.90 318 PHE A CA 1
ATOM 5069 C C . PHE A 1 321 ? -21.803 -40.490 11.722 1.00 32.14 318 PHE A C 1
ATOM 5070 O O . PHE A 1 321 ? -22.317 -41.164 10.823 1.00 33.10 318 PHE A O 1
ATOM 5074 N N . LYS A 1 322 ? -22.119 -40.630 13.006 1.00 34.59 319 LYS A N 1
ATOM 5075 C CA . LYS A 1 322 ? -23.143 -41.564 13.448 1.00 37.19 319 LYS A CA 1
ATOM 5076 C C . LYS A 1 322 ? -24.320 -40.791 14.027 1.00 39.33 319 LYS A C 1
ATOM 5077 O O . LYS A 1 322 ? -24.670 -40.974 15.195 1.00 42.21 319 LYS A O 1
ATOM 5081 N N . GLY A 1 323 ? -24.914 -39.903 13.236 1.00 39.50 320 GLY A N 1
ATOM 5082 C CA . GLY A 1 323 ? -26.131 -39.234 13.627 1.00 39.84 320 GLY A CA 1
ATOM 5083 C C . GLY A 1 323 ? -25.901 -37.985 14.454 1.00 40.31 320 GLY A C 1
ATOM 5084 O O . GLY A 1 323 ? -24.824 -37.765 15.017 1.00 40.18 320 GLY A O 1
ATOM 5088 N N . PRO A 1 324 ? -26.924 -37.138 14.549 1.00 41.21 321 PRO A N 1
ATOM 5089 C CA . PRO A 1 324 ? -26.775 -35.908 15.330 1.00 41.16 321 PRO A CA 1
ATOM 5090 C C . PRO A 1 324 ? -26.554 -36.214 16.803 1.00 38.88 321 PRO A C 1
ATOM 5091 O O . PRO A 1 324 ? -27.104 -37.171 17.362 1.00 38.18 321 PRO A O 1
ATOM 5102 N N . GLY A 1 325 ? -25.737 -35.377 17.427 1.00 35.67 322 GLY A N 1
ATOM 5103 C CA . GLY A 1 325 ? -25.388 -35.539 18.819 1.00 33.14 322 GLY A CA 1
ATOM 5104 C C . GLY A 1 325 ? -24.290 -36.539 19.092 1.00 29.99 322 GLY A C 1
ATOM 5105 O O . GLY A 1 325 ? -23.891 -36.677 20.251 1.00 31.59 322 GLY A O 1
ATOM 5109 N N . ASP A 1 326 ? -23.786 -37.231 18.069 1.00 27.38 323 ASP A N 1
ATOM 5110 C CA . ASP A 1 326 ? -22.686 -38.179 18.240 1.00 26.12 323 ASP A CA 1
ATOM 5111 C C . ASP A 1 326 ? -21.402 -37.412 18.528 1.00 22.90 323 ASP A C 1
ATOM 5112 O O . ASP A 1 326 ? -21.123 -36.396 17.880 1.00 24.27 323 ASP A O 1
ATOM 5121 N N . THR A 1 327 ? -20.651 -37.868 19.536 1.00 21.57 324 THR A N 1
ATOM 5122 C CA . THR A 1 327 ? -19.382 -37.255 19.938 1.00 21.06 324 THR A CA 1
ATOM 5123 C C . THR A 1 327 ? -18.191 -38.203 19.797 1.00 19.79 324 THR A C 1
ATOM 5124 O O . THR A 1 327 ? -17.144 -37.969 20.419 1.00 20.26 324 THR A O 1
ATOM 5135 N N A SER A 1 328 ? -18.310 -39.257 18.982 0.58 20.26 325 SER A N 1
ATOM 5136 N N B SER A 1 328 ? -18.316 -39.257 18.982 0.42 19.66 325 SER A N 1
ATOM 5137 C CA A SER A 1 328 ? -17.269 -40.279 18.917 0.58 20.29 325 SER A CA 1
ATOM 5138 C CA B SER A 1 328 ? -17.272 -40.276 18.907 0.42 19.27 325 SER A CA 1
ATOM 5139 C C A SER A 1 328 ? -15.946 -39.757 18.365 0.58 18.77 325 SER A C 1
ATOM 5140 C C B SER A 1 328 ? -15.933 -39.713 18.447 0.42 18.58 325 SER A C 1
ATOM 5141 O O A SER A 1 328 ? -14.922 -40.433 18.516 0.58 19.23 325 SER A O 1
ATOM 5142 O O B SER A 1 328 ? -14.892 -40.316 18.731 0.42 19.41 325 SER A O 1
ATOM 5157 N N . ASN A 1 329 ? -15.927 -38.578 17.746 1.00 17.94 326 ASN A N 1
ATOM 5158 C CA . ASN A 1 329 ? -14.677 -37.998 17.287 1.00 16.86 326 ASN A CA 1
ATOM 5159 C C . ASN A 1 329 ? -13.976 -37.183 18.363 1.00 15.31 326 ASN A C 1
ATOM 5160 O O . ASN A 1 329 ? -12.950 -36.571 18.070 1.00 15.52 326 ASN A O 1
ATOM 5172 N N . PHE A 1 330 ? -14.502 -37.151 19.585 1.00 16.12 327 PHE A N 1
ATOM 5173 C CA . PHE A 1 330 ? -13.931 -36.404 20.694 1.00 16.30 327 PHE A CA 1
ATOM 5174 C C . PHE A 1 330 ? -13.647 -37.355 21.852 1.00 16.62 327 PHE A C 1
ATOM 5175 O O .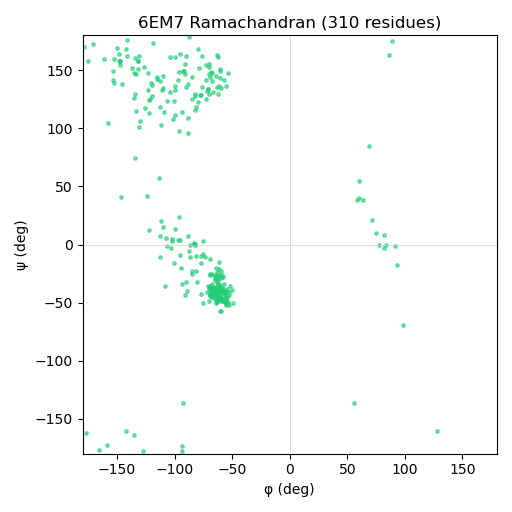 PHE A 1 330 ? -14.395 -38.324 22.079 1.00 17.72 327 PHE A O 1
ATOM 5192 N N . ASP A 1 331 ? -12.596 -37.054 22.615 1.00 15.94 328 ASP A N 1
ATOM 5193 C CA . ASP A 1 331 ? -12.333 -37.719 23.886 1.00 17.53 328 ASP A CA 1
ATOM 5194 C C . ASP A 1 331 ? -13.470 -37.456 24.877 1.00 18.51 328 ASP A C 1
ATOM 5195 O O . ASP A 1 331 ? -14.256 -36.515 24.731 1.00 18.31 328 ASP A O 1
ATOM 5204 N N . ASP A 1 332 ? -13.532 -38.302 25.911 1.00 20.70 329 ASP A N 1
ATOM 5205 C CA . ASP A 1 332 ? -14.430 -38.098 27.043 1.00 22.11 329 ASP A CA 1
ATOM 5206 C C . ASP A 1 332 ? -13.713 -37.327 28.142 1.00 22.62 329 ASP A C 1
ATOM 5207 O O . ASP A 1 332 ? -12.490 -37.435 28.312 1.00 24.08 329 ASP A O 1
ATOM 5216 N N . TYR A 1 333 ? -14.491 -36.553 28.894 1.00 22.56 330 TYR A N 1
ATOM 5217 C CA . TYR A 1 333 ? -13.996 -35.700 29.966 1.00 23.35 330 TYR A CA 1
ATOM 5218 C C . TYR A 1 333 ? -14.848 -35.908 31.206 1.00 26.02 330 TYR A C 1
ATOM 5219 O O . TYR A 1 333 ? -16.032 -36.225 31.110 1.00 26.77 330 TYR A O 1
ATOM 5237 N N . GLU A 1 334 ? -14.233 -35.711 32.369 1.00 28.62 331 GLU A N 1
ATOM 5238 C CA . GLU A 1 334 ? -14.980 -35.688 33.617 1.00 31.60 331 GLU A CA 1
ATOM 5239 C C . GLU A 1 334 ? -15.988 -34.546 33.589 1.00 33.10 331 GLU A C 1
ATOM 5240 O O . GLU A 1 334 ? -15.675 -33.429 33.170 1.00 33.94 331 GLU A O 1
ATOM 5244 N N . GLU A 1 335 ? -17.208 -34.824 34.048 1.00 34.44 332 GLU A N 1
ATOM 5245 C CA . GLU A 1 335 ? -18.285 -33.845 34.016 1.00 36.15 332 GLU A CA 1
ATOM 5246 C C . GLU A 1 335 ? -18.408 -33.143 35.362 1.00 41.21 332 GLU A C 1
ATOM 5247 O O . GLU A 1 335 ? -18.248 -33.764 36.418 1.00 42.68 332 GLU A O 1
ATOM 5259 N N . GLU A 1 336 ? -18.686 -31.839 35.314 1.00 45.10 333 GLU A N 1
ATOM 5260 C CA . GLU A 1 336 ? -18.888 -31.019 36.499 1.00 49.16 333 GLU A CA 1
ATOM 5261 C C . GLU A 1 336 ? -20.220 -30.291 36.386 1.00 51.88 333 GLU A C 1
ATOM 5262 O O . GLU A 1 336 ? -20.698 -30.005 35.286 1.00 51.90 333 GLU A O 1
ATOM 5266 N N . GLU A 1 337 ? -20.811 -29.981 37.535 1.00 53.39 334 GLU A N 1
ATOM 5267 C CA . GLU A 1 337 ? -22.123 -29.349 37.566 1.00 54.34 334 GLU A CA 1
ATOM 5268 C C . GLU A 1 337 ? -22.008 -27.874 37.205 1.00 52.98 334 GLU A C 1
ATOM 5269 O O . GLU A 1 337 ? -21.116 -27.174 37.693 1.00 54.65 334 GLU A O 1
ATOM 5273 N N . ILE A 1 338 ? -22.913 -27.406 36.347 1.00 48.52 335 ILE A N 1
ATOM 5274 C CA . ILE A 1 338 ? -23.001 -25.994 35.987 1.00 44.53 335 ILE A CA 1
ATOM 5275 C C . ILE A 1 338 ? -23.927 -25.337 37.004 1.00 41.75 335 ILE A C 1
ATOM 5276 O O . ILE A 1 338 ? -25.150 -25.371 36.857 1.00 42.75 335 ILE A O 1
ATOM 5280 N N . ARG A 1 339 ? -23.353 -24.733 38.040 1.00 38.75 336 ARG A N 1
ATOM 5281 C CA . ARG A 1 339 ? -24.167 -24.104 39.068 1.00 36.73 336 ARG A CA 1
ATOM 5282 C C . ARG A 1 339 ? -24.320 -22.612 38.801 1.00 34.57 336 ARG A C 1
ATOM 5283 O O . ARG A 1 339 ? -23.438 -21.960 38.227 1.00 34.53 336 ARG A O 1
ATOM 5304 N N . VAL A 1 340 ? -25.474 -22.089 39.203 1.00 33.11 337 VAL A N 1
ATOM 5305 C CA . VAL A 1 340 ? -25.798 -20.685 39.030 1.00 31.94 337 VAL A CA 1
ATOM 5306 C C . VAL A 1 340 ? -26.219 -20.134 40.375 1.00 31.84 337 VAL A C 1
ATOM 5307 O O . VAL A 1 340 ? -27.218 -20.563 40.950 1.00 32.02 337 VAL A O 1
ATOM 5334 N N . ILE A 1 342 ? -27.554 -17.593 43.372 1.00 34.44 339 ILE A N 1
ATOM 5335 C CA . ILE A 1 342 ? -28.752 -16.774 43.536 1.00 35.31 339 ILE A CA 1
ATOM 5336 C C . ILE A 1 342 ? -28.399 -15.280 43.493 1.00 35.36 339 ILE A C 1
ATOM 5337 O O . ILE A 1 342 ? -29.282 -14.429 43.403 1.00 36.02 339 ILE A O 1
ATOM 5341 N N . ASN A 1 343 ? -27.106 -14.964 43.538 1.00 34.51 340 ASN A N 1
ATOM 5342 C CA . ASN A 1 343 ? -26.628 -13.591 43.602 1.00 33.66 340 ASN A CA 1
ATOM 5343 C C . ASN A 1 343 ? -25.745 -13.296 42.402 1.00 33.02 340 ASN A C 1
ATOM 5344 O O . ASN A 1 343 ? -24.919 -14.128 42.023 1.00 33.02 340 ASN A O 1
ATOM 5355 N N . GLU A 1 344 ? -25.906 -12.108 41.823 1.00 32.64 341 GLU A N 1
ATOM 5356 C CA . GLU A 1 344 ? -25.125 -11.754 40.640 1.00 32.82 341 GLU A CA 1
ATOM 5357 C C . GLU A 1 344 ? -23.665 -11.513 41.003 1.00 32.45 341 GLU A C 1
ATOM 5358 O O . GLU A 1 344 ? -23.359 -10.790 41.953 1.00 33.29 341 GLU A O 1
ATOM 5370 N N . LYS A 1 345 ? -22.764 -12.093 40.216 1.00 30.56 342 LYS A N 1
ATOM 5371 C CA . LYS A 1 345 ? -21.333 -11.943 40.417 1.00 29.59 342 LYS A CA 1
ATOM 5372 C C . LYS A 1 345 ? -20.731 -11.096 39.297 1.00 28.37 342 LYS A C 1
ATOM 5373 O O . LYS A 1 345 ? -21.032 -11.294 38.112 1.00 26.44 342 LYS A O 1
ATOM 5392 N N . CYS A 1 346 ? -19.873 -10.147 39.677 1.00 28.68 343 CYS A N 1
ATOM 5393 C CA . CYS A 1 346 ? -19.014 -9.433 38.720 1.00 28.00 343 CYS A CA 1
ATOM 5394 C C . CYS A 1 346 ? -19.816 -8.708 37.632 1.00 27.17 343 CYS A C 1
ATOM 5395 O O . CYS A 1 346 ? -19.411 -8.647 36.464 1.00 25.60 343 CYS A O 1
ATOM 5403 N N . GLY A 1 347 ? -20.955 -8.134 38.018 1.00 27.00 344 GLY A N 1
ATOM 5404 C CA . GLY A 1 347 ? -21.820 -7.500 37.035 1.00 25.89 344 GLY A CA 1
ATOM 5405 C C . GLY A 1 347 ? -21.132 -6.380 36.274 1.00 25.19 344 GLY A C 1
ATOM 5406 O O . GLY A 1 347 ? -21.197 -6.313 35.047 1.00 24.71 344 GLY A O 1
ATOM 5410 N N . LYS A 1 348 ? -20.476 -5.473 36.995 1.00 25.55 345 LYS A N 1
ATOM 5411 C CA . LYS A 1 348 ? -19.899 -4.298 36.350 1.00 25.95 345 LYS A CA 1
ATOM 5412 C C . LYS A 1 348 ? -18.833 -4.695 35.341 1.00 24.19 345 LYS A C 1
ATOM 5413 O O . LYS A 1 348 ? -18.755 -4.120 34.249 1.00 24.50 345 LYS A O 1
ATOM 5432 N N . GLU A 1 349 ? -18.013 -5.687 35.683 1.00 23.03 346 GLU A N 1
ATOM 5433 C CA . GLU A 1 349 ? -16.899 -6.069 34.820 1.00 22.46 346 GLU A CA 1
ATOM 5434 C C . GLU A 1 349 ? -17.374 -6.585 33.469 1.00 19.75 346 GLU A C 1
ATOM 5435 O O . GLU A 1 349 ? -16.674 -6.423 32.459 1.00 20.28 346 GLU A O 1
ATOM 5447 N N . PHE A 1 350 ? -18.538 -7.230 33.432 1.00 18.49 347 PHE A N 1
ATOM 5448 C CA . PHE A 1 350 ? -19.018 -7.919 32.240 1.00 17.79 347 PHE A CA 1
ATOM 5449 C C . PHE A 1 350 ? -20.254 -7.257 31.643 1.00 17.22 347 PHE A C 1
ATOM 5450 O O . PHE A 1 350 ? -20.967 -7.882 30.854 1.00 16.97 347 PHE A O 1
ATOM 5467 N N A THR A 1 351 ? -20.460 -5.972 31.922 0.31 17.65 348 THR A N 1
ATOM 5468 N N B THR A 1 351 ? -20.515 -5.998 32.009 0.69 17.37 348 THR A N 1
ATOM 5469 C CA A THR A 1 351 ? -21.681 -5.302 31.493 0.31 17.61 348 THR A CA 1
ATOM 5470 C CA B THR A 1 351 ? -21.647 -5.248 31.475 0.69 17.98 348 THR A CA 1
ATOM 5471 C C A THR A 1 351 ? -21.859 -5.303 29.973 0.31 16.60 348 THR A C 1
ATOM 5472 C C B THR A 1 351 ? -21.841 -5.439 29.977 0.69 16.72 348 THR A C 1
ATOM 5473 O O A THR A 1 351 ? -23.000 -5.312 29.496 0.31 16.67 348 THR A O 1
ATOM 5474 O O B THR A 1 351 ? -22.963 -5.687 29.516 0.69 16.52 348 THR A O 1
ATOM 5495 N N . GLU A 1 352 ? -20.769 -5.285 29.190 1.00 15.46 349 GLU A N 1
ATOM 5496 C CA . GLU A 1 352 ? -20.934 -5.262 27.739 1.00 15.10 349 GLU A CA 1
ATOM 5497 C C . GLU A 1 352 ? -21.137 -6.646 27.132 1.00 14.29 349 GLU A C 1
ATOM 5498 O O . GLU A 1 352 ? -21.478 -6.745 25.948 1.00 14.70 349 GLU A O 1
ATOM 5511 N N . PHE A 1 353 ? -20.939 -7.712 27.895 1.00 13.88 350 PHE A N 1
ATOM 5512 C CA . PHE A 1 353 ? -21.020 -9.056 27.330 1.00 13.62 350 PHE A CA 1
ATOM 5513 C C . PHE A 1 353 ? -22.466 -9.371 26.978 1.00 14.50 350 PHE A C 1
ATOM 5514 O O . PHE A 1 353 ? -23.379 -9.155 27.800 1.00 16.20 350 PHE A O 1
ATOM 5532 N N . THR B 2 1 ? 15.266 -41.992 16.934 1.00 11.71 6 THR D N 1
ATOM 5533 C CA . THR B 2 1 ? 14.670 -41.126 15.911 1.00 11.17 6 THR D CA 1
ATOM 5534 C C . THR B 2 1 ? 13.982 -39.947 16.580 1.00 10.44 6 THR D C 1
ATOM 5535 O O . THR B 2 1 ? 13.572 -40.031 17.746 1.00 10.44 6 THR D O 1
ATOM 5545 N N . THR B 2 2 ? 13.841 -38.838 15.851 1.00 11.29 7 THR D N 1
ATOM 5546 C CA . THR B 2 2 ? 13.177 -37.674 16.414 1.00 10.73 7 THR D CA 1
ATOM 5547 C C . THR B 2 2 ? 11.724 -38.000 16.762 1.00 9.86 7 THR D C 1
ATOM 5548 O O . THR B 2 2 ? 11.220 -37.590 17.815 1.00 10.48 7 THR D O 1
ATOM 5559 N N . TYR B 2 3 ? 11.042 -38.755 15.898 1.00 10.59 8 TYR D N 1
ATOM 5560 C CA . TYR B 2 3 ? 9.690 -39.222 16.184 1.00 11.23 8 TYR D CA 1
ATOM 5561 C C . TYR B 2 3 ? 9.634 -39.986 17.500 1.00 10.09 8 TYR D C 1
ATOM 5562 O O . TYR B 2 3 ? 8.769 -39.716 18.347 1.00 10.42 8 TYR D O 1
ATOM 5580 N N . ALA B 2 4 ? 10.534 -40.951 17.697 1.00 10.16 9 ALA D N 1
ATOM 5581 C CA . ALA B 2 4 ? 10.522 -41.723 18.937 1.00 10.18 9 ALA D CA 1
ATOM 5582 C C . ALA B 2 4 ? 10.740 -40.829 20.153 1.00 9.76 9 ALA D C 1
ATOM 5583 O O . ALA B 2 4 ? 10.124 -41.024 21.212 1.00 10.17 9 ALA D O 1
ATOM 5590 N N . ASP B 2 5 ? 11.607 -39.823 20.015 1.00 9.44 10 ASP D N 1
ATOM 5591 C CA . ASP B 2 5 ? 11.854 -38.901 21.111 1.00 9.99 10 ASP D CA 1
ATOM 5592 C C . ASP B 2 5 ? 10.604 -38.074 21.408 1.00 9.65 10 ASP D C 1
ATOM 5593 O O . ASP B 2 5 ? 10.272 -37.840 22.581 1.00 11.10 10 ASP D O 1
ATOM 5602 N N . PHE B 2 6 ? 9.882 -37.640 20.372 1.00 9.77 11 PHE D N 1
ATOM 5603 C CA . PHE B 2 6 ? 8.631 -36.929 20.622 1.00 10.28 11 PHE D CA 1
ATOM 5604 C C . PHE B 2 6 ? 7.609 -37.820 21.335 1.00 10.05 11 PHE D C 1
ATOM 5605 O O . PHE B 2 6 ? 6.983 -37.411 22.322 1.00 10.20 11 PHE D O 1
ATOM 5622 N N . ILE B 2 7 ? 7.433 -39.052 20.847 1.00 10.05 12 ILE D N 1
ATOM 5623 C CA . ILE B 2 7 ? 6.377 -39.947 21.351 1.00 10.35 12 ILE D CA 1
ATOM 5624 C C . ILE B 2 7 ? 6.613 -40.317 22.812 1.00 10.14 12 ILE D C 1
ATOM 5625 O O . ILE B 2 7 ? 5.659 -40.568 23.560 1.00 10.50 12 ILE D O 1
ATOM 5641 N N . ALA B 2 8 ? 7.868 -40.332 23.244 1.00 9.95 13 ALA D N 1
ATOM 5642 C CA . ALA B 2 8 ? 8.258 -40.620 24.614 1.00 10.33 13 ALA D CA 1
ATOM 5643 C C . ALA B 2 8 ? 8.258 -39.379 25.501 1.00 10.61 13 ALA D C 1
ATOM 5644 O O . ALA B 2 8 ? 8.463 -39.501 26.713 1.00 13.32 13 ALA D O 1
ATOM 5651 N N . SER B 2 9 ? 8.031 -38.194 24.937 1.00 10.78 14 SER D N 1
ATOM 5652 C CA . SER B 2 9 ? 8.037 -36.958 25.692 1.00 11.77 14 SER D CA 1
ATOM 5653 C C . SER B 2 9 ? 6.717 -36.758 26.432 1.00 12.29 14 SER D C 1
ATOM 5654 O O . SER B 2 9 ? 5.713 -37.424 26.180 1.00 12.24 14 SER D O 1
ATOM 5662 N N . GLY B 2 10 ? 6.731 -35.786 27.334 1.00 14.43 15 GLY D N 1
ATOM 5663 C CA . GLY B 2 10 ? 5.569 -35.440 28.138 1.00 15.88 15 GLY D CA 1
ATOM 5664 C C . GLY B 2 10 ? 4.548 -34.544 27.485 1.00 15.13 15 GLY D C 1
ATOM 5665 O O . GLY B 2 10 ? 3.556 -34.213 28.138 1.00 16.08 15 GLY D O 1
ATOM 5669 N N . ARG B 2 11 ? 4.742 -34.133 26.238 1.00 13.11 16 ARG D N 1
ATOM 5670 C CA . ARG B 2 11 ? 3.889 -33.115 25.625 1.00 13.41 16 ARG D CA 1
ATOM 5671 C C . ARG B 2 11 ? 3.255 -33.606 24.317 1.00 12.24 16 ARG D C 1
ATOM 5672 O O . ARG B 2 11 ? 3.170 -32.865 23.327 1.00 12.48 16 ARG D O 1
ATOM 5693 N N . THR B 2 12 ? 2.791 -34.866 24.309 1.00 11.41 17 THR D N 1
ATOM 5694 C CA . THR B 2 12 ? 2.110 -35.448 23.152 1.00 11.39 17 THR D CA 1
ATOM 5695 C C . THR B 2 12 ? 0.591 -35.351 23.216 1.00 10.80 17 THR D C 1
ATOM 5696 O O . THR B 2 12 ? -0.049 -35.645 22.203 1.00 11.85 17 THR D O 1
ATOM 5707 N N . GLY B 2 13 ? 0.018 -34.942 24.360 1.00 11.48 18 GLY D N 1
ATOM 5708 C CA . GLY B 2 13 ? -1.415 -34.768 24.501 1.00 10.95 18 GLY D CA 1
ATOM 5709 C C . GLY B 2 13 ? -1.831 -33.327 24.230 1.00 10.73 18 GLY D C 1
ATOM 5710 O O . GLY B 2 13 ? -1.034 -32.475 23.843 1.00 11.81 18 GLY D O 1
ATOM 5714 N N . ARG B 2 14 ? -3.106 -33.042 24.468 1.00 11.35 19 ARG D N 1
ATOM 5715 C CA . ARG B 2 14 ? -3.628 -31.705 24.212 1.00 11.37 19 ARG D CA 1
ATOM 5716 C C . ARG B 2 14 ? -2.871 -30.679 25.050 1.00 11.47 19 ARG D C 1
ATOM 5717 O O . ARG B 2 14 ? -2.655 -30.862 26.257 1.00 13.97 19 ARG D O 1
ATOM 5738 N N . ARG B 2 15 ? -2.489 -29.576 24.413 1.00 11.80 20 ARG D N 1
ATOM 5739 C CA . ARG B 2 15 ? -1.670 -28.539 25.030 1.00 12.43 20 ARG D CA 1
ATOM 5740 C C . ARG B 2 15 ? -2.512 -27.322 25.390 1.00 14.03 20 ARG D C 1
ATOM 5741 O O . ARG B 2 15 ? -3.287 -26.833 24.570 1.00 14.93 20 ARG D O 1
ATOM 5762 N N . SER B 2 16 ? -2.357 -26.850 26.623 1.00 16.24 21 SER D N 1
ATOM 5763 C CA . SER B 2 16 ? -3.086 -25.701 27.132 1.00 19.11 21 SER D CA 1
ATOM 5764 C C . SER B 2 16 ? -2.318 -24.414 26.892 1.00 20.32 21 SER D C 1
ATOM 5765 O O . SER B 2 16 ? -1.089 -24.396 26.775 1.00 19.87 21 SER D O 1
ATOM 5772 N N . ALA B 2 17 ? -3.070 -23.320 26.836 1.00 21.85 22 ALA D N 1
ATOM 5773 C CA . ALA B 2 17 ? -2.471 -22.010 26.720 1.00 23.60 22 ALA D CA 1
ATOM 5774 C C . ALA B 2 17 ? -1.780 -21.649 28.024 1.00 24.58 22 ALA D C 1
ATOM 5775 O O . ALA B 2 17 ? -2.163 -22.110 29.107 1.00 27.16 22 ALA D O 1
ATOM 5782 N N . ILE B 2 18 ? -0.756 -20.810 27.917 1.00 25.20 23 ILE D N 1
ATOM 5783 C CA . ILE B 2 18 ? -0.019 -20.355 29.090 1.00 26.42 23 ILE D CA 1
ATOM 5784 C C . ILE B 2 18 ? -0.875 -19.384 29.903 1.00 30.17 23 ILE D C 1
ATOM 5785 O O . ILE B 2 18 ? -0.606 -19.176 31.080 1.00 32.45 23 ILE D O 1
#

Secondary structure (DSSP, 8-state):
-HHHHHHHHHHHHHHHHHHHHHS-------GGGEEEEEEEEE-SS-EEEEEEETTT--EEEEEEEEHHHHHHTT-HHHHHHHHHHHHH---TTB--EEEEEE-SSEEEEEEEP-TT-BHHHHHHHHS---HHHHHHHHHHHHHHHHHHHTTEE----SGGGEEE-TTS-EEE---TT-EE-SS-B---S-GGG--HHHHTT--B-THHHHHHHHHHHHHHHHSS-SS--SSHHHHHHHHHTS-----TTS-HHHHHHHHHHS-SSGGGSTTSSTTTTHHHHTSGGGTT--HHHHHTT-SPPS------STT--TTS--------------STGGGTT-/-HHHHHHTSS--S-----

Solvent-accessible surface area: 16209 Å² total

Nearest PDB structures (foldseek):
  6ypp-assembly1_A  TM=9.932E-01  e=3.533E-62  Cricetulus griseus
  6i2c-assembly1_A  TM=9.864E-01  e=2.996E-60  Cricetulus griseus
  6ynb-assembly1_A  TM=9.882E-01  e=9.353E-60  Cricetulus griseus
  7axv-assembly1_A  TM=9.839E-01  e=1.393E-59  Cricetulus griseus
  7s26-assembly1_A  TM=8.264E-01  e=1.331E-26  Homo sapiens

InterPro domains:
  IPR000719 Protein kinase domain [PF00069] (45-298)
  IPR000719 Protein kinase domain [PS50011] (44-298)
  IPR000719 Protein kinase domain [SM00220] (44-298)
  IPR000961 AGC-kinase, C-terminal [PS51285] (299-351)
  IPR000961 AGC-kinase, C-terminal [SM00133] (299-351)
  IPR008271 Serine/threonine-protein kinase, active site [PS00108] (163-175)
  IPR011009 Protein kinase-like domain superfamily [SSF56112] (29-339)
  IPR017441 Protein kinase, ATP binding site [PS00107] (50-73)
  IPR044109 cAMP-dependent protein kinase catalytic subunit [cd14209] (42-331)

Sequence (356 aa):
SEQESVKEFLAKAKEEFLKKKWESPSQNTAQLDHFDRIIKTLGTGSSFGRVMLVKHKETGNHYAMKILDKQKVVKLKQIEHTLNEKRILLQAVNFPFLVKLEFSFKDNSNLYMVMEYVPGGEMFSSHLRRIGRFEPHARFYAAQIVLTFEYLHSSLDLIIYRDLKPENLLIDQQGYIQVTDFGFAKRVKKGRTWLCGTPEYLAPEIILSSKGYNKAVDWWALGVLIYEMAAGYPPFFADQPIQIYEKIVSGKVRFPSHFSSDLKDLLRRNLLQQVDLTKRFGNLKNGVNDIKNHKWFATTDWIIAIYQRKVEAPFIPKFKGPGDTSSNFDDYEEEEIRVINEKCGKEFTTEFTTYADFIASGRTGRRSAI

CATH classification: 1.10.510.10 (+1 more: 3.30.200.20)

Radius of gyration: 20.03 Å; Cα contacts (8 Å, |Δi|>4): 633; chains: 2; bounding box: 56×40×56 Å

B-factor: mean 18.0, std 8.95, range [6.3, 65.21]

Foldseek 3Di:
DVVVVVVVVLVVQLVQLVVCLVPPDADFDDDVQWDWDAWFDDDPFFTWTWIAGVPPRAIWIKTKGWVVSCVVVVLLVLVVQQRSNQRRHDAPAAWHFDDWYAAQTITMTITHDAAQAFQVVVLLVVLADLVQLLLQLLRLLVVLVNQVSNQKAQAEDDRNQWGQHQQRHTHGDDSSRIDRDDAWDWADYDLLLAALCNVVGHTDGNLSSLLSSLQHSQCRHRVHGQFDDDDSVSSNVVLQPLDTDHPPPDDPQNVVLSSQSSGNPSQRHAQNDPVHSVCVCVGPSNPVPDSVCSRVSNDRHPDGGDDDDPPDNVSGDHDDDDDDDHPHHDPCVSNVVD/DVVVVVVPDPPPDDDDDD